Protein AF-A0A497ETI1-F1 (afdb_monomer_lite)

Foldseek 3Di:
DDDDDCVVVVVVVVVVVVVVVVVVVVVVVVVVVVVVVVVVVVVVVVVVVVVVVVVVVVVVVVVVVVVVVVVVVVVVVVVVVVVVVVVVVVVVVVVVVVVVVVVVVVVVVVVVVVVVVVVVVVVVVVVVVVVVVVVVVVVVVVVVVVVVVVVVVVVVVVVVVVVVVQQPDWFKFKAWFAPPVVRDIDIQIDTHRSVVLCVQVVPPPFDQDDLVPCVPVCQVVLVVLLPLVDPRLLSRLVVLCVSQPPNLQSSLLRLLLRLQQAAEDDDRTAGRLSNCRRVSYYHQSNLQSNSQSNSVNNVWWKKKKWWWFAQVVPDTDTGIWMFTFDPDQRCLCVVLVDAFDFDDDPNTTTTTARSHDDPVDNLPPSNDFRSGGRGDSTPDIDPIDIRTD

Radius of gyration: 80.84 Å; chains: 1; bounding box: 141×53×248 Å

Secondary structure (DSSP, 8-state):
---SSSHHHHHHHHHHHHHHHHHHHHHHHHHHHHHHHHHHHHHHHHHHHHHHHHHHHHHHHHHHHHHHHHHHHHHHHHHHHHHHHHHHHHHHHHHHHHHHHHHHHHHHHHHHHHHHHHHHHHHHHHHHHHHHHHHHHHHHHHHHHHHHHHHHHHHHHHHHHHHHHHHT-EEEEEEEEEETTTTEEEEEEEEEEHHHHHHHHT-TTPPP--TTT-TTTHHHHHHHT--TTSHHHHHHHHHHHHHHTT-HHHHHHHHHHHHTTSEE---SSPPPHHHHHHHTEE-HHHHHHHHHHHHHHTT-EEEEEEEEEESSSS--EEEEEEEEE-SS--STGGGGTPPP-EEEETTEEEEEE--S--TTS-TT-TTSTTSSTT----SEEEEEEEEE-

Structure (mmCIF, N/CA/C/O backbone):
data_AF-A0A497ETI1-F1
#
_entry.id   AF-A0A497ETI1-F1
#
loop_
_atom_site.group_PDB
_atom_site.id
_atom_site.type_symbol
_atom_site.label_atom_id
_atom_site.label_alt_id
_atom_site.label_comp_id
_atom_site.label_asym_id
_atom_site.label_entity_id
_atom_site.label_seq_id
_atom_site.pdbx_PDB_ins_code
_atom_site.Cartn_x
_atom_site.Cartn_y
_atom_site.Cartn_z
_atom_site.occupancy
_atom_site.B_iso_or_equiv
_atom_site.auth_seq_id
_atom_site.auth_comp_id
_atom_site.auth_asym_id
_atom_site.auth_atom_id
_atom_site.pdbx_PDB_model_num
ATOM 1 N N . MET A 1 1 ? 96.838 26.146 -207.374 1.00 53.94 1 MET A N 1
ATOM 2 C CA . MET A 1 1 ? 97.079 26.835 -206.078 1.00 53.94 1 MET A CA 1
ATOM 3 C C . MET A 1 1 ? 95.756 27.497 -205.669 1.00 53.94 1 MET A C 1
ATOM 5 O O . MET A 1 1 ? 95.311 28.311 -206.452 1.00 53.94 1 MET A O 1
ATOM 9 N N . LYS A 1 2 ? 94.968 27.181 -204.623 1.00 53.94 2 LYS A N 1
ATOM 10 C CA . LYS A 1 2 ? 95.153 26.681 -203.242 1.00 53.94 2 LYS A CA 1
ATOM 11 C C . LYS A 1 2 ? 94.041 25.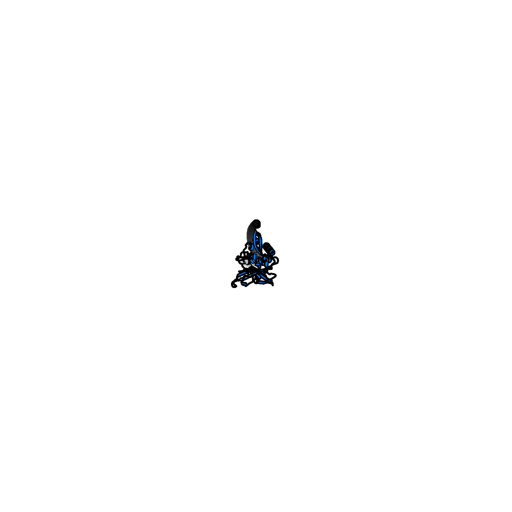649 -202.877 1.00 53.94 2 LYS A C 1
ATOM 13 O O . LYS A 1 2 ? 92.924 26.031 -202.549 1.00 53.94 2 LYS A O 1
ATOM 18 N N . LYS A 1 3 ? 94.348 24.349 -202.939 1.00 54.03 3 LYS A N 1
ATOM 19 C CA . LYS A 1 3 ? 93.546 23.179 -202.503 1.00 54.03 3 LYS A CA 1
ATOM 20 C C . LYS A 1 3 ? 94.450 22.495 -201.449 1.00 54.03 3 LYS A C 1
ATOM 22 O O . LYS A 1 3 ? 95.526 22.099 -201.876 1.00 54.03 3 LYS A O 1
ATOM 27 N N . ASN A 1 4 ? 94.130 22.516 -200.134 1.00 54.72 4 ASN A N 1
ATOM 28 C CA . ASN A 1 4 ? 94.671 21.651 -199.031 1.00 54.72 4 ASN A CA 1
ATOM 29 C C . ASN A 1 4 ? 94.733 22.239 -197.586 1.00 54.72 4 ASN A C 1
ATOM 31 O O . ASN A 1 4 ? 95.118 21.499 -196.689 1.00 54.72 4 ASN A O 1
ATOM 35 N N . THR A 1 5 ? 94.334 23.488 -197.278 1.00 56.25 5 THR A N 1
ATOM 36 C CA . THR A 1 5 ? 94.604 24.077 -195.927 1.00 56.25 5 THR A CA 1
ATOM 37 C C . THR A 1 5 ? 93.422 24.192 -194.937 1.00 56.25 5 THR A C 1
ATOM 39 O O . THR A 1 5 ? 93.689 24.288 -193.748 1.00 56.25 5 THR A O 1
ATOM 42 N N . LEU A 1 6 ? 92.135 24.148 -195.323 1.00 56.91 6 LEU A N 1
ATOM 43 C CA . LEU A 1 6 ? 91.031 24.324 -194.339 1.00 56.91 6 LEU A CA 1
ATOM 44 C C . LEU A 1 6 ? 90.234 23.052 -193.986 1.00 56.91 6 LEU A C 1
ATOM 46 O O . LEU A 1 6 ? 89.585 23.023 -192.944 1.00 56.91 6 LEU A O 1
ATOM 50 N N . LEU A 1 7 ? 90.335 21.977 -194.780 1.00 57.22 7 LEU A N 1
ATOM 51 C CA . LEU A 1 7 ? 89.771 20.658 -194.431 1.00 57.22 7 LEU A CA 1
ATOM 52 C C . LEU A 1 7 ? 90.353 20.139 -193.096 1.00 57.22 7 LEU A C 1
ATOM 54 O O . LEU A 1 7 ? 89.665 19.480 -192.323 1.00 57.22 7 LEU A O 1
ATOM 58 N N . THR A 1 8 ? 91.588 20.531 -192.776 1.00 59.62 8 THR A N 1
ATOM 59 C CA . THR A 1 8 ? 92.275 20.265 -191.505 1.00 59.62 8 THR A CA 1
ATOM 60 C C . THR A 1 8 ? 91.648 21.007 -190.319 1.00 59.62 8 THR A C 1
ATOM 62 O O . THR A 1 8 ? 91.617 20.470 -189.216 1.00 59.62 8 THR A O 1
ATOM 65 N N . ILE A 1 9 ? 91.094 22.207 -190.530 1.00 60.56 9 ILE A N 1
ATOM 66 C CA . ILE A 1 9 ? 90.444 22.994 -189.466 1.00 60.56 9 ILE A CA 1
ATOM 67 C C . ILE A 1 9 ? 89.074 22.397 -189.108 1.00 60.56 9 ILE A C 1
ATOM 69 O O . ILE A 1 9 ? 88.712 22.364 -187.934 1.00 60.56 9 ILE A O 1
ATOM 73 N N . LEU A 1 10 ? 88.351 21.836 -190.087 1.00 58.88 10 LEU A N 1
ATOM 74 C CA . LEU A 1 10 ? 87.078 21.145 -189.841 1.00 58.88 10 LEU A CA 1
ATOM 75 C C . LEU A 1 10 ? 87.246 19.862 -189.004 1.00 58.88 10 LEU A C 1
ATOM 77 O O . LEU A 1 10 ? 86.406 19.563 -188.160 1.00 58.88 10 LEU A O 1
ATOM 81 N N . ILE A 1 11 ? 88.337 19.117 -189.209 1.00 60.53 11 ILE A N 1
ATOM 82 C CA . ILE A 1 11 ? 88.600 17.856 -188.494 1.00 60.53 11 ILE A CA 1
ATOM 83 C C . ILE A 1 11 ? 89.093 18.115 -187.059 1.00 60.53 11 ILE A C 1
ATOM 85 O O . ILE A 1 11 ? 88.670 17.427 -186.130 1.00 60.53 11 ILE A O 1
ATOM 89 N N . LEU A 1 12 ? 89.922 19.144 -186.847 1.00 59.09 12 LEU A N 1
ATOM 90 C CA . LEU A 1 12 ? 90.393 19.526 -185.508 1.00 59.09 12 LEU A CA 1
ATOM 91 C C . LEU A 1 12 ? 89.276 20.095 -184.616 1.00 59.09 12 LEU A C 1
ATOM 93 O O . LEU A 1 12 ? 89.268 19.826 -183.416 1.00 59.09 12 LEU A O 1
ATOM 97 N N . ALA A 1 13 ? 88.303 20.815 -185.182 1.00 59.88 13 ALA A N 1
ATOM 98 C CA . ALA A 1 13 ? 87.166 21.331 -184.419 1.00 59.88 13 ALA A CA 1
ATOM 99 C C . ALA A 1 13 ? 86.188 20.223 -183.970 1.00 59.88 13 ALA A C 1
ATOM 101 O O . ALA A 1 13 ? 85.695 20.266 -182.842 1.00 59.88 13 ALA A O 1
ATOM 102 N N . LEU A 1 14 ? 85.944 19.202 -184.807 1.00 58.41 14 LEU A N 1
ATOM 103 C CA . LEU A 1 14 ? 85.074 18.071 -184.450 1.00 58.41 14 LEU A CA 1
ATOM 104 C C . LEU A 1 14 ? 85.681 17.196 -183.338 1.00 58.41 14 LEU A C 1
ATOM 106 O O . LEU A 1 14 ? 84.987 16.834 -182.389 1.00 58.41 14 LEU A O 1
ATOM 110 N N . LEU A 1 15 ? 86.984 16.900 -183.419 1.00 59.53 15 LEU A N 1
ATOM 111 C CA . LEU A 1 15 ? 87.689 16.101 -182.408 1.00 59.53 15 LEU A CA 1
ATOM 112 C C . LEU A 1 15 ? 87.772 16.815 -181.048 1.00 59.53 15 LEU A C 1
ATOM 114 O O . LEU A 1 15 ? 87.629 16.168 -180.011 1.00 59.53 15 LEU A O 1
ATOM 118 N N . ALA A 1 16 ? 87.935 18.142 -181.035 1.00 58.91 16 ALA A N 1
ATOM 119 C CA . ALA A 1 16 ? 87.974 18.925 -179.800 1.00 58.91 16 ALA A CA 1
ATOM 120 C C . ALA A 1 16 ? 86.613 18.974 -179.077 1.00 58.91 16 ALA A C 1
ATOM 122 O O . ALA A 1 16 ? 86.557 18.839 -177.854 1.00 58.91 16 ALA A O 1
ATOM 123 N N . ALA A 1 17 ? 85.506 19.119 -179.811 1.00 59.03 17 ALA A N 1
ATOM 124 C CA . ALA A 1 17 ? 84.175 19.165 -179.204 1.00 59.03 17 ALA A CA 1
ATOM 125 C C . ALA A 1 17 ? 83.729 17.791 -178.671 1.00 59.03 17 ALA A C 1
ATOM 127 O O . ALA A 1 17 ? 83.165 17.700 -177.578 1.00 59.03 17 ALA A O 1
ATOM 128 N N . GLN A 1 18 ? 84.039 16.710 -179.395 1.00 58.59 18 GLN A N 1
ATOM 129 C CA . GLN A 1 18 ? 83.701 15.351 -178.970 1.00 58.59 18 GLN A CA 1
ATOM 130 C C . GLN A 1 18 ? 84.441 14.966 -177.679 1.00 58.59 18 GLN A C 1
ATOM 132 O O . GLN A 1 18 ? 83.817 14.434 -176.762 1.00 58.59 18 GLN A O 1
ATOM 137 N N . PHE A 1 19 ? 85.711 15.371 -177.539 1.00 59.50 19 PHE A N 1
ATOM 138 C CA . PHE A 1 19 ? 86.482 15.202 -176.303 1.00 59.50 19 PHE A CA 1
ATOM 139 C C . PHE A 1 19 ? 85.850 15.929 -175.104 1.00 59.50 19 PHE A C 1
ATOM 141 O O . PHE A 1 19 ? 85.818 15.376 -174.002 1.00 59.50 19 PHE A O 1
ATOM 148 N N . PHE A 1 20 ? 85.290 17.128 -175.322 1.00 59.12 20 PHE A N 1
ATOM 149 C CA . PHE A 1 20 ? 84.628 17.936 -174.288 1.00 59.12 20 PHE A CA 1
ATOM 150 C C . PHE A 1 20 ? 83.324 17.298 -173.775 1.00 59.12 20 PHE A C 1
ATOM 152 O O . PHE A 1 20 ? 83.046 17.312 -172.576 1.00 59.12 20 PHE A O 1
ATOM 159 N N . THR A 1 21 ? 82.533 16.684 -174.661 1.00 61.28 21 THR A N 1
ATOM 160 C CA . THR A 1 21 ? 81.282 16.008 -174.263 1.00 61.28 21 THR A CA 1
ATOM 161 C C . THR A 1 21 ? 81.529 14.730 -173.460 1.00 61.28 21 THR A C 1
ATOM 163 O O . THR A 1 21 ? 80.862 14.496 -172.451 1.00 61.28 21 THR A O 1
ATOM 166 N N . THR A 1 22 ? 82.530 13.932 -173.845 1.00 60.25 22 THR A N 1
ATOM 167 C CA . THR A 1 22 ? 82.882 12.700 -173.126 1.00 60.25 22 THR A CA 1
ATOM 168 C C . THR A 1 22 ? 83.515 12.982 -171.769 1.00 60.25 22 THR A C 1
ATOM 170 O O . THR A 1 22 ? 83.206 12.286 -170.804 1.00 60.25 22 THR A O 1
ATOM 173 N N . THR A 1 23 ? 84.337 14.033 -171.650 1.00 60.00 23 THR A N 1
ATOM 174 C CA . THR A 1 23 ? 84.865 14.437 -170.337 1.00 60.00 23 THR A CA 1
ATOM 175 C C . THR A 1 23 ? 83.751 14.943 -169.426 1.00 60.00 23 THR A C 1
ATOM 177 O O . THR A 1 23 ? 83.694 14.512 -168.283 1.00 60.00 23 THR A O 1
ATOM 180 N N . HIS A 1 24 ? 82.804 15.753 -169.914 1.00 63.19 24 HIS A N 1
ATOM 181 C CA . HIS A 1 24 ? 81.697 16.239 -169.080 1.00 63.19 24 HIS A CA 1
ATOM 182 C C . HIS A 1 24 ? 80.802 15.109 -168.531 1.00 63.19 24 HIS A C 1
ATOM 184 O O . HIS A 1 24 ? 80.437 15.128 -167.354 1.00 63.19 24 HIS A O 1
ATOM 190 N N . ALA A 1 25 ? 80.494 14.097 -169.350 1.00 62.00 25 ALA A N 1
ATOM 191 C CA . ALA A 1 25 ? 79.672 12.960 -168.933 1.00 62.00 25 ALA A CA 1
ATOM 192 C C . ALA A 1 25 ? 80.358 12.084 -167.868 1.00 62.00 25 ALA A C 1
ATOM 194 O O . ALA A 1 25 ? 79.715 11.687 -166.895 1.00 62.00 25 ALA A O 1
ATOM 195 N N . MET A 1 26 ? 81.666 11.822 -168.000 1.00 62.19 26 MET A N 1
ATOM 196 C CA . MET A 1 26 ? 82.403 11.052 -166.989 1.00 62.19 26 MET A CA 1
ATOM 197 C C . MET A 1 26 ? 82.518 11.802 -165.656 1.00 62.19 26 MET A C 1
ATOM 199 O O . MET A 1 26 ? 82.397 11.180 -164.600 1.00 62.19 26 MET A O 1
ATOM 203 N N . THR A 1 27 ? 82.662 13.132 -165.683 1.00 62.84 27 THR A N 1
ATOM 204 C CA . THR A 1 27 ? 82.681 13.945 -164.457 1.00 62.84 27 THR A CA 1
ATOM 205 C C . THR A 1 27 ? 81.332 13.917 -163.731 1.00 62.84 27 THR A C 1
ATOM 207 O O . THR A 1 27 ? 81.305 13.801 -162.506 1.00 62.84 27 THR A O 1
ATOM 210 N N . GLN A 1 28 ? 80.207 13.954 -164.458 1.00 70.69 28 GLN A N 1
ATOM 211 C CA . GLN A 1 28 ? 78.878 13.842 -163.841 1.00 70.69 28 GLN A CA 1
ATOM 212 C C . GLN A 1 28 ? 78.607 12.448 -163.257 1.00 70.69 28 GLN A C 1
ATOM 214 O O . GLN A 1 28 ? 78.029 12.345 -162.174 1.00 70.69 28 GLN A O 1
ATOM 219 N N . LEU A 1 29 ? 79.049 11.374 -163.922 1.00 69.69 29 LEU A N 1
ATOM 220 C CA . LEU A 1 29 ? 78.860 10.008 -163.420 1.00 69.69 29 LEU A CA 1
ATOM 221 C C . LEU A 1 29 ? 79.662 9.754 -162.134 1.00 69.69 29 LEU A C 1
ATOM 223 O O . LEU A 1 29 ? 79.150 9.146 -161.194 1.00 69.69 29 LEU A O 1
ATOM 227 N N . ALA A 1 30 ? 80.890 10.276 -162.064 1.00 67.88 30 ALA A N 1
ATOM 228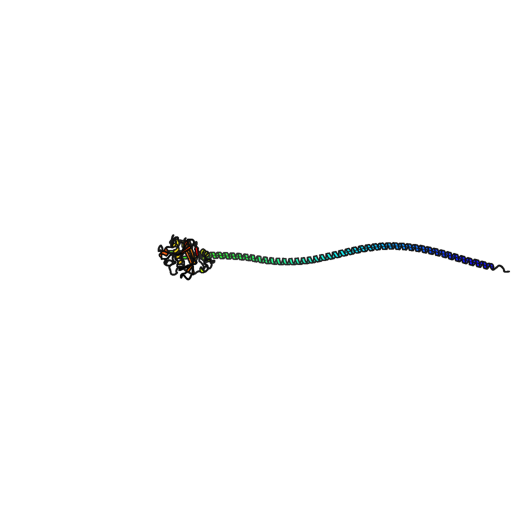 C CA . ALA A 1 30 ? 81.710 10.223 -160.856 1.00 67.88 30 ALA A CA 1
ATOM 229 C C . ALA A 1 30 ? 81.066 11.005 -159.697 1.00 67.88 30 ALA A C 1
ATOM 231 O O . ALA A 1 30 ? 81.001 10.505 -158.576 1.00 67.88 30 ALA A O 1
ATOM 232 N N . GLN A 1 31 ? 80.509 12.192 -159.967 1.00 70.94 31 GLN A N 1
ATOM 233 C CA . GLN A 1 31 ? 79.758 12.954 -158.962 1.00 70.94 31 GLN A CA 1
ATOM 234 C C . GLN A 1 31 ? 78.504 12.213 -158.474 1.00 70.94 31 GLN A C 1
ATOM 236 O O . GLN A 1 31 ? 78.186 12.270 -157.286 1.00 70.94 31 GLN A O 1
ATOM 241 N N . LEU A 1 32 ? 77.795 11.502 -159.356 1.00 74.12 32 LEU A N 1
ATOM 242 C CA . LEU A 1 32 ? 76.605 10.738 -158.981 1.00 74.12 32 LEU A CA 1
ATOM 243 C C . LEU A 1 32 ? 76.952 9.513 -158.121 1.00 74.12 32 LEU A C 1
ATOM 245 O O . LEU A 1 32 ? 76.268 9.258 -157.133 1.00 74.12 32 LEU A O 1
ATOM 249 N N . SER A 1 33 ? 78.036 8.806 -158.455 1.00 73.69 33 SER A N 1
ATOM 250 C CA . SER A 1 33 ? 78.567 7.690 -157.661 1.00 73.69 33 SER A CA 1
ATOM 251 C C . SER A 1 33 ? 78.883 8.123 -156.231 1.00 73.69 33 SER A C 1
ATOM 253 O O . SER A 1 33 ? 78.432 7.488 -155.282 1.00 73.69 33 SER A O 1
ATOM 255 N N . VAL A 1 34 ? 79.592 9.247 -156.075 1.00 77.19 34 VAL A N 1
ATOM 256 C CA . VAL A 1 34 ? 79.931 9.801 -154.756 1.00 77.19 34 VAL A CA 1
ATOM 257 C C . VAL A 1 34 ? 78.668 10.173 -153.975 1.00 77.19 34 VAL A C 1
ATOM 259 O O . VAL A 1 34 ? 78.556 9.861 -152.794 1.00 77.19 34 VAL A O 1
ATOM 262 N N . ARG A 1 35 ? 77.671 10.793 -154.621 1.00 78.81 35 ARG A N 1
ATOM 263 C CA . ARG A 1 35 ? 76.401 11.142 -153.958 1.00 78.81 35 ARG A CA 1
ATOM 264 C C . ARG A 1 35 ? 75.598 9.916 -153.525 1.00 78.81 35 ARG A C 1
ATOM 266 O O . ARG A 1 35 ? 74.951 9.968 -152.483 1.00 78.81 35 ARG A O 1
ATOM 273 N N . LEU A 1 36 ? 75.624 8.838 -154.308 1.00 79.44 36 LEU A N 1
ATOM 274 C CA . LEU A 1 36 ? 74.941 7.593 -153.963 1.00 79.44 36 LEU A CA 1
ATOM 275 C C . LEU A 1 36 ? 75.605 6.915 -152.759 1.00 79.44 36 LEU A C 1
ATOM 277 O O . LEU A 1 36 ? 74.912 6.450 -151.861 1.00 79.44 36 LEU A O 1
ATOM 281 N N . GLU A 1 37 ? 76.935 6.915 -152.711 1.00 79.44 37 GLU A N 1
ATOM 282 C CA . GLU A 1 37 ? 77.705 6.366 -151.593 1.00 79.44 37 GLU A CA 1
ATOM 283 C C . GLU A 1 37 ? 77.467 7.154 -150.292 1.00 79.44 37 GLU A C 1
ATOM 285 O O . GLU A 1 37 ? 77.243 6.557 -149.238 1.00 79.44 37 GLU A O 1
ATOM 290 N N . VAL A 1 38 ? 77.389 8.489 -150.375 1.00 81.31 38 VAL A N 1
ATOM 291 C CA . VAL A 1 38 ? 76.998 9.351 -149.244 1.00 81.31 38 VAL A CA 1
ATOM 292 C C . VAL A 1 38 ? 75.580 9.029 -148.761 1.00 81.31 38 VAL A C 1
ATOM 294 O O . VAL A 1 38 ? 75.383 8.815 -147.569 1.00 81.31 38 VAL A O 1
ATOM 297 N N . ALA A 1 39 ? 74.605 8.916 -149.668 1.00 78.38 39 ALA A N 1
ATOM 298 C CA . ALA A 1 39 ? 73.220 8.615 -149.300 1.00 78.38 39 ALA A CA 1
ATOM 299 C C . ALA A 1 39 ? 73.059 7.219 -148.667 1.00 78.38 39 ALA A C 1
ATOM 301 O O . ALA A 1 39 ? 72.267 7.039 -147.743 1.00 78.38 39 ALA A O 1
ATOM 302 N N . VAL A 1 40 ? 73.815 6.219 -149.134 1.00 80.88 40 VAL A N 1
ATOM 303 C CA . VAL A 1 40 ? 73.814 4.871 -148.541 1.00 80.88 40 VAL A CA 1
ATOM 304 C C . VAL A 1 40 ? 74.397 4.891 -147.127 1.00 80.88 40 VAL A C 1
ATOM 306 O O . VAL A 1 40 ? 73.828 4.259 -146.232 1.00 80.88 40 VAL A O 1
ATOM 309 N N . ASN A 1 41 ? 75.474 5.648 -146.903 1.00 81.00 41 ASN A N 1
ATOM 310 C CA . ASN A 1 41 ? 76.044 5.828 -145.568 1.00 81.00 41 ASN A CA 1
ATOM 311 C C . ASN A 1 41 ? 75.068 6.555 -144.628 1.00 81.00 41 ASN A C 1
ATOM 313 O O . ASN A 1 41 ? 74.830 6.075 -143.522 1.00 81.00 41 ASN A O 1
ATOM 317 N N . GLU A 1 42 ? 74.403 7.618 -145.091 1.00 84.19 42 GLU A N 1
ATOM 318 C CA . GLU A 1 42 ? 73.371 8.321 -144.313 1.00 84.19 42 GLU A CA 1
ATOM 319 C C . GLU A 1 42 ? 72.188 7.408 -143.945 1.00 84.19 42 GLU A C 1
ATOM 321 O O . GLU A 1 42 ? 71.715 7.426 -142.808 1.00 84.19 42 GLU A O 1
ATOM 326 N N . ILE A 1 43 ? 71.720 6.562 -144.871 1.00 83.06 43 ILE A N 1
ATOM 327 C CA . ILE A 1 43 ? 70.641 5.594 -144.604 1.00 83.06 43 ILE A CA 1
ATOM 328 C C . ILE A 1 43 ? 71.086 4.534 -143.586 1.00 83.06 43 ILE A C 1
ATOM 330 O O . ILE A 1 43 ? 70.296 4.136 -142.725 1.00 83.06 43 ILE A O 1
ATOM 334 N N . SER A 1 44 ? 72.336 4.076 -143.662 1.00 84.38 44 SER A N 1
ATOM 335 C CA . SER A 1 44 ? 72.903 3.135 -142.691 1.00 84.38 44 SER A CA 1
ATOM 336 C C . SER A 1 44 ? 72.974 3.751 -141.290 1.00 84.38 44 SER A C 1
ATOM 338 O O . SER A 1 44 ? 72.538 3.128 -140.316 1.00 84.38 44 SER A O 1
ATOM 340 N N . ASP A 1 45 ? 73.425 5.002 -141.189 1.00 85.25 45 ASP A N 1
ATOM 341 C CA . ASP A 1 45 ? 73.499 5.743 -139.928 1.00 85.25 45 ASP A CA 1
ATOM 342 C C . ASP A 1 45 ? 72.112 6.015 -139.337 1.00 85.25 45 ASP A C 1
ATOM 344 O O . ASP A 1 45 ? 71.894 5.800 -138.140 1.00 85.25 45 ASP A O 1
ATOM 348 N N . LEU A 1 46 ? 71.141 6.398 -140.174 1.00 85.81 46 LEU A N 1
ATOM 349 C CA . LEU A 1 46 ? 69.741 6.569 -139.777 1.00 85.81 46 LEU A CA 1
ATOM 350 C C . LEU A 1 46 ? 69.125 5.258 -139.282 1.00 85.81 46 LEU A C 1
ATOM 352 O O . LEU A 1 46 ? 68.413 5.252 -138.279 1.00 85.81 46 LEU A O 1
ATOM 356 N N . LYS A 1 47 ? 69.425 4.129 -139.932 1.00 86.44 47 LYS A N 1
ATOM 357 C CA . LYS A 1 47 ? 68.968 2.805 -139.488 1.00 86.44 47 LYS A CA 1
ATOM 358 C C . LYS A 1 47 ? 69.591 2.420 -138.144 1.00 86.44 47 LYS A C 1
ATOM 360 O O . LYS A 1 47 ? 68.894 1.896 -137.274 1.00 86.44 47 LYS A O 1
ATOM 365 N N . GLY A 1 48 ? 70.874 2.729 -137.948 1.00 86.06 48 GLY A N 1
ATOM 366 C CA . GLY A 1 48 ? 71.558 2.571 -136.664 1.00 86.06 48 GLY A CA 1
ATOM 367 C C . GLY A 1 48 ? 70.943 3.441 -135.563 1.00 86.06 48 GLY A C 1
ATOM 368 O O . GLY A 1 48 ? 70.704 2.958 -134.455 1.00 86.06 48 GLY A O 1
ATOM 369 N N . ALA A 1 49 ? 70.625 4.701 -135.867 1.00 86.31 49 ALA A N 1
ATOM 370 C CA . ALA A 1 49 ? 69.960 5.620 -134.946 1.00 86.31 49 ALA A CA 1
ATOM 371 C C . ALA A 1 49 ? 68.539 5.158 -134.584 1.00 86.31 49 ALA A C 1
ATOM 373 O O . ALA A 1 49 ? 68.192 5.128 -133.405 1.00 86.31 49 ALA A O 1
ATOM 374 N N . LEU A 1 50 ? 67.752 4.712 -135.567 1.00 88.44 50 LEU A N 1
ATOM 375 C CA . LEU A 1 50 ? 66.403 4.188 -135.349 1.00 88.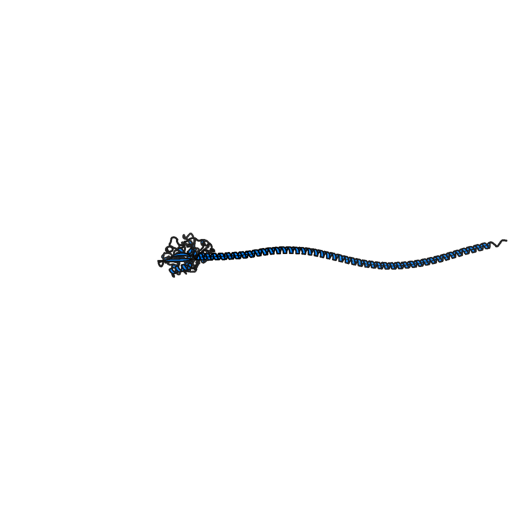44 50 LEU A CA 1
ATOM 376 C C . LEU A 1 50 ? 66.416 2.943 -134.453 1.00 88.44 50 LEU A C 1
ATOM 378 O O . LEU A 1 50 ? 65.590 2.826 -133.550 1.00 88.44 50 LEU A O 1
ATOM 382 N N . GLN A 1 51 ? 67.377 2.035 -134.651 1.00 88.88 51 GLN A N 1
ATOM 383 C CA . GLN A 1 51 ? 67.523 0.847 -133.808 1.00 88.88 51 GLN A CA 1
ATOM 384 C C . GLN A 1 51 ? 67.921 1.205 -132.368 1.00 88.88 51 GLN A C 1
ATOM 386 O O . GLN A 1 51 ? 67.410 0.598 -131.424 1.00 88.88 51 GLN A O 1
ATOM 391 N N . ARG A 1 52 ? 68.804 2.199 -132.184 1.00 87.81 52 ARG A N 1
ATOM 392 C CA . ARG A 1 52 ? 69.155 2.720 -130.852 1.00 87.81 52 ARG A CA 1
ATOM 393 C C . ARG A 1 52 ? 67.932 3.308 -130.151 1.00 87.81 52 ARG A C 1
ATOM 395 O O . ARG A 1 52 ? 67.630 2.880 -129.041 1.00 87.81 52 ARG A O 1
ATOM 402 N N . HIS A 1 53 ? 67.171 4.170 -130.825 1.00 89.75 53 HIS A N 1
ATOM 403 C CA . HIS A 1 53 ? 65.940 4.733 -130.265 1.00 89.75 53 HIS A CA 1
ATOM 404 C C . HIS A 1 53 ? 64.875 3.672 -129.966 1.00 89.75 53 HIS A C 1
ATOM 406 O O . HIS A 1 53 ? 64.231 3.737 -128.924 1.00 89.75 53 HIS A O 1
ATOM 412 N N . ALA A 1 54 ? 64.709 2.650 -130.809 1.00 88.88 54 ALA A N 1
ATOM 413 C CA . ALA A 1 54 ? 63.784 1.551 -130.525 1.00 88.88 54 ALA A CA 1
ATOM 414 C C . ALA A 1 54 ? 64.174 0.775 -129.249 1.00 88.88 54 ALA A C 1
ATOM 416 O O . ALA A 1 54 ? 63.310 0.412 -128.446 1.00 88.88 54 ALA A O 1
ATOM 417 N N . ASN A 1 55 ? 65.475 0.555 -129.032 1.00 90.00 55 ASN A N 1
ATOM 418 C CA . ASN A 1 55 ? 65.986 -0.082 -127.817 1.00 90.00 55 ASN A CA 1
ATOM 419 C C . ASN A 1 55 ? 65.816 0.818 -126.580 1.00 90.00 55 ASN A C 1
ATOM 421 O O . ASN A 1 55 ? 65.421 0.322 -125.524 1.00 90.00 55 ASN A O 1
ATOM 425 N N . GLU A 1 56 ? 66.053 2.125 -126.714 1.00 92.06 56 GLU A N 1
ATOM 426 C CA . GLU A 1 56 ? 65.810 3.116 -125.657 1.00 92.06 56 GLU A CA 1
ATOM 427 C C . GLU A 1 56 ? 64.331 3.155 -125.262 1.00 92.06 56 GLU A C 1
ATOM 429 O O . GLU A 1 56 ? 64.018 3.030 -124.081 1.00 92.06 56 GLU A O 1
ATOM 434 N N . VAL A 1 57 ? 63.410 3.220 -126.230 1.00 91.00 57 VAL A N 1
ATOM 435 C CA . VAL A 1 57 ? 61.956 3.181 -125.982 1.00 91.00 57 VAL A CA 1
ATOM 436 C C . VAL A 1 57 ? 61.553 1.895 -125.259 1.00 91.00 57 VAL A C 1
ATOM 438 O O . VAL A 1 57 ? 60.737 1.928 -124.338 1.00 91.00 57 VAL A O 1
ATOM 441 N N . LYS A 1 58 ? 62.149 0.752 -125.616 1.00 91.75 58 LYS A N 1
ATOM 442 C CA . LYS A 1 58 ? 61.897 -0.520 -124.927 1.00 91.75 58 LYS A CA 1
ATOM 443 C C . LYS A 1 58 ? 62.382 -0.495 -123.472 1.00 91.75 58 LYS A C 1
ATOM 445 O O . LYS A 1 58 ? 61.646 -0.941 -122.591 1.00 91.75 58 LYS A O 1
ATOM 450 N N . ALA A 1 59 ? 63.575 0.043 -123.213 1.00 91.06 59 ALA A N 1
ATOM 451 C CA . ALA A 1 59 ? 64.114 0.201 -121.859 1.00 91.06 59 ALA A CA 1
ATOM 452 C C . ALA A 1 59 ? 63.288 1.19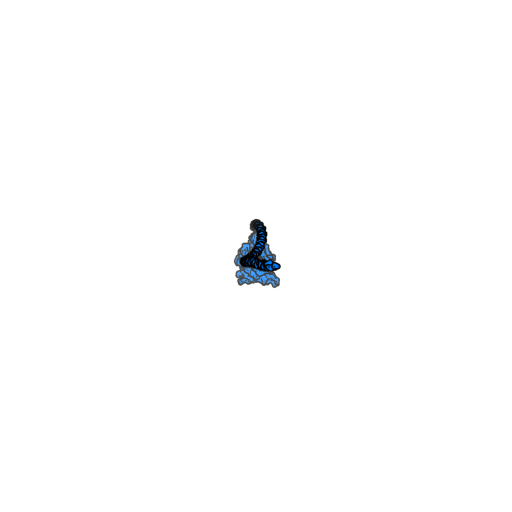5 -121.020 1.00 91.06 59 ALA A C 1
ATOM 454 O O . ALA A 1 59 ? 62.998 0.941 -119.847 1.00 91.06 59 ALA A O 1
ATOM 455 N N . LEU A 1 60 ? 62.831 2.288 -121.636 1.00 92.88 60 LEU A N 1
ATOM 456 C CA . LEU A 1 60 ? 61.899 3.243 -121.037 1.00 92.88 60 LEU A CA 1
ATOM 457 C C . LEU A 1 60 ? 60.570 2.574 -120.672 1.00 92.88 60 LEU A C 1
ATOM 459 O O . LEU A 1 60 ? 60.122 2.718 -119.540 1.00 92.88 60 LEU A O 1
ATOM 463 N N . ASN A 1 61 ? 59.980 1.769 -121.559 1.00 92.56 61 ASN A N 1
ATOM 464 C CA . ASN A 1 61 ? 58.740 1.041 -121.263 1.00 92.56 61 ASN A CA 1
ATOM 465 C C . ASN A 1 61 ? 58.891 0.042 -120.108 1.00 92.56 61 ASN A C 1
ATOM 467 O O . ASN A 1 61 ? 57.987 -0.092 -119.279 1.00 92.56 61 ASN A O 1
ATOM 471 N N . GLN A 1 62 ? 60.033 -0.644 -120.016 1.00 92.25 62 GLN A N 1
ATOM 472 C CA . GLN A 1 62 ? 60.334 -1.516 -118.876 1.00 92.25 62 GLN A CA 1
ATOM 473 C C . GLN A 1 62 ? 60.454 -0.714 -117.573 1.00 92.25 62 GLN A C 1
ATOM 475 O O . GLN A 1 62 ? 59.905 -1.115 -116.546 1.00 92.25 62 GLN A O 1
ATOM 480 N N . THR A 1 63 ? 61.107 0.448 -117.629 1.00 93.69 63 THR A N 1
ATOM 481 C CA . THR A 1 63 ? 61.242 1.359 -116.484 1.00 93.69 63 THR A CA 1
ATOM 482 C C . THR A 1 63 ? 59.884 1.898 -116.034 1.00 93.69 63 THR A C 1
ATOM 484 O O . THR A 1 63 ? 59.578 1.854 -114.846 1.00 93.69 63 THR A O 1
ATOM 487 N N . ILE A 1 64 ? 59.034 2.328 -116.972 1.00 94.12 64 ILE A N 1
ATOM 488 C CA . ILE A 1 64 ? 57.659 2.778 -116.703 1.00 94.12 64 ILE A CA 1
ATOM 489 C C . ILE A 1 64 ? 56.857 1.659 -116.035 1.00 94.12 64 ILE A C 1
ATOM 491 O O . ILE A 1 64 ? 56.212 1.900 -115.021 1.00 94.12 64 ILE A O 1
ATOM 495 N N . SER A 1 65 ? 56.954 0.427 -116.539 1.00 93.19 65 SER A N 1
ATOM 496 C CA . SER A 1 65 ? 56.242 -0.724 -115.964 1.00 93.19 65 SER A CA 1
ATOM 497 C C . SER A 1 65 ? 56.673 -1.009 -114.519 1.00 93.19 65 SER A C 1
ATOM 499 O O . SER A 1 65 ? 55.830 -1.235 -113.652 1.00 93.19 65 SER A O 1
ATOM 501 N N . SER A 1 66 ? 57.980 -0.947 -114.241 1.00 94.06 66 SER A N 1
ATOM 502 C CA . SER A 1 66 ? 58.533 -1.091 -112.886 1.00 94.06 66 SER A CA 1
ATOM 503 C C . SER A 1 66 ? 58.061 0.030 -111.953 1.00 94.06 66 SER A C 1
ATOM 505 O O . SER A 1 66 ? 57.606 -0.224 -110.837 1.00 94.06 66 SER A O 1
ATOM 507 N N . LEU A 1 67 ? 58.085 1.277 -112.429 1.00 94.81 67 LEU A N 1
ATOM 508 C CA . LEU A 1 67 ? 57.595 2.429 -111.674 1.00 94.81 67 LEU A CA 1
ATOM 509 C C . LEU A 1 67 ? 56.098 2.317 -111.369 1.00 94.81 67 LEU A C 1
ATOM 511 O O . LEU A 1 67 ? 55.700 2.567 -110.235 1.00 94.81 67 LEU A O 1
ATOM 515 N N . SER A 1 68 ? 55.274 1.882 -112.324 1.00 94.69 68 SER A N 1
ATOM 516 C CA . SER A 1 68 ? 53.844 1.643 -112.097 1.00 94.69 68 SER A CA 1
ATOM 517 C C . SER A 1 68 ? 53.597 0.563 -111.041 1.00 94.69 68 SER A C 1
ATOM 519 O O . SER A 1 68 ? 52.730 0.739 -110.184 1.00 94.69 68 SER A O 1
ATOM 521 N N . ALA A 1 69 ? 54.382 -0.519 -111.040 1.00 93.44 69 ALA A N 1
ATOM 522 C CA . ALA A 1 69 ? 54.298 -1.557 -110.011 1.00 93.44 69 ALA A CA 1
ATOM 523 C C . ALA A 1 69 ? 54.692 -1.025 -108.618 1.00 93.44 69 ALA A C 1
ATOM 525 O O . ALA A 1 69 ? 54.014 -1.300 -107.622 1.00 93.44 69 ALA A O 1
ATOM 526 N N . ASN A 1 70 ? 55.740 -0.199 -108.547 1.00 95.81 70 ASN A N 1
ATOM 527 C CA . ASN A 1 70 ? 56.157 0.453 -107.306 1.00 95.81 70 ASN A CA 1
ATOM 528 C C . ASN A 1 70 ? 55.093 1.428 -106.791 1.00 95.81 70 ASN A C 1
ATOM 530 O O . ASN A 1 70 ? 54.764 1.386 -105.608 1.00 95.81 70 ASN A O 1
ATOM 534 N N . ILE A 1 71 ? 54.506 2.254 -107.664 1.00 95.75 71 ILE A N 1
ATOM 535 C CA . ILE A 1 71 ? 53.400 3.162 -107.317 1.00 95.75 71 ILE A CA 1
ATOM 536 C C . ILE A 1 71 ? 52.212 2.365 -106.775 1.00 95.75 71 ILE A C 1
ATOM 538 O O . ILE A 1 71 ? 51.662 2.718 -105.735 1.00 95.75 71 ILE A O 1
ATOM 542 N N . SER A 1 72 ? 51.857 1.250 -107.419 1.00 94.44 72 SER A N 1
ATOM 543 C CA . SER A 1 72 ? 50.789 0.371 -106.934 1.00 94.44 72 SER A CA 1
ATOM 544 C C . SER A 1 72 ? 51.087 -0.175 -105.533 1.00 94.44 72 SER A C 1
ATOM 546 O O . SER A 1 72 ? 50.210 -0.178 -104.672 1.00 94.44 72 SER A O 1
ATOM 548 N N . THR A 1 73 ? 52.327 -0.596 -105.281 1.00 95.19 73 THR A N 1
ATOM 549 C CA . THR A 1 73 ? 52.758 -1.115 -103.971 1.00 95.19 73 THR A CA 1
ATOM 550 C C . THR A 1 73 ? 52.734 -0.025 -102.899 1.00 95.19 73 THR A C 1
ATOM 552 O O . THR A 1 73 ? 52.294 -0.256 -101.774 1.00 95.19 73 THR A O 1
ATOM 555 N N . VAL A 1 74 ? 53.190 1.183 -103.237 1.00 95.19 74 VAL A N 1
ATOM 556 C CA . VAL A 1 74 ? 53.163 2.338 -102.333 1.00 95.19 74 VAL A CA 1
ATOM 557 C C . VAL A 1 74 ? 51.726 2.713 -101.982 1.00 95.19 74 VAL A C 1
ATOM 559 O O . VAL A 1 74 ? 51.440 2.897 -100.804 1.00 95.19 74 VAL A O 1
ATOM 562 N N . ASN A 1 75 ? 50.814 2.737 -102.955 1.00 94.62 75 ASN A N 1
ATOM 563 C CA . ASN A 1 75 ? 49.401 3.029 -102.707 1.00 94.62 75 ASN A CA 1
ATOM 564 C C . ASN A 1 75 ? 48.751 1.984 -101.789 1.00 94.62 75 ASN A C 1
ATOM 566 O O . ASN A 1 75 ? 48.017 2.341 -100.876 1.00 94.62 75 ASN A O 1
ATOM 570 N N . GLN A 1 76 ? 49.071 0.697 -101.960 1.00 94.69 76 GLN A N 1
ATOM 571 C CA . GLN A 1 76 ? 48.597 -0.346 -101.043 1.00 94.69 76 GLN A CA 1
ATOM 572 C C . GLN A 1 76 ? 49.108 -0.140 -99.611 1.00 94.69 76 GLN A C 1
ATOM 574 O O . GLN A 1 76 ? 48.349 -0.280 -98.653 1.00 94.69 76 GLN A O 1
ATOM 579 N N . ARG A 1 77 ? 50.389 0.219 -99.453 1.00 95.62 77 ARG A N 1
ATOM 580 C CA . ARG A 1 77 ? 50.969 0.522 -98.136 1.00 95.62 77 ARG A CA 1
ATOM 581 C C . ARG A 1 77 ? 50.357 1.775 -97.516 1.00 95.62 77 ARG A C 1
ATOM 583 O O . ARG A 1 77 ? 50.145 1.782 -96.310 1.00 95.62 77 ARG A O 1
ATOM 590 N N . LEU A 1 78 ? 50.078 2.801 -98.319 1.00 95.94 78 LEU A N 1
ATOM 591 C CA . LEU A 1 78 ? 49.425 4.027 -97.867 1.00 95.94 78 LEU A CA 1
ATOM 592 C C . LEU A 1 78 ? 48.029 3.721 -97.320 1.00 95.94 78 LEU A C 1
ATOM 594 O O . LEU A 1 78 ? 47.764 4.056 -96.171 1.00 95.94 78 LEU A O 1
ATOM 598 N N . ASN A 1 79 ? 47.214 2.978 -98.072 1.00 94.88 79 ASN A N 1
ATOM 599 C CA . ASN A 1 79 ? 45.882 2.561 -97.624 1.00 94.88 79 ASN A CA 1
ATOM 600 C C . ASN A 1 79 ? 45.953 1.769 -96.305 1.00 94.88 79 ASN A C 1
ATOM 602 O O . ASN A 1 79 ? 45.201 2.032 -95.375 1.00 94.88 79 ASN A O 1
ATOM 606 N N . SER A 1 80 ? 46.918 0.850 -96.173 1.00 95.50 80 SER A N 1
ATOM 607 C CA . SER A 1 80 ? 47.111 0.101 -94.923 1.00 95.50 80 SER A CA 1
ATOM 608 C C . SER A 1 80 ? 47.493 0.997 -93.738 1.00 95.50 80 SER A C 1
ATOM 610 O O . SER A 1 80 ? 47.089 0.716 -92.610 1.00 95.50 80 SER A O 1
ATOM 612 N N . VAL A 1 81 ? 48.285 2.049 -93.961 1.00 95.12 81 VAL A N 1
ATOM 613 C CA . VAL A 1 81 ? 48.632 3.021 -92.914 1.00 95.12 81 VAL A CA 1
ATOM 614 C C . VAL A 1 81 ? 47.418 3.871 -92.544 1.00 95.12 81 VAL A C 1
ATOM 616 O O . VAL A 1 81 ? 47.197 4.110 -91.358 1.00 95.12 81 VAL A O 1
ATOM 619 N N . GLU A 1 82 ? 46.618 4.290 -93.524 1.00 95.12 82 GLU A N 1
ATOM 620 C CA . GLU A 1 82 ? 45.369 5.026 -93.300 1.00 95.12 82 GLU A CA 1
ATOM 621 C C . GLU A 1 82 ? 44.382 4.211 -92.451 1.00 95.12 82 GLU A C 1
ATOM 623 O O . GLU A 1 82 ? 43.850 4.733 -91.469 1.00 95.12 82 GLU A O 1
ATOM 628 N N . ASP A 1 83 ? 44.231 2.913 -92.731 1.00 94.94 83 ASP A N 1
ATOM 629 C CA . ASP A 1 83 ? 43.395 2.001 -91.939 1.00 94.94 83 ASP A CA 1
ATOM 630 C C . ASP A 1 83 ? 43.887 1.873 -90.485 1.00 94.94 83 ASP A C 1
ATOM 632 O O . ASP A 1 83 ? 43.101 1.911 -89.531 1.00 94.94 83 ASP A O 1
ATOM 636 N N . VAL A 1 84 ? 45.204 1.746 -90.280 1.00 95.62 84 VAL A N 1
ATOM 637 C CA . VAL A 1 84 ? 45.798 1.682 -88.932 1.00 95.62 84 VAL A CA 1
ATOM 638 C C . VAL A 1 84 ? 45.586 2.995 -88.177 1.00 95.62 84 VAL A C 1
ATOM 640 O O . VAL A 1 84 ? 45.218 2.970 -87.001 1.00 95.62 84 VAL A O 1
ATOM 643 N N . LEU A 1 85 ? 45.775 4.140 -88.836 1.00 95.19 85 LEU A N 1
ATOM 644 C CA . LEU A 1 85 ? 45.544 5.455 -88.236 1.00 95.19 85 LEU A CA 1
ATOM 645 C C . LEU A 1 85 ? 44.076 5.649 -87.844 1.00 95.19 85 LEU A C 1
ATOM 647 O O . LEU A 1 85 ? 43.806 6.152 -86.750 1.00 95.19 85 LEU A O 1
ATOM 651 N N . ALA A 1 86 ? 43.136 5.201 -88.680 1.00 93.69 86 ALA A N 1
ATOM 652 C CA . ALA A 1 86 ? 41.712 5.225 -88.360 1.00 93.69 86 ALA A CA 1
ATOM 653 C C . ALA A 1 86 ? 41.402 4.388 -87.104 1.00 93.69 86 ALA A C 1
ATOM 655 O O . ALA A 1 86 ? 40.751 4.876 -86.178 1.00 93.69 86 ALA A O 1
ATOM 656 N N . ASN A 1 87 ? 41.945 3.171 -87.011 1.00 95.19 87 ASN A N 1
ATOM 657 C CA . ASN A 1 87 ? 41.758 2.296 -85.847 1.00 95.19 87 ASN A CA 1
ATOM 658 C C . ASN A 1 87 ? 42.364 2.870 -84.554 1.00 95.19 87 ASN A C 1
ATOM 660 O O . ASN A 1 87 ? 41.752 2.788 -83.483 1.00 95.19 87 ASN A O 1
ATOM 664 N N . ILE A 1 88 ? 43.549 3.481 -84.640 1.00 95.25 88 ILE A N 1
ATOM 665 C CA . ILE A 1 88 ? 44.183 4.164 -83.502 1.00 95.25 88 ILE A CA 1
ATOM 666 C C . ILE A 1 88 ? 43.337 5.361 -83.063 1.00 95.25 88 ILE A C 1
ATOM 668 O O . ILE A 1 88 ? 43.129 5.545 -81.865 1.00 95.25 88 ILE A O 1
ATOM 672 N N . SER A 1 89 ? 42.812 6.146 -84.007 1.00 95.69 89 SER A N 1
ATOM 673 C CA . SER A 1 89 ? 41.938 7.286 -83.709 1.00 95.69 89 SER A CA 1
ATOM 674 C C . SER A 1 89 ? 40.673 6.852 -82.957 1.00 95.69 89 SER A C 1
ATOM 676 O O . SER A 1 89 ? 40.329 7.440 -81.928 1.00 95.69 89 SER A O 1
ATOM 678 N N . ILE A 1 90 ? 40.040 5.756 -83.392 1.00 95.31 90 ILE A N 1
ATOM 679 C CA . ILE A 1 90 ? 38.887 5.159 -82.701 1.00 95.31 90 ILE A CA 1
ATOM 680 C C . ILE A 1 90 ? 39.278 4.717 -81.284 1.00 95.31 90 ILE A C 1
ATOM 682 O O . ILE A 1 90 ? 38.614 5.092 -80.318 1.00 95.31 90 ILE A O 1
ATOM 686 N N . SER A 1 91 ? 40.385 3.986 -81.137 1.00 96.19 91 SER A N 1
ATOM 687 C CA . SER A 1 91 ? 40.859 3.495 -79.833 1.00 96.19 91 SER A CA 1
ATOM 688 C C . SER A 1 91 ? 41.185 4.638 -78.866 1.00 96.19 91 SER A C 1
ATOM 690 O O . SER A 1 91 ? 40.828 4.587 -77.690 1.00 96.19 91 SER A O 1
ATOM 692 N N . TYR A 1 92 ? 41.806 5.707 -79.370 1.00 95.81 92 TYR A N 1
ATOM 693 C CA . TYR A 1 92 ? 42.089 6.919 -78.605 1.00 95.81 92 TYR A CA 1
ATOM 694 C C . TYR A 1 92 ? 40.801 7.605 -78.135 1.00 95.81 92 TYR A C 1
ATOM 696 O O . TYR A 1 92 ? 40.697 7.992 -76.971 1.00 95.81 92 TYR A O 1
ATOM 704 N N . SER A 1 93 ? 39.797 7.713 -79.012 1.00 95.00 93 SER A N 1
ATOM 705 C CA . SER A 1 93 ? 38.500 8.295 -78.653 1.00 95.00 93 SER A CA 1
ATOM 706 C C . SER A 1 93 ? 37.794 7.494 -77.552 1.00 95.00 93 SER A C 1
ATOM 708 O O . SER A 1 93 ? 37.283 8.083 -76.599 1.00 95.00 93 SER A O 1
ATOM 710 N N . PHE A 1 94 ? 37.847 6.159 -77.621 1.00 96.62 94 PHE A N 1
ATOM 711 C CA . PHE A 1 94 ? 37.278 5.269 -76.612 1.00 96.62 94 PHE A CA 1
ATOM 712 C C . PHE A 1 94 ? 37.984 5.417 -75.258 1.00 96.62 94 PHE A C 1
ATOM 714 O O . PHE A 1 94 ? 37.327 5.627 -74.239 1.00 96.62 94 PHE A O 1
ATOM 721 N N . LEU A 1 95 ? 39.321 5.405 -75.249 1.00 96.50 95 LEU A N 1
ATOM 722 C CA . LEU A 1 95 ? 40.106 5.583 -74.026 1.00 96.50 95 LEU A CA 1
ATOM 723 C C . LEU A 1 95 ? 39.854 6.952 -73.375 1.00 96.50 95 LEU A C 1
ATOM 725 O O . LEU A 1 95 ? 39.773 7.062 -72.152 1.00 96.50 95 LEU A O 1
ATOM 729 N N . ASN A 1 96 ? 39.689 8.003 -74.181 1.00 95.81 96 ASN A N 1
ATOM 730 C CA . ASN A 1 96 ? 39.365 9.331 -73.669 1.00 95.81 96 ASN A CA 1
ATOM 731 C C . ASN A 1 96 ? 37.974 9.372 -73.006 1.00 95.81 96 ASN A C 1
ATOM 733 O O . ASN A 1 96 ? 37.813 10.009 -71.964 1.00 95.81 96 ASN A O 1
ATOM 737 N N . LEU A 1 97 ? 36.989 8.654 -73.559 1.00 96.19 97 LEU A N 1
ATOM 738 C CA . LEU A 1 97 ? 35.667 8.504 -72.940 1.00 96.19 97 LEU A CA 1
ATOM 739 C C . LEU A 1 97 ? 35.739 7.740 -71.609 1.00 96.19 97 LEU A C 1
ATOM 741 O O . LEU A 1 97 ? 35.095 8.140 -70.639 1.00 96.19 97 LEU A O 1
ATOM 745 N N . GLU A 1 98 ? 36.530 6.668 -71.526 1.00 97.31 98 GLU A N 1
ATOM 746 C CA . GLU A 1 98 ? 36.741 5.944 -70.264 1.00 97.31 98 GLU A CA 1
ATOM 747 C C . GLU A 1 98 ? 37.424 6.815 -69.206 1.00 97.31 98 GLU A C 1
ATOM 749 O O . GLU A 1 98 ? 36.996 6.839 -68.049 1.00 97.31 98 GLU A O 1
ATOM 754 N N . LEU A 1 99 ? 38.434 7.594 -69.602 1.00 96.50 99 LEU A N 1
ATOM 755 C CA . LEU A 1 99 ? 39.115 8.527 -68.708 1.00 96.50 99 LEU A CA 1
ATOM 756 C C . LEU A 1 99 ? 38.160 9.601 -68.168 1.00 96.50 99 LEU A C 1
ATOM 758 O O . LEU A 1 99 ? 38.250 9.966 -66.994 1.00 96.50 99 LEU A O 1
ATOM 762 N N . GLN A 1 100 ? 37.243 10.108 -68.997 1.00 96.44 100 GLN A N 1
ATOM 763 C CA . GLN A 1 100 ? 36.216 11.057 -68.557 1.00 96.44 100 GLN A CA 1
ATOM 764 C C . GLN A 1 100 ? 35.280 10.432 -67.518 1.00 96.44 100 GLN A C 1
ATOM 766 O O . GLN A 1 100 ? 35.127 10.995 -66.434 1.00 96.44 100 GLN A O 1
ATOM 771 N N . LYS A 1 101 ? 34.754 9.228 -67.781 1.00 96.94 101 LYS A N 1
ATOM 772 C CA . LYS A 1 101 ? 33.911 8.493 -66.819 1.00 96.94 101 LYS A CA 1
ATOM 773 C C . LYS A 1 101 ? 34.631 8.243 -65.495 1.00 96.94 101 LYS A C 1
ATOM 775 O O . LYS A 1 101 ? 34.047 8.398 -64.425 1.00 96.94 101 LYS A O 1
ATOM 780 N N . LEU A 1 102 ? 35.914 7.880 -65.546 1.00 97.06 102 LEU A N 1
ATOM 781 C CA . LEU A 1 102 ? 36.710 7.651 -64.343 1.00 97.06 102 LEU A CA 1
ATOM 782 C C . LEU A 1 102 ? 36.887 8.936 -63.520 1.00 97.06 102 LEU A C 1
ATOM 784 O O . LEU A 1 102 ? 36.772 8.895 -62.296 1.00 97.06 102 LEU A O 1
ATOM 788 N N . LYS A 1 103 ? 37.119 10.081 -64.175 1.00 96.56 103 LYS A N 1
ATOM 789 C CA . LYS A 1 103 ? 37.211 11.390 -63.505 1.00 96.56 103 LYS A CA 1
ATOM 790 C C . LYS A 1 103 ? 35.898 11.784 -62.833 1.00 96.56 103 LYS A C 1
ATOM 792 O O . LYS A 1 103 ? 35.919 12.259 -61.699 1.00 96.56 103 LYS A O 1
ATOM 797 N N . GLU A 1 104 ? 34.770 11.562 -63.503 1.00 96.56 104 GLU A N 1
ATOM 798 C CA . GLU A 1 104 ? 33.440 11.807 -62.934 1.00 96.56 104 GLU A CA 1
ATOM 799 C C . GLU A 1 104 ? 33.187 10.922 -61.708 1.00 96.56 104 GLU A C 1
ATOM 801 O O . GLU A 1 104 ? 32.811 11.422 -60.646 1.00 96.56 104 GLU A O 1
ATOM 806 N N . ASN A 1 105 ? 33.489 9.625 -61.811 1.00 97.38 105 ASN A N 1
ATOM 807 C CA . ASN A 1 105 ? 33.371 8.688 -60.695 1.00 97.38 105 ASN A CA 1
ATOM 808 C C . ASN A 1 105 ? 34.258 9.084 -59.510 1.00 97.38 105 ASN A C 1
ATOM 810 O O . ASN A 1 105 ? 33.802 9.059 -58.367 1.00 97.38 105 ASN A O 1
ATOM 814 N N . PHE A 1 106 ? 35.501 9.494 -59.769 1.00 96.62 106 PHE A N 1
ATOM 815 C CA . PHE A 1 106 ? 36.407 9.963 -58.724 1.00 96.62 106 PHE A CA 1
ATOM 816 C C . PHE A 1 106 ? 35.877 11.231 -58.042 1.00 96.62 106 PHE A C 1
ATOM 818 O O . PHE A 1 106 ? 35.876 11.313 -56.816 1.00 96.62 106 PHE A O 1
ATOM 825 N N . SER A 1 107 ? 35.349 12.190 -58.809 1.00 96.81 107 SER A N 1
ATOM 826 C CA . SER A 1 107 ? 34.720 13.392 -58.248 1.00 96.81 107 SER A CA 1
ATOM 827 C C . SER A 1 107 ? 33.525 13.053 -57.351 1.00 96.81 107 SER A C 1
ATOM 829 O O . SER A 1 107 ? 33.381 13.623 -56.270 1.00 96.81 107 SER A O 1
ATOM 831 N N . ASN A 1 108 ? 32.695 12.088 -57.756 1.00 97.19 108 ASN A N 1
ATOM 832 C CA . ASN A 1 108 ? 31.579 11.614 -56.937 1.00 97.19 108 ASN A CA 1
ATOM 833 C C . ASN A 1 108 ? 32.059 10.924 -55.653 1.00 97.19 108 ASN A C 1
ATOM 835 O O . ASN A 1 108 ? 31.496 11.165 -54.587 1.00 97.19 108 ASN A O 1
ATOM 839 N N . PHE A 1 109 ? 33.119 10.115 -55.731 1.00 97.44 109 PHE A N 1
ATOM 840 C CA . PHE A 1 109 ? 33.708 9.468 -54.559 1.00 97.44 109 PHE A CA 1
ATOM 841 C C . PHE A 1 109 ? 34.242 10.485 -53.543 1.00 97.44 109 PHE A C 1
ATOM 843 O O . PHE A 1 109 ? 33.992 10.341 -52.349 1.00 97.44 109 PHE A O 1
ATOM 850 N N . VAL A 1 110 ? 34.906 11.548 -54.009 1.00 97.69 110 VAL A N 1
ATOM 851 C CA . VAL A 1 110 ? 35.379 12.639 -53.140 1.00 97.69 110 VAL A CA 1
ATOM 852 C C . VAL A 1 110 ? 34.210 13.294 -52.398 1.00 97.69 110 VAL A C 1
ATOM 854 O O . VAL A 1 110 ? 34.266 13.420 -51.178 1.00 97.69 110 VAL A O 1
ATOM 857 N N . LYS A 1 111 ? 33.111 13.615 -53.093 1.00 97.12 111 LYS A N 1
ATOM 858 C CA . LYS A 1 111 ? 31.911 14.194 -52.458 1.00 97.12 111 LYS A CA 1
ATOM 859 C C . LYS A 1 111 ? 31.298 13.266 -51.405 1.00 97.12 111 LYS A C 1
ATOM 861 O O . LYS A 1 111 ? 30.882 13.723 -50.342 1.00 97.12 111 LYS A O 1
ATOM 866 N N . LEU A 1 112 ? 31.241 11.962 -51.687 1.00 97.94 112 LEU A N 1
ATOM 867 C CA . LEU A 1 112 ? 30.749 10.966 -50.730 1.00 97.94 112 LEU A CA 1
ATOM 868 C C . LEU A 1 112 ? 31.646 10.885 -49.491 1.00 97.94 112 LEU A C 1
ATOM 870 O O . LEU A 1 112 ? 31.136 10.831 -48.374 1.00 97.94 112 LEU A O 1
ATOM 874 N N . TYR A 1 113 ? 32.967 10.914 -49.679 1.00 97.81 113 TYR A N 1
ATOM 875 C CA . TYR A 1 113 ? 33.928 10.921 -48.579 1.00 97.81 113 TYR A CA 1
ATOM 876 C C . TYR A 1 113 ? 33.787 12.174 -47.702 1.00 97.81 113 TYR A C 1
ATOM 878 O O . TYR A 1 113 ? 33.736 12.064 -46.478 1.00 97.81 113 TYR A O 1
ATOM 886 N N . GLU A 1 114 ? 33.658 13.354 -48.311 1.00 97.75 114 GLU A N 1
ATOM 887 C CA . GLU A 1 114 ? 33.447 14.613 -47.587 1.00 97.75 114 GLU A CA 1
ATOM 888 C C . GLU A 1 114 ? 32.146 14.591 -46.772 1.00 97.75 114 GLU A C 1
ATOM 890 O O . GLU A 1 114 ? 32.148 14.953 -45.594 1.00 97.75 114 GLU A O 1
ATOM 895 N N . SER A 1 115 ? 31.051 14.099 -47.360 1.00 97.81 115 SER A N 1
ATOM 896 C CA . SER A 1 115 ? 29.772 13.946 -46.656 1.00 97.81 115 SER A CA 1
ATOM 897 C C . SER A 1 115 ? 29.869 12.957 -45.489 1.00 97.81 115 SER A C 1
ATOM 899 O O . SER A 1 115 ? 29.362 13.230 -44.399 1.00 97.81 115 SER A O 1
ATOM 901 N N . LEU A 1 116 ? 30.565 11.831 -45.674 1.00 97.81 116 LEU A N 1
ATOM 902 C CA . LEU A 1 116 ? 30.788 10.853 -44.610 1.00 97.81 116 LEU A CA 1
ATOM 903 C C . LEU A 1 116 ? 31.609 11.445 -43.456 1.00 97.81 116 LEU A C 1
ATOM 905 O O . LEU A 1 116 ? 31.267 11.232 -42.293 1.00 97.81 116 LEU A O 1
ATOM 909 N N . LEU A 1 117 ? 32.656 12.213 -43.764 1.00 98.12 117 LEU A N 1
ATOM 910 C CA . LEU A 1 117 ? 33.490 12.874 -42.761 1.00 98.12 117 LEU A CA 1
ATOM 911 C C . LEU A 1 117 ? 32.694 13.900 -41.940 1.00 98.12 117 LEU A C 1
ATOM 913 O O . LEU A 1 117 ? 32.842 13.965 -40.717 1.00 98.12 117 LEU A O 1
ATOM 917 N N . GLN A 1 118 ? 31.816 14.667 -42.592 1.00 97.62 118 GLN A N 1
ATOM 918 C CA . GLN A 1 118 ? 30.912 15.598 -41.911 1.00 97.62 118 GLN A CA 1
ATOM 919 C C . GLN A 1 118 ? 29.950 14.862 -40.972 1.00 97.62 118 GLN A C 1
ATOM 921 O O . GLN A 1 118 ? 29.852 15.218 -39.797 1.00 97.62 118 GLN A O 1
ATOM 926 N N . ASN A 1 119 ? 29.307 13.794 -41.453 1.00 98.06 119 ASN A N 1
ATOM 927 C CA . ASN A 1 119 ? 28.396 12.981 -40.644 1.00 98.06 119 ASN A CA 1
ATOM 928 C C . ASN A 1 119 ? 29.105 12.354 -39.437 1.00 98.06 119 ASN A C 1
ATOM 930 O O . ASN A 1 119 ? 28.574 12.382 -38.328 1.00 98.06 119 ASN A O 1
ATOM 934 N N . TYR A 1 120 ? 30.317 11.829 -39.630 1.00 98.00 120 TYR A N 1
ATOM 935 C CA . TYR A 1 120 ? 31.128 11.277 -38.546 1.00 98.00 120 TYR A CA 1
ATOM 936 C C . TYR A 1 120 ? 31.473 12.337 -37.493 1.00 98.00 120 TYR A C 1
ATOM 938 O O . TYR A 1 120 ? 31.370 12.082 -36.294 1.00 98.00 120 TYR A O 1
ATOM 946 N N . THR A 1 121 ? 31.838 13.543 -37.932 1.00 97.81 121 THR A N 1
ATOM 947 C CA . THR A 1 121 ? 32.180 14.650 -37.029 1.00 97.81 121 THR A CA 1
ATOM 948 C C . THR A 1 121 ? 30.972 15.080 -36.196 1.00 97.81 121 THR A C 1
ATOM 950 O O . THR A 1 121 ? 31.088 15.218 -34.978 1.00 97.81 121 THR A O 1
ATOM 953 N N . ALA A 1 122 ? 29.804 15.219 -36.830 1.00 98.00 122 ALA A N 1
ATOM 954 C CA . ALA A 1 122 ? 28.555 15.546 -36.146 1.00 98.00 122 ALA A CA 1
ATOM 955 C C . ALA A 1 122 ? 28.153 14.457 -35.137 1.00 98.00 122 ALA A C 1
ATOM 957 O O . ALA A 1 122 ? 27.837 14.763 -33.989 1.00 98.00 122 ALA A O 1
ATOM 958 N N . LEU A 1 123 ? 28.242 13.180 -35.530 1.00 98.12 123 LEU A N 1
ATOM 959 C CA . LEU A 1 123 ? 27.952 12.054 -34.642 1.00 98.12 123 LEU A CA 1
ATOM 960 C C . LEU A 1 123 ? 28.884 12.032 -33.425 1.00 98.12 123 LEU A C 1
ATOM 962 O O . LEU A 1 123 ? 28.427 11.819 -32.302 1.00 98.12 123 LEU A O 1
ATOM 966 N N . ASN A 1 124 ? 30.181 12.273 -33.631 1.00 98.12 124 ASN A N 1
ATOM 967 C CA . ASN A 1 124 ? 31.143 12.328 -32.537 1.00 98.12 124 ASN A CA 1
ATOM 968 C C . ASN A 1 124 ? 30.824 13.471 -31.563 1.00 98.12 124 ASN A C 1
ATOM 970 O O . ASN A 1 124 ? 30.915 13.273 -30.356 1.00 98.12 124 ASN A O 1
ATOM 974 N N . GLN A 1 125 ? 30.400 14.637 -32.058 1.00 98.00 125 GLN A N 1
ATOM 975 C CA . GLN A 1 125 ? 29.970 15.735 -31.192 1.00 98.00 125 GLN A CA 1
ATOM 976 C C . GLN A 1 125 ? 28.747 15.341 -30.348 1.00 98.00 125 GLN A C 1
ATOM 978 O O . GLN A 1 125 ? 28.787 15.471 -29.125 1.00 98.00 125 GLN A O 1
ATOM 983 N N . SER A 1 126 ? 27.704 14.782 -30.970 1.00 98.06 126 SER A N 1
ATOM 984 C CA . SER A 1 126 ? 26.516 14.313 -30.242 1.00 98.06 126 SER A CA 1
ATOM 985 C C . SER A 1 126 ? 26.847 13.229 -29.210 1.00 98.06 126 SER A C 1
ATOM 987 O O . SER A 1 126 ? 26.260 13.201 -28.130 1.00 98.06 126 SER A O 1
ATOM 989 N N . TYR A 1 127 ? 27.809 12.351 -29.508 1.00 98.12 127 TYR A N 1
ATOM 990 C CA . TYR A 1 127 ? 28.286 11.347 -28.558 1.00 98.12 127 TYR A CA 1
ATOM 991 C C . TYR A 1 127 ? 28.945 11.980 -27.322 1.00 98.12 127 TYR A C 1
ATOM 993 O O . TYR A 1 127 ? 28.672 11.551 -26.202 1.00 98.12 127 TYR A O 1
ATOM 1001 N N . GLN A 1 128 ? 29.773 13.015 -27.499 1.00 98.25 128 GLN A N 1
ATOM 1002 C CA . GLN A 1 128 ? 30.410 13.707 -26.372 1.00 98.25 128 GLN A CA 1
ATOM 1003 C C . GLN A 1 128 ? 29.384 14.439 -25.496 1.00 98.25 128 GLN A C 1
ATOM 1005 O O . GLN A 1 128 ? 29.439 14.331 -24.271 1.00 98.25 128 GLN A O 1
ATOM 1010 N N . GLU A 1 129 ? 28.408 15.113 -26.108 1.00 98.00 129 GLU A N 1
ATOM 1011 C CA . GLU A 1 129 ? 27.311 15.772 -25.383 1.00 98.00 129 GLU A CA 1
ATOM 1012 C C . GLU A 1 129 ? 26.485 14.759 -24.572 1.00 98.00 129 GLU A C 1
ATOM 1014 O O . GLU A 1 129 ? 26.160 14.987 -23.402 1.00 98.00 129 GLU A O 1
ATOM 1019 N N . LEU A 1 130 ? 26.190 13.595 -25.162 1.00 98.12 130 LEU A N 1
ATOM 1020 C CA . LEU A 1 130 ? 25.489 12.514 -24.473 1.00 98.12 130 LEU A CA 1
ATOM 1021 C C . LEU A 1 130 ? 26.302 11.960 -23.295 1.00 98.12 130 LEU A C 1
ATOM 1023 O O . LEU A 1 130 ? 25.738 11.717 -22.227 1.00 98.12 130 LEU A O 1
ATOM 1027 N N . LEU A 1 131 ? 27.613 11.783 -23.464 1.00 98.25 131 LEU A N 1
ATOM 1028 C CA . LEU A 1 131 ? 28.506 11.294 -22.413 1.00 98.25 131 LEU A CA 1
ATOM 1029 C C . LEU A 1 131 ? 28.574 12.263 -21.222 1.00 98.25 131 LEU A C 1
ATOM 1031 O O . LEU A 1 131 ? 28.538 11.833 -20.063 1.00 98.25 131 LEU A O 1
ATOM 1035 N N . GLU A 1 132 ? 28.628 13.568 -21.491 1.00 97.94 132 GLU A N 1
ATOM 1036 C CA . GLU A 1 132 ? 28.607 14.595 -20.448 1.00 97.94 132 GLU A CA 1
ATOM 1037 C C . GLU A 1 132 ? 27.282 14.568 -19.671 1.00 97.94 132 GLU A C 1
ATOM 1039 O O . GLU A 1 132 ? 27.277 14.524 -18.436 1.00 97.94 132 GLU A O 1
ATOM 1044 N N . ASN A 1 133 ? 26.155 14.516 -20.386 1.00 98.19 133 ASN A N 1
ATOM 1045 C CA . ASN A 1 133 ? 24.826 14.434 -19.781 1.00 98.19 133 ASN A CA 1
ATOM 1046 C C . ASN A 1 133 ? 24.647 13.158 -18.949 1.00 98.19 133 ASN A C 1
ATOM 1048 O O . ASN A 1 133 ? 24.146 13.221 -17.824 1.00 98.19 133 ASN A O 1
ATOM 1052 N N . TYR A 1 134 ? 25.109 12.012 -19.455 1.00 97.69 134 TYR A N 1
ATOM 1053 C CA . TYR A 1 134 ? 25.084 10.745 -18.724 1.00 97.69 134 TYR A CA 1
ATOM 1054 C C . TYR A 1 134 ? 25.884 10.827 -17.417 1.00 97.69 134 TYR A C 1
ATOM 1056 O O . TYR A 1 134 ? 25.416 10.395 -16.361 1.00 97.69 134 TYR A O 1
ATOM 1064 N N . THR A 1 135 ? 27.065 11.443 -17.459 1.00 97.81 135 THR A N 1
ATOM 1065 C CA . THR A 1 135 ? 27.926 11.598 -16.279 1.00 97.81 135 THR A CA 1
ATOM 1066 C C . THR A 1 135 ? 27.280 12.499 -15.222 1.00 97.81 135 THR A C 1
ATOM 1068 O O . THR A 1 135 ? 27.282 12.158 -14.034 1.00 97.81 135 THR A O 1
ATOM 1071 N N . LYS A 1 136 ? 26.661 13.612 -15.646 1.00 97.94 136 LYS A N 1
ATOM 1072 C CA . LYS A 1 136 ? 25.880 14.496 -14.763 1.00 97.94 136 LYS A CA 1
ATOM 1073 C C . LYS A 1 136 ? 24.733 13.736 -14.101 1.00 97.94 136 LYS A C 1
ATOM 1075 O O . LYS A 1 136 ? 24.651 13.726 -12.871 1.00 97.94 136 LYS A O 1
ATOM 1080 N N . LEU A 1 137 ? 23.924 13.025 -14.886 1.00 98.19 137 LEU A N 1
ATOM 1081 C CA . LEU A 1 137 ? 22.785 12.257 -14.381 1.00 98.19 137 LEU A CA 1
ATOM 1082 C C . LEU A 1 137 ? 23.211 11.182 -13.371 1.00 98.19 137 LEU A C 1
ATOM 1084 O O . LEU A 1 137 ? 22.566 11.002 -12.339 1.00 98.19 137 LEU A O 1
ATOM 1088 N N . MET A 1 138 ? 24.329 10.499 -13.622 1.00 98.06 138 MET A N 1
ATOM 1089 C CA . MET A 1 138 ? 24.878 9.505 -12.698 1.00 98.06 138 MET A CA 1
ATOM 1090 C C . MET A 1 138 ? 25.280 10.130 -11.352 1.00 98.06 138 MET A C 1
ATOM 1092 O O . MET A 1 138 ? 24.967 9.574 -10.295 1.00 98.06 138 MET A O 1
ATOM 1096 N N . SER A 1 139 ? 25.935 11.297 -11.372 1.00 97.25 139 SER A N 1
ATOM 1097 C CA . SER A 1 139 ? 26.301 12.024 -10.148 1.00 97.25 139 SER A CA 1
ATOM 1098 C C . SER A 1 139 ? 25.079 12.498 -9.357 1.00 97.25 139 SER A C 1
ATOM 1100 O O . SER A 1 139 ? 25.041 12.359 -8.132 1.00 97.25 139 SER A O 1
ATOM 1102 N N . GLU A 1 140 ? 24.046 12.979 -10.049 1.00 98.06 140 GLU A N 1
ATOM 1103 C CA . GLU A 1 140 ? 22.801 13.417 -9.429 1.00 98.06 140 GLU A CA 1
ATOM 1104 C C . GLU A 1 140 ? 22.038 12.241 -8.817 1.00 98.06 140 GLU A C 1
ATOM 1106 O O . GLU A 1 140 ? 21.598 12.323 -7.671 1.00 98.06 140 GLU A O 1
ATOM 1111 N N . ASN A 1 141 ? 21.964 11.107 -9.520 1.00 97.75 141 ASN A N 1
ATOM 1112 C CA . ASN A 1 141 ? 21.339 9.896 -8.995 1.00 97.75 141 ASN A CA 1
ATOM 1113 C C . ASN A 1 141 ? 22.029 9.412 -7.711 1.00 97.75 141 ASN A C 1
ATOM 1115 O O . ASN A 1 141 ? 21.359 9.040 -6.748 1.00 97.75 141 ASN A O 1
ATOM 1119 N N . LYS A 1 142 ? 23.366 9.473 -7.663 1.00 98.00 142 LYS A N 1
ATOM 1120 C CA . LYS A 1 142 ? 24.133 9.150 -6.453 1.00 98.00 142 LYS A CA 1
ATOM 1121 C C . LYS A 1 142 ? 23.785 10.089 -5.293 1.00 98.00 142 LYS A C 1
ATOM 1123 O O . LYS A 1 142 ? 23.562 9.605 -4.185 1.00 98.00 142 LYS A O 1
ATOM 1128 N N . ARG A 1 143 ? 23.696 11.401 -5.545 1.00 97.81 143 ARG A N 1
ATOM 1129 C CA . ARG A 1 143 ? 23.300 12.399 -4.535 1.00 97.81 143 ARG A CA 1
ATOM 1130 C C . ARG A 1 143 ? 21.891 12.127 -4.002 1.00 97.81 143 ARG A C 1
ATOM 1132 O O . ARG A 1 143 ? 21.698 12.102 -2.791 1.00 97.81 143 ARG A O 1
ATOM 1139 N N . LEU A 1 144 ? 20.930 11.872 -4.891 1.00 98.12 144 LEU A N 1
ATOM 1140 C CA . LEU A 1 144 ? 19.540 11.588 -4.519 1.00 98.12 144 LEU A CA 1
ATOM 1141 C C . LEU A 1 144 ? 19.409 10.315 -3.677 1.00 98.12 144 LEU A C 1
ATOM 1143 O O . LEU A 1 144 ? 18.633 10.290 -2.727 1.00 98.12 144 LEU A O 1
ATOM 1147 N N . ARG A 1 145 ? 20.193 9.270 -3.974 1.00 97.69 145 ARG A N 1
ATOM 1148 C CA . ARG A 1 145 ? 20.218 8.044 -3.158 1.00 97.69 145 ARG A CA 1
ATOM 1149 C C . ARG A 1 145 ? 20.701 8.306 -1.733 1.00 97.69 145 ARG A C 1
ATOM 1151 O O . ARG A 1 145 ? 20.084 7.815 -0.797 1.00 97.69 145 ARG A O 1
ATOM 1158 N N . GLN A 1 146 ? 21.756 9.104 -1.572 1.00 97.69 146 GLN A N 1
ATOM 1159 C CA . GLN A 1 146 ? 22.270 9.483 -0.250 1.00 97.69 146 GLN A CA 1
ATOM 1160 C C . GLN A 1 146 ? 21.264 10.343 0.526 1.00 97.69 146 GLN A C 1
ATOM 1162 O O . GLN A 1 146 ? 21.074 10.158 1.724 1.00 97.69 146 GLN A O 1
ATOM 1167 N N . GLU A 1 147 ? 20.592 11.269 -0.160 1.00 97.81 147 GLU A N 1
ATOM 1168 C CA . GLU A 1 147 ? 19.541 12.095 0.436 1.00 97.81 147 GLU A CA 1
ATOM 1169 C C . GLU A 1 147 ? 18.346 11.247 0.897 1.00 97.81 147 GLU A C 1
ATOM 1171 O O . GLU A 1 147 ? 17.851 11.435 2.009 1.00 97.81 147 GLU A O 1
ATOM 1176 N N . LEU A 1 148 ? 17.925 10.268 0.090 1.00 97.69 148 LEU A N 1
ATOM 1177 C CA . LEU A 1 148 ? 16.857 9.333 0.443 1.00 97.69 148 LEU A CA 1
ATOM 1178 C C . LEU A 1 148 ? 17.218 8.485 1.669 1.00 97.69 148 LEU A C 1
ATOM 1180 O O . LEU A 1 148 ? 16.391 8.327 2.562 1.00 97.69 148 LEU A O 1
ATOM 1184 N N . GLU A 1 149 ? 18.448 7.976 1.735 1.00 97.31 149 GLU A N 1
ATOM 1185 C CA . GLU A 1 149 ? 18.940 7.194 2.875 1.00 97.31 149 GLU A CA 1
ATOM 1186 C C . GLU A 1 149 ? 18.943 8.021 4.171 1.00 97.31 149 GLU A C 1
ATOM 1188 O O . GLU A 1 149 ? 18.457 7.569 5.206 1.00 97.31 149 GLU A O 1
ATOM 1193 N N . LEU A 1 150 ? 19.393 9.280 4.107 1.00 97.12 150 LEU A N 1
ATOM 1194 C CA . LEU A 1 150 ? 19.328 10.208 5.240 1.00 97.12 150 LEU A CA 1
ATOM 1195 C C . LEU A 1 150 ? 17.886 10.452 5.698 1.00 97.12 150 LEU A C 1
ATOM 1197 O O . LEU A 1 150 ? 17.613 10.452 6.899 1.00 97.12 150 LEU A O 1
ATOM 1201 N N . LYS A 1 151 ? 16.957 10.649 4.756 1.00 97.31 151 LYS A N 1
ATOM 1202 C CA . LYS A 1 151 ? 15.534 10.847 5.062 1.00 97.31 151 LYS A CA 1
ATOM 1203 C C . LYS A 1 151 ? 14.897 9.605 5.677 1.00 97.31 151 LYS A C 1
ATOM 1205 O O . LYS A 1 151 ? 14.103 9.746 6.605 1.00 97.31 151 LYS A O 1
ATOM 1210 N N . LEU A 1 152 ? 15.261 8.414 5.205 1.00 96.81 152 LEU A N 1
ATOM 1211 C CA . LEU A 1 152 ? 14.788 7.152 5.768 1.00 96.81 152 LEU A CA 1
ATOM 1212 C C . LEU A 1 152 ? 15.270 6.985 7.212 1.00 96.81 152 LEU A C 1
ATOM 1214 O O . LEU A 1 152 ? 14.447 6.802 8.104 1.00 96.81 152 LEU A O 1
ATOM 1218 N N . ASN A 1 153 ? 16.568 7.176 7.461 1.00 96.31 153 ASN A N 1
ATOM 1219 C CA . ASN A 1 153 ? 17.145 7.096 8.806 1.00 96.31 153 ASN A CA 1
ATOM 1220 C C . ASN A 1 153 ? 16.502 8.109 9.768 1.00 96.31 153 ASN A C 1
ATOM 1222 O O . ASN A 1 153 ? 16.184 7.770 10.909 1.00 96.31 153 ASN A O 1
ATOM 1226 N N . GLN A 1 154 ? 16.261 9.340 9.300 1.00 96.38 154 GLN A N 1
ATOM 1227 C CA . GLN A 1 154 ? 15.521 10.350 10.062 1.00 96.38 154 GLN A CA 1
ATOM 1228 C C . GLN A 1 154 ? 14.107 9.861 10.392 1.00 96.38 154 GLN A C 1
ATOM 1230 O O . GLN A 1 154 ? 13.695 9.919 11.548 1.00 96.38 154 GLN A O 1
ATOM 1235 N N . SER A 1 155 ? 13.370 9.346 9.404 1.00 95.31 155 SER A N 1
ATOM 1236 C CA . SER A 1 155 ? 12.018 8.815 9.606 1.00 95.31 155 SER A CA 1
ATOM 1237 C C . SER A 1 155 ? 11.990 7.661 10.611 1.00 95.31 155 SER A C 1
ATOM 1239 O O . SER A 1 155 ? 11.101 7.613 11.458 1.00 95.31 155 SER A O 1
ATOM 1241 N N . GLU A 1 156 ? 12.953 6.744 10.552 1.00 95.25 156 GLU A N 1
ATOM 1242 C CA . GLU A 1 156 ? 13.071 5.631 11.500 1.00 95.25 156 GLU A CA 1
ATOM 1243 C C . GLU A 1 156 ? 13.388 6.107 12.922 1.00 95.25 156 GLU A C 1
ATOM 1245 O O . GLU A 1 156 ? 12.890 5.544 13.898 1.00 95.25 156 GLU A O 1
ATOM 1250 N N . GLU A 1 157 ? 14.209 7.147 13.069 1.00 95.69 157 GLU A N 1
ATOM 1251 C CA . GLU A 1 157 ? 14.467 7.774 14.367 1.00 95.69 157 GLU A CA 1
ATOM 1252 C C . GLU A 1 157 ? 13.205 8.445 14.930 1.00 95.69 157 GLU A C 1
ATOM 1254 O O . GLU A 1 157 ? 12.881 8.246 16.102 1.00 95.69 157 GLU A O 1
ATOM 1259 N N . TYR A 1 158 ? 12.458 9.190 14.106 1.00 94.31 158 TYR A N 1
ATOM 1260 C CA . TYR A 1 158 ? 11.184 9.786 14.519 1.00 94.31 158 TYR A CA 1
ATOM 1261 C C . TYR A 1 158 ? 10.161 8.724 14.924 1.00 94.31 158 TYR A C 1
ATOM 1263 O O . TYR A 1 158 ? 9.526 8.869 15.967 1.00 94.31 158 TYR A O 1
ATOM 1271 N N . ASN A 1 159 ? 10.042 7.639 14.156 1.00 90.19 159 ASN A N 1
ATOM 1272 C CA . ASN A 1 159 ? 9.134 6.537 14.470 1.00 90.19 159 ASN A CA 1
ATOM 1273 C C . ASN A 1 159 ? 9.505 5.848 15.788 1.00 90.19 159 ASN A C 1
ATOM 1275 O O . ASN A 1 159 ? 8.615 5.553 16.582 1.00 90.19 159 ASN A O 1
ATOM 1279 N N . ARG A 1 160 ? 10.802 5.644 16.060 1.00 91.81 160 ARG A N 1
ATOM 1280 C CA . ARG A 1 160 ? 11.266 5.112 17.352 1.00 91.81 160 ARG A CA 1
ATOM 1281 C C . ARG A 1 160 ? 10.906 6.038 18.509 1.00 91.81 160 ARG A C 1
ATOM 1283 O O . ARG A 1 160 ? 10.269 5.588 19.451 1.00 91.81 160 ARG A O 1
ATOM 1290 N N . LYS A 1 161 ? 11.210 7.336 18.400 1.00 93.00 161 LYS A N 1
ATOM 1291 C CA . LYS A 1 161 ? 10.855 8.324 19.436 1.00 93.00 161 LYS A CA 1
ATOM 1292 C C . LYS A 1 161 ? 9.349 8.390 19.681 1.00 93.00 161 LYS A C 1
ATOM 1294 O O . LYS A 1 161 ? 8.924 8.450 20.829 1.00 93.00 161 LYS A O 1
ATOM 1299 N N . LEU A 1 162 ? 8.547 8.369 18.615 1.00 90.06 162 LEU A N 1
ATOM 1300 C CA . LEU A 1 162 ? 7.091 8.349 18.722 1.00 90.06 162 LEU A CA 1
ATOM 1301 C C . LEU A 1 162 ? 6.607 7.063 19.398 1.00 90.06 162 LEU A C 1
ATOM 1303 O O . LEU A 1 162 ? 5.756 7.127 20.276 1.00 90.06 162 LEU A O 1
ATOM 1307 N N . SER A 1 163 ? 7.159 5.909 19.021 1.00 88.44 163 SER A N 1
ATOM 1308 C CA . SER A 1 163 ? 6.859 4.630 19.665 1.00 88.44 163 SER A CA 1
ATOM 1309 C C . SER A 1 163 ? 7.166 4.690 21.162 1.00 88.44 163 SER A C 1
ATOM 1311 O O . SER A 1 163 ? 6.280 4.416 21.968 1.00 88.44 163 SER A O 1
ATOM 1313 N N . ASP A 1 164 ? 8.362 5.136 21.549 1.00 90.06 164 ASP A N 1
ATOM 1314 C CA . ASP A 1 164 ? 8.751 5.273 22.956 1.00 90.06 164 ASP A CA 1
ATOM 1315 C C . ASP A 1 164 ? 7.767 6.175 23.719 1.00 90.06 164 ASP A C 1
ATOM 1317 O O . ASP A 1 164 ? 7.232 5.768 24.748 1.00 90.06 164 ASP A O 1
ATOM 1321 N N . GLN A 1 165 ? 7.419 7.341 23.163 1.00 91.81 165 GLN A N 1
ATOM 1322 C CA . GLN A 1 165 ? 6.429 8.248 23.760 1.00 91.81 165 GLN A CA 1
ATOM 1323 C C . GLN A 1 165 ? 5.034 7.617 23.881 1.00 91.81 165 GLN A C 1
ATOM 1325 O O . GLN A 1 165 ? 4.356 7.793 24.891 1.00 91.81 165 GLN A O 1
ATOM 1330 N N . LEU A 1 166 ? 4.585 6.872 22.868 1.00 91.25 166 LEU A N 1
ATOM 1331 C CA . LEU A 1 166 ? 3.284 6.201 22.889 1.00 91.25 166 LEU A CA 1
ATOM 1332 C C . LEU A 1 166 ? 3.246 5.014 23.858 1.00 91.25 166 LEU A C 1
ATOM 1334 O O . LEU A 1 166 ? 2.161 4.655 24.311 1.00 91.25 166 LEU A O 1
ATOM 1338 N N . SER A 1 167 ? 4.394 4.414 24.188 1.00 87.88 167 SER A N 1
ATOM 1339 C CA . SER A 1 167 ? 4.473 3.291 25.135 1.00 87.88 167 SER A CA 1
ATOM 1340 C C . SER A 1 167 ? 4.083 3.690 26.565 1.00 87.88 167 SER A C 1
ATOM 1342 O O . SER A 1 167 ? 3.611 2.860 27.343 1.00 87.88 167 SER A O 1
ATOM 1344 N N . GLU A 1 168 ? 4.210 4.978 26.892 1.00 91.44 168 GLU A N 1
ATOM 1345 C CA . GLU A 1 168 ? 3.832 5.551 28.186 1.00 91.44 168 GLU A CA 1
ATOM 1346 C C . GLU A 1 168 ? 2.329 5.872 28.278 1.00 91.44 168 GLU A C 1
ATOM 1348 O O . GLU A 1 168 ? 1.805 6.114 29.367 1.00 91.44 168 GLU A O 1
ATOM 1353 N N . ILE A 1 169 ? 1.612 5.866 27.148 1.00 95.50 169 ILE A N 1
ATOM 1354 C CA . ILE A 1 169 ? 0.202 6.253 27.071 1.00 95.50 169 ILE A CA 1
ATOM 1355 C C . ILE A 1 169 ? -0.676 5.003 27.018 1.00 95.50 169 ILE A C 1
ATOM 1357 O O . ILE A 1 169 ? -0.517 4.128 26.167 1.00 95.50 169 ILE A O 1
ATOM 1361 N N . ALA A 1 170 ? -1.670 4.949 27.902 1.00 95.69 170 ALA A N 1
ATOM 1362 C CA . ALA A 1 170 ? -2.688 3.910 27.891 1.00 95.69 170 ALA A CA 1
ATOM 1363 C C . ALA A 1 170 ? -4.087 4.495 28.098 1.00 95.69 170 ALA A C 1
ATOM 1365 O O . ALA A 1 170 ? -4.288 5.428 28.879 1.00 95.69 170 ALA A O 1
ATOM 1366 N N . TYR A 1 171 ? -5.065 3.903 27.421 1.00 96.38 171 TYR A N 1
ATOM 1367 C CA . TYR A 1 171 ? -6.479 4.187 27.598 1.00 96.38 171 TYR A CA 1
ATOM 1368 C C . TYR A 1 171 ? -7.073 3.203 28.597 1.00 96.38 171 TYR A C 1
ATOM 1370 O O . TYR A 1 171 ? -7.033 1.990 28.396 1.00 96.38 171 TYR A O 1
ATOM 1378 N N . PHE A 1 172 ? -7.655 3.736 29.666 1.00 95.88 172 PHE A N 1
ATOM 1379 C CA . PHE A 1 172 ? -8.380 2.939 30.646 1.00 95.88 172 PHE A CA 1
ATOM 1380 C C . PHE A 1 172 ? -9.870 2.945 30.322 1.00 95.88 172 PHE A C 1
ATOM 1382 O O . PHE A 1 172 ? -10.471 4.008 30.133 1.00 95.88 172 PHE A O 1
ATOM 1389 N N . ARG A 1 173 ? -10.475 1.762 30.254 1.00 95.44 173 ARG A N 1
ATOM 1390 C CA . ARG A 1 173 ? -11.921 1.593 30.082 1.00 95.44 173 ARG A CA 1
ATOM 1391 C C . ARG A 1 173 ? -12.441 0.634 31.129 1.00 95.44 173 ARG A C 1
ATOM 1393 O O . ARG A 1 173 ? -11.768 -0.330 31.484 1.00 95.44 173 ARG A O 1
ATOM 1400 N N . SER A 1 174 ? -13.634 0.921 31.625 1.00 95.75 174 SER A N 1
ATOM 1401 C CA . SER A 1 174 ? -14.307 0.057 32.573 1.00 95.75 174 SER A CA 1
ATOM 1402 C C . SER A 1 174 ? -15.783 -0.062 32.232 1.00 95.75 174 SER A C 1
ATOM 1404 O O . SER A 1 174 ? -16.436 0.919 31.876 1.00 95.75 174 SER A O 1
ATOM 1406 N N . PHE A 1 175 ? -16.297 -1.283 32.328 1.00 97.12 175 PHE A N 1
ATOM 1407 C CA . PHE A 1 175 ? -17.690 -1.603 32.054 1.00 97.12 175 PHE A CA 1
ATOM 1408 C C . PHE A 1 175 ? -18.293 -2.311 33.254 1.00 97.12 175 PHE A C 1
ATOM 1410 O O . PHE A 1 175 ? -17.732 -3.276 33.776 1.00 97.12 175 PHE A O 1
ATOM 1417 N N . LYS A 1 176 ? -19.454 -1.845 33.701 1.00 97.38 176 LYS A N 1
ATOM 1418 C CA . LYS A 1 176 ? -20.183 -2.472 34.799 1.00 97.38 176 LYS A CA 1
ATOM 1419 C C . LYS A 1 176 ? -21.148 -3.504 34.234 1.00 97.38 176 LYS A C 1
ATOM 1421 O O . LYS A 1 176 ? -21.976 -3.173 33.393 1.00 97.38 176 LYS A O 1
ATOM 1426 N N . VAL A 1 177 ? -21.074 -4.733 34.729 1.00 97.69 177 VAL A N 1
ATOM 1427 C CA . VAL A 1 177 ? -21.992 -5.815 34.354 1.00 97.69 177 VAL A CA 1
ATOM 1428 C C . VAL A 1 177 ? -22.713 -6.364 35.578 1.00 97.69 177 VAL A C 1
ATOM 1430 O O . VAL A 1 177 ? -22.193 -6.346 36.697 1.00 97.69 177 VAL A O 1
ATOM 1433 N N . TYR A 1 178 ? -23.934 -6.837 35.368 1.00 97.75 178 TYR A N 1
ATOM 1434 C CA . TYR A 1 178 ? -24.830 -7.378 36.375 1.00 97.75 178 TYR A CA 1
ATOM 1435 C C . TYR A 1 178 ? -25.113 -8.853 36.090 1.00 97.75 178 TYR A C 1
ATOM 1437 O O . TYR A 1 178 ? -25.799 -9.208 35.124 1.00 97.75 178 TYR A O 1
ATOM 1445 N N . ASN A 1 179 ? -24.615 -9.720 36.971 1.00 97.12 179 ASN A N 1
ATOM 1446 C CA . ASN A 1 179 ? -24.995 -11.121 37.007 1.00 97.12 179 ASN A CA 1
ATOM 1447 C C . ASN A 1 179 ? -26.358 -11.238 37.695 1.00 97.12 179 ASN A C 1
ATOM 1449 O O . ASN A 1 179 ? -26.461 -11.385 38.914 1.00 97.12 179 ASN A O 1
ATOM 1453 N N . TYR A 1 180 ? -27.411 -11.192 36.887 1.00 95.00 180 TYR A N 1
ATOM 1454 C CA . TYR A 1 180 ? -28.797 -11.260 37.342 1.00 95.00 180 TYR A CA 1
ATOM 1455 C C . TYR A 1 180 ? -29.212 -12.630 37.895 1.00 95.00 180 TYR A C 1
ATOM 1457 O O . TYR A 1 180 ? -30.279 -12.732 38.491 1.00 95.00 180 TYR A O 1
ATOM 1465 N N . ARG A 1 181 ? -28.391 -13.678 37.731 1.00 93.88 181 ARG A N 1
ATOM 1466 C CA . ARG A 1 181 ? -28.623 -14.989 38.361 1.00 93.88 181 ARG A CA 1
ATOM 1467 C C . ARG A 1 181 ? -28.111 -15.038 39.800 1.00 93.88 181 ARG A C 1
ATOM 1469 O O . ARG A 1 181 ? -28.684 -15.745 40.619 1.00 93.88 181 ARG A O 1
ATOM 1476 N N . LEU A 1 182 ? -27.039 -14.299 40.093 1.00 95.25 182 LEU A N 1
ATOM 1477 C CA . LEU A 1 182 ? -26.415 -14.223 41.420 1.00 95.25 182 LEU A CA 1
ATOM 1478 C C . LEU A 1 182 ? -26.662 -12.884 42.130 1.00 95.25 182 LEU A C 1
ATOM 1480 O O . LEU A 1 182 ? -26.107 -12.655 43.200 1.00 95.25 182 LEU A O 1
ATOM 1484 N N . HIS A 1 183 ? -27.443 -11.986 41.525 1.00 95.12 183 HIS A N 1
ATOM 1485 C CA . HIS A 1 183 ? -27.718 -10.635 42.021 1.00 95.12 183 HIS A CA 1
ATOM 1486 C C . HIS A 1 183 ? -26.455 -9.847 42.411 1.00 95.12 183 HIS A C 1
ATOM 1488 O O . HIS A 1 183 ? -26.425 -9.151 43.424 1.00 95.12 183 HIS A O 1
ATOM 1494 N N . SER A 1 184 ? -25.400 -9.942 41.597 1.00 96.50 184 SER A N 1
ATOM 1495 C CA . SER A 1 184 ? -24.113 -9.292 41.869 1.00 96.50 184 SER A CA 1
ATOM 1496 C C . SER A 1 184 ? -23.617 -8.469 40.686 1.00 96.50 184 SER A C 1
ATOM 1498 O O . SER A 1 184 ? -23.886 -8.783 39.527 1.00 96.50 184 SER A O 1
ATOM 1500 N N . TYR A 1 185 ? -22.885 -7.398 40.989 1.00 96.75 185 TYR A N 1
ATOM 1501 C CA . TYR A 1 185 ? -22.229 -6.561 39.990 1.00 96.75 185 TYR A CA 1
ATOM 1502 C C . TYR A 1 185 ? -20.736 -6.865 39.932 1.00 96.75 185 TYR A C 1
ATOM 1504 O O . TYR A 1 185 ? -20.106 -7.137 40.957 1.00 96.75 185 TYR A O 1
ATOM 1512 N N . LYS A 1 186 ? -20.170 -6.765 38.733 1.00 97.12 186 LYS A N 1
ATOM 1513 C CA . LYS A 1 186 ? -18.735 -6.871 38.471 1.00 97.12 186 LYS A CA 1
ATOM 1514 C C . LYS A 1 186 ? -18.305 -5.723 37.564 1.00 97.12 186 LYS A C 1
ATOM 1516 O O . LYS A 1 186 ? -19.100 -5.231 36.764 1.00 97.12 186 LYS A O 1
ATOM 1521 N N . LEU A 1 187 ? -17.062 -5.288 37.727 1.00 97.25 187 LEU A N 1
ATOM 1522 C CA . LEU A 1 187 ? -16.428 -4.314 36.850 1.00 97.25 187 LEU A CA 1
ATOM 1523 C C . LEU A 1 187 ? -15.450 -5.067 35.951 1.00 97.25 187 LEU A C 1
ATOM 1525 O O . LEU A 1 187 ? -14.664 -5.865 36.453 1.00 97.25 187 LEU A O 1
ATOM 1529 N N . ILE A 1 188 ? -15.539 -4.827 34.650 1.00 97.31 188 ILE A N 1
ATOM 1530 C CA . ILE A 1 188 ? -14.596 -5.318 33.650 1.00 97.31 188 ILE A CA 1
ATOM 1531 C C . ILE A 1 188 ? -13.665 -4.163 33.334 1.00 97.31 188 ILE A C 1
ATOM 1533 O O . ILE A 1 188 ? -14.134 -3.134 32.848 1.00 97.31 188 ILE A O 1
ATOM 1537 N N . GLU A 1 189 ? -12.381 -4.306 33.638 1.00 94.38 189 GLU A N 1
ATOM 1538 C CA . GLU A 1 189 ? -11.389 -3.242 33.479 1.00 94.38 189 GLU A CA 1
ATOM 1539 C C . GLU A 1 189 ? -10.380 -3.595 32.389 1.00 94.38 189 GLU A C 1
ATOM 1541 O O . GLU A 1 189 ? -9.929 -4.735 32.268 1.00 94.38 189 GLU A O 1
ATOM 1546 N N . LEU A 1 190 ? -10.027 -2.591 31.589 1.00 95.69 190 LEU A N 1
ATOM 1547 C CA . LEU A 1 190 ? -9.111 -2.703 30.463 1.00 95.69 190 LEU A CA 1
ATOM 1548 C C . LEU A 1 190 ? -8.107 -1.567 30.500 1.00 95.69 190 LEU A C 1
ATOM 1550 O O . LEU A 1 190 ? -8.471 -0.401 30.678 1.00 95.69 190 LEU A O 1
ATOM 1554 N N . LYS A 1 191 ? -6.851 -1.920 30.246 1.00 96.31 191 LYS A N 1
ATOM 1555 C CA . LYS A 1 191 ? -5.767 -0.983 29.978 1.00 96.31 191 LYS A CA 1
ATOM 1556 C C . LYS A 1 191 ? -5.268 -1.255 28.566 1.00 96.31 191 LYS A C 1
ATOM 1558 O O . LYS A 1 191 ? -4.597 -2.254 28.350 1.00 96.31 191 LYS A O 1
ATOM 1563 N N . ILE A 1 192 ? -5.591 -0.366 27.636 1.00 96.56 192 ILE A N 1
ATOM 1564 C CA . ILE A 1 192 ? -5.255 -0.504 26.216 1.00 96.56 192 ILE A CA 1
ATOM 1565 C C . ILE A 1 192 ? -4.073 0.407 25.907 1.00 96.56 192 ILE A C 1
ATOM 1567 O O . ILE A 1 192 ? -4.163 1.617 26.123 1.00 96.56 192 ILE A O 1
ATOM 1571 N N . ALA A 1 193 ? -2.966 -0.147 25.418 1.00 95.25 193 ALA A N 1
ATOM 1572 C CA . ALA A 1 193 ? -1.819 0.652 24.997 1.00 95.25 193 ALA A CA 1
ATOM 1573 C C . ALA A 1 193 ? -2.209 1.579 23.835 1.00 95.25 193 ALA A C 1
ATOM 1575 O O . ALA A 1 193 ? -2.924 1.178 22.913 1.00 95.25 193 ALA A O 1
ATOM 1576 N N . ALA A 1 194 ? -1.730 2.827 23.851 1.00 94.94 194 ALA A N 1
ATOM 1577 C CA . ALA A 1 194 ? -2.065 3.780 22.795 1.00 94.94 194 ALA A CA 1
ATOM 1578 C C . ALA A 1 194 ? -1.572 3.322 21.419 1.00 94.94 194 ALA A C 1
ATOM 1580 O O . ALA A 1 194 ? -2.242 3.579 20.423 1.00 94.94 194 ALA A O 1
ATOM 1581 N N . GLN A 1 195 ? -0.444 2.609 21.369 1.00 92.62 195 GLN A N 1
ATOM 1582 C CA . GLN A 1 195 ? 0.089 2.023 20.140 1.00 92.62 195 GLN A CA 1
ATOM 1583 C C . GLN A 1 195 ? -0.887 1.030 19.502 1.00 92.62 195 GLN A C 1
ATOM 1585 O O . GLN A 1 195 ? -1.118 1.116 18.301 1.00 92.62 195 GLN A O 1
ATOM 1590 N N . ASP A 1 196 ? -1.514 0.154 20.291 1.00 93.12 196 ASP A N 1
ATOM 1591 C CA . ASP A 1 196 ? -2.451 -0.849 19.771 1.00 93.12 196 ASP A CA 1
ATOM 1592 C C . ASP A 1 196 ? -3.733 -0.196 19.251 1.00 93.12 196 ASP A C 1
ATOM 1594 O O . ASP A 1 196 ? -4.223 -0.525 18.172 1.00 93.12 196 ASP A O 1
ATOM 1598 N N . TYR A 1 197 ? -4.250 0.799 19.976 1.00 94.56 197 TYR A N 1
ATOM 1599 C CA . TYR A 1 197 ? -5.372 1.600 19.490 1.00 94.56 197 TYR A CA 1
ATOM 1600 C C . TYR A 1 197 ? -5.025 2.333 18.188 1.00 94.56 197 TYR A C 1
ATOM 1602 O O . TYR A 1 197 ? -5.798 2.292 17.232 1.00 94.56 197 TYR A O 1
ATOM 1610 N N . LEU A 1 198 ? -3.864 2.994 18.131 1.00 93.06 198 LEU A N 1
ATOM 1611 C CA . LEU A 1 198 ? -3.427 3.747 16.956 1.00 93.06 198 LEU A CA 1
ATOM 1612 C C . LEU A 1 198 ? -3.095 2.838 15.772 1.00 93.06 198 LEU A C 1
ATOM 1614 O O . LEU A 1 198 ? -3.325 3.252 14.639 1.00 93.06 198 LEU A O 1
ATOM 1618 N N . HIS A 1 199 ? -2.626 1.611 16.011 1.00 90.56 199 HIS A N 1
ATOM 1619 C CA . HIS A 1 199 ? -2.418 0.607 14.969 1.00 90.56 199 HIS A CA 1
ATOM 1620 C C . HIS A 1 199 ? -3.710 0.358 14.189 1.00 90.56 199 HIS A C 1
ATOM 1622 O O . HIS A 1 199 ? -3.715 0.434 12.960 1.00 90.56 199 HIS A O 1
ATOM 1628 N N . TYR A 1 200 ? -4.824 0.167 14.902 1.00 91.25 200 TYR A N 1
ATOM 1629 C CA . TYR A 1 200 ? -6.129 0.114 14.261 1.00 91.25 200 TYR A CA 1
ATOM 1630 C C . TYR A 1 200 ? -6.494 1.484 13.690 1.00 91.25 200 TYR A C 1
ATOM 1632 O O . TYR A 1 200 ? -6.679 1.612 12.480 1.00 91.25 200 TYR A O 1
ATOM 1640 N N . ARG A 1 201 ? -6.557 2.530 14.517 1.00 90.06 201 ARG A N 1
ATOM 1641 C CA . ARG A 1 201 ? -7.151 3.825 14.150 1.00 90.06 201 ARG A CA 1
ATOM 1642 C C . ARG A 1 201 ? -6.497 4.525 12.958 1.00 90.06 201 ARG A C 1
ATOM 1644 O O . ARG A 1 201 ? -7.190 5.241 12.229 1.00 90.06 201 ARG A O 1
ATOM 1651 N N . LEU A 1 202 ? -5.188 4.343 12.777 1.00 87.81 202 LEU A N 1
ATOM 1652 C CA . LEU A 1 202 ? -4.399 4.916 11.682 1.00 87.81 202 LEU A CA 1
ATOM 1653 C C . LEU A 1 202 ? -4.336 4.015 10.443 1.00 87.81 202 LEU A C 1
ATOM 1655 O O . LEU A 1 202 ? -3.701 4.386 9.457 1.00 87.81 202 LEU A O 1
ATOM 1659 N N . ASN A 1 203 ? -5.004 2.861 10.450 1.00 78.94 203 ASN A N 1
ATOM 1660 C CA . ASN A 1 203 ? -5.187 2.071 9.243 1.00 78.94 203 ASN A CA 1
ATOM 1661 C C . ASN A 1 203 ? -6.143 2.806 8.279 1.00 78.94 203 ASN A C 1
ATOM 1663 O O . ASN A 1 203 ? -7.365 2.707 8.396 1.00 78.94 203 ASN A O 1
ATOM 1667 N N . VAL A 1 204 ? -5.571 3.594 7.360 1.00 62.25 204 VAL A N 1
ATOM 1668 C CA . VAL A 1 204 ? -6.274 4.497 6.423 1.00 62.25 204 VAL A CA 1
ATOM 1669 C C . VAL A 1 204 ? -6.810 3.815 5.160 1.00 62.25 204 VAL A C 1
ATOM 1671 O O . VAL A 1 204 ? -7.384 4.489 4.311 1.00 62.25 204 VAL A O 1
ATOM 1674 N N . THR A 1 205 ? -6.650 2.498 5.006 1.00 65.25 205 THR A N 1
ATOM 1675 C CA . THR A 1 205 ? -7.178 1.764 3.838 1.00 65.25 205 THR A CA 1
ATOM 1676 C C . THR A 1 205 ? -8.683 1.498 3.921 1.00 65.25 205 THR A C 1
ATOM 1678 O O . THR A 1 205 ? -9.247 0.870 3.029 1.00 65.25 205 THR A O 1
ATOM 1681 N N . ARG A 1 206 ? -9.349 1.971 4.980 1.00 70.31 206 ARG A N 1
ATOM 1682 C CA . ARG A 1 206 ? -10.775 1.734 5.208 1.00 70.31 206 ARG A CA 1
ATOM 1683 C C . ARG A 1 206 ? -11.623 2.488 4.202 1.00 70.31 206 ARG A C 1
ATOM 1685 O O . ARG A 1 206 ? -11.555 3.714 4.099 1.00 70.31 206 ARG A O 1
ATOM 1692 N N . GLU A 1 207 ? -12.467 1.743 3.507 1.00 70.56 207 GLU A N 1
ATOM 1693 C CA . GLU A 1 207 ? -13.492 2.327 2.662 1.00 70.56 207 GLU A CA 1
ATOM 1694 C C . GLU A 1 207 ? -14.611 2.942 3.507 1.00 70.56 207 GLU A C 1
ATOM 1696 O O . GLU A 1 207 ? -14.891 2.528 4.635 1.00 70.56 207 GLU A O 1
ATOM 1701 N N . TYR A 1 208 ? -15.277 3.936 2.925 1.00 72.88 208 TYR A N 1
ATOM 1702 C CA . TYR A 1 208 ? -16.547 4.428 3.435 1.00 72.88 208 TYR A CA 1
ATOM 1703 C C . TYR A 1 208 ? -17.553 3.270 3.463 1.00 72.88 208 TYR A C 1
ATOM 1705 O O . TYR A 1 208 ? -17.881 2.705 2.417 1.00 72.88 208 TYR A O 1
ATOM 1713 N N . ALA A 1 209 ? -18.020 2.905 4.654 1.00 66.44 209 ALA A N 1
ATOM 1714 C CA . ALA A 1 209 ? -18.819 1.704 4.879 1.00 66.44 209 ALA A CA 1
ATOM 1715 C C . ALA A 1 209 ? -20.084 2.076 5.647 1.00 66.44 209 ALA A C 1
ATOM 1717 O O . ALA A 1 209 ? -20.152 1.955 6.863 1.00 66.44 209 ALA A O 1
ATOM 1718 N N . VAL A 1 210 ? -21.082 2.567 4.917 1.00 70.94 210 VAL A N 1
ATOM 1719 C CA . VAL A 1 210 ? -22.421 2.828 5.445 1.00 70.94 210 VAL A CA 1
ATOM 1720 C C . VAL A 1 210 ? -23.340 1.714 4.951 1.00 70.94 210 VAL A C 1
ATOM 1722 O O . VAL A 1 210 ? -23.397 1.448 3.749 1.00 70.94 210 VAL A O 1
ATOM 1725 N N . ILE A 1 211 ? -24.039 1.037 5.868 1.00 67.25 211 ILE A N 1
ATOM 1726 C CA . ILE A 1 211 ? -24.817 -0.182 5.563 1.00 67.25 211 ILE A CA 1
ATOM 1727 C C . ILE A 1 211 ? -25.860 0.072 4.463 1.00 67.25 211 ILE A C 1
ATOM 1729 O O . ILE A 1 211 ? -26.109 -0.808 3.639 1.00 67.25 211 ILE A O 1
ATOM 1733 N N . GLU A 1 212 ? -26.436 1.280 4.413 1.00 68.12 212 GLU A N 1
ATOM 1734 C CA . GLU A 1 212 ? -27.397 1.671 3.374 1.00 68.12 212 GLU A CA 1
ATOM 1735 C C . GLU A 1 212 ? -26.851 1.531 1.947 1.00 68.12 212 GLU A C 1
ATOM 1737 O O . GLU A 1 212 ? -27.630 1.274 1.028 1.00 68.12 212 GLU A O 1
ATOM 1742 N N . ASP A 1 213 ? -25.539 1.680 1.759 1.00 59.31 213 ASP A N 1
ATOM 1743 C CA . ASP A 1 213 ? -24.973 1.821 0.427 1.00 59.31 213 ASP A CA 1
ATOM 1744 C C . ASP A 1 213 ? -24.629 0.473 -0.226 1.00 59.31 213 ASP A C 1
ATOM 1746 O O . ASP A 1 213 ? -24.668 0.412 -1.457 1.00 59.31 213 ASP A O 1
ATOM 1750 N N . ARG A 1 214 ? -24.302 -0.608 0.519 1.00 56.16 214 ARG A N 1
ATOM 1751 C CA . ARG A 1 214 ? -23.794 -1.878 -0.077 1.00 56.16 214 ARG A CA 1
ATOM 1752 C C . ARG A 1 214 ? -23.889 -3.150 0.796 1.00 56.16 214 ARG A C 1
ATOM 1754 O O . ARG A 1 214 ? -22.863 -3.724 1.150 1.00 56.16 214 ARG A O 1
ATOM 1761 N N . VAL A 1 215 ? -25.077 -3.690 1.064 1.00 58.59 215 VAL A N 1
ATOM 1762 C CA . VAL A 1 215 ? -25.232 -4.942 1.852 1.00 58.59 215 VAL A CA 1
ATOM 1763 C C . VAL A 1 215 ? -24.439 -6.139 1.275 1.00 58.59 215 VAL A C 1
ATOM 1765 O O . VAL A 1 215 ? -23.845 -6.910 2.027 1.00 58.59 215 VAL A O 1
ATOM 1768 N N . GLU A 1 216 ? -24.362 -6.290 -0.050 1.00 58.94 216 GLU A N 1
ATOM 1769 C CA . GLU A 1 216 ? -23.667 -7.413 -0.700 1.00 58.94 216 GLU A CA 1
ATOM 1770 C C . GLU A 1 216 ? -22.148 -7.227 -0.790 1.00 58.94 216 GLU A C 1
ATOM 1772 O O . GLU A 1 216 ? -21.411 -8.200 -0.656 1.00 58.94 216 GLU A O 1
ATOM 1777 N N . ARG A 1 217 ? -21.664 -5.994 -1.006 1.00 58.72 217 ARG A N 1
ATOM 1778 C CA . ARG A 1 217 ? -20.222 -5.712 -1.157 1.00 58.72 217 ARG A CA 1
ATOM 1779 C C . ARG A 1 217 ? -19.505 -5.622 0.196 1.00 58.72 217 ARG A C 1
ATOM 1781 O O . ARG A 1 217 ? -18.299 -5.809 0.253 1.00 58.72 217 ARG A O 1
ATOM 1788 N N . LEU A 1 218 ? -20.247 -5.367 1.275 1.00 62.75 218 LEU A N 1
ATOM 1789 C CA . LEU A 1 218 ? -19.710 -5.244 2.630 1.00 62.75 218 LEU A CA 1
ATOM 1790 C C . LEU A 1 218 ? -19.568 -6.592 3.363 1.00 62.75 218 LEU A C 1
ATOM 1792 O O . LEU A 1 218 ? -19.019 -6.611 4.458 1.00 62.75 218 LEU A O 1
ATOM 1796 N N . ARG A 1 219 ? -20.032 -7.718 2.795 1.00 68.25 219 ARG A N 1
ATOM 1797 C CA . ARG A 1 219 ? -19.984 -9.034 3.468 1.00 68.25 219 ARG A CA 1
ATOM 1798 C C . ARG A 1 219 ? -18.565 -9.465 3.838 1.00 68.25 219 ARG A C 1
ATOM 1800 O O . ARG A 1 219 ? -18.332 -9.836 4.980 1.00 68.25 219 ARG A O 1
ATOM 1807 N N . GLU A 1 220 ? -17.644 -9.405 2.878 1.00 66.94 220 GLU A N 1
ATOM 1808 C CA . GLU A 1 220 ? -16.228 -9.737 3.099 1.00 66.94 220 GLU A CA 1
ATOM 1809 C C . GLU A 1 220 ? -15.570 -8.693 4.007 1.00 66.94 220 GLU A C 1
ATOM 1811 O O . GLU A 1 220 ? -14.880 -9.047 4.955 1.00 66.94 220 GLU A O 1
ATOM 1816 N N . LEU A 1 221 ? -15.898 -7.413 3.797 1.00 74.00 221 LEU A N 1
ATOM 1817 C CA . LEU A 1 221 ? -15.339 -6.308 4.567 1.00 74.00 221 LEU A CA 1
ATOM 1818 C C . LEU A 1 221 ? -15.680 -6.397 6.065 1.00 74.00 221 LEU A C 1
ATOM 1820 O O . LEU A 1 221 ? -14.799 -6.204 6.892 1.00 74.00 221 LEU A O 1
ATOM 1824 N N . PHE A 1 222 ? -16.935 -6.681 6.435 1.00 80.12 222 PHE A N 1
ATOM 1825 C CA . PHE A 1 222 ? -17.346 -6.727 7.845 1.00 80.12 222 PHE A CA 1
ATOM 1826 C C . PHE A 1 222 ? -16.662 -7.845 8.627 1.00 80.12 222 PHE A C 1
ATOM 1828 O O . PHE A 1 222 ? -16.361 -7.656 9.805 1.00 80.12 222 PHE A O 1
ATOM 1835 N N . MET A 1 223 ? -16.403 -8.985 7.983 1.00 86.19 223 MET A N 1
ATOM 1836 C CA . MET A 1 223 ? -15.751 -10.121 8.630 1.00 86.19 223 MET A CA 1
ATOM 1837 C C . MET A 1 223 ? -14.313 -9.803 9.047 1.00 86.19 223 MET A C 1
ATOM 1839 O O . MET A 1 223 ? -13.902 -10.225 10.126 1.00 86.19 223 MET A O 1
ATOM 1843 N N . ASP A 1 224 ? -13.596 -8.975 8.282 1.00 88.44 224 ASP A N 1
ATOM 1844 C CA . ASP A 1 224 ? -12.238 -8.532 8.630 1.00 88.44 224 ASP A CA 1
ATOM 1845 C C . ASP A 1 224 ? -12.192 -7.679 9.910 1.00 88.44 224 ASP A C 1
ATOM 1847 O O . ASP A 1 224 ? -11.157 -7.612 10.577 1.00 88.44 224 ASP A O 1
ATOM 1851 N N . PHE A 1 225 ? -13.304 -7.034 10.282 1.00 91.00 225 PHE A N 1
ATOM 1852 C CA . PHE A 1 225 ? -13.395 -6.254 11.518 1.00 91.00 225 PHE A CA 1
ATOM 1853 C C . PHE A 1 225 ? -13.736 -7.103 12.747 1.00 91.00 225 PHE A C 1
ATOM 1855 O O . PHE A 1 225 ? -13.590 -6.617 13.870 1.00 91.00 225 PHE A O 1
ATOM 1862 N N . VAL A 1 226 ? -14.163 -8.359 12.576 1.00 94.19 226 VAL A N 1
ATOM 1863 C CA . VAL A 1 226 ? -14.497 -9.246 13.699 1.00 94.19 226 VAL A CA 1
ATOM 1864 C C . VAL A 1 226 ? -13.226 -9.873 14.277 1.00 94.19 226 VAL A C 1
ATOM 1866 O O . VAL A 1 226 ? -12.895 -11.031 14.033 1.00 94.19 226 VAL A O 1
ATOM 1869 N N . THR A 1 227 ? -12.492 -9.098 15.074 1.00 95.69 227 THR A N 1
ATOM 1870 C CA . THR A 1 227 ? -11.198 -9.496 15.646 1.00 95.69 227 THR A CA 1
ATOM 1871 C C . THR A 1 227 ? -11.346 -10.193 17.002 1.00 95.69 227 THR A C 1
ATOM 1873 O O . THR A 1 227 ? -10.862 -9.727 18.033 1.00 95.69 227 THR A O 1
ATOM 1876 N N . TYR A 1 228 ? -11.998 -11.360 17.019 1.00 97.31 228 TYR A N 1
ATOM 1877 C CA . TYR A 1 228 ? -12.161 -12.171 18.240 1.00 97.31 228 TYR A CA 1
ATOM 1878 C C . TYR A 1 228 ? -10.832 -12.692 18.817 1.00 97.31 228 TYR A C 1
ATOM 1880 O O . TYR A 1 228 ? -10.761 -13.056 19.990 1.00 97.31 228 TYR A O 1
ATOM 1888 N N . ASP A 1 229 ? -9.774 -12.725 18.001 1.00 97.06 229 ASP A N 1
ATOM 1889 C CA . ASP A 1 229 ? -8.442 -13.161 18.415 1.00 97.06 229 ASP A CA 1
ATOM 1890 C C . ASP A 1 229 ? -7.571 -12.057 19.041 1.00 97.06 229 ASP A C 1
ATOM 1892 O O . ASP A 1 229 ? -6.494 -12.369 19.564 1.00 97.06 229 ASP A O 1
ATOM 1896 N N . ASP A 1 230 ? -8.041 -10.804 19.035 1.00 97.44 230 ASP A N 1
ATOM 1897 C CA . ASP A 1 230 ? -7.361 -9.654 19.639 1.00 97.44 230 ASP A CA 1
ATOM 1898 C C . ASP A 1 230 ? -7.213 -9.815 21.163 1.00 97.44 230 ASP A C 1
ATOM 1900 O O . ASP A 1 230 ? -8.129 -10.269 21.855 1.00 97.44 230 ASP A O 1
ATOM 1904 N N . GLN A 1 231 ? -6.053 -9.425 21.700 1.00 97.44 231 GLN A N 1
ATOM 1905 C CA . GLN A 1 231 ? -5.713 -9.614 23.114 1.00 97.44 231 GLN A CA 1
ATOM 1906 C C . GLN A 1 231 ? -6.704 -8.945 24.078 1.00 97.44 231 GLN A C 1
ATOM 1908 O O . GLN A 1 231 ? -7.043 -9.527 25.108 1.00 97.44 231 GLN A O 1
ATOM 1913 N N . TYR A 1 232 ? -7.212 -7.755 23.745 1.00 97.94 232 TYR A N 1
ATOM 1914 C CA . TYR A 1 232 ? -8.139 -7.026 24.609 1.00 97.94 232 TYR A CA 1
ATOM 1915 C C . TYR A 1 232 ? -9.535 -7.639 24.551 1.00 97.94 232 TYR A C 1
ATOM 1917 O O . TYR A 1 232 ? -10.233 -7.695 25.561 1.00 97.94 232 TYR A O 1
ATOM 1925 N N . ILE A 1 233 ? -9.928 -8.151 23.385 1.00 98.50 233 ILE A N 1
ATOM 1926 C CA . ILE A 1 233 ? -11.203 -8.848 23.206 1.00 98.50 233 ILE A CA 1
ATOM 1927 C C . ILE A 1 233 ? -11.202 -10.174 23.964 1.00 98.50 233 ILE A C 1
ATOM 1929 O O . ILE A 1 233 ? -12.155 -10.442 24.699 1.00 98.50 233 ILE A O 1
ATOM 1933 N N . LYS A 1 234 ? -10.109 -10.943 23.893 1.00 98.56 234 LYS A N 1
ATOM 1934 C CA . LYS A 1 234 ? -9.907 -12.143 24.721 1.00 98.56 234 LYS A CA 1
ATOM 1935 C C . LYS A 1 234 ? -9.959 -11.824 26.209 1.00 98.56 234 LYS A C 1
ATOM 1937 O O . LYS A 1 234 ? -10.692 -12.484 26.934 1.00 98.56 234 LYS A O 1
ATOM 1942 N N . GLN A 1 235 ? -9.282 -10.763 26.650 1.00 98.19 235 GLN A N 1
ATOM 1943 C CA . GLN A 1 235 ? -9.275 -10.362 28.059 1.00 98.19 235 GLN A CA 1
ATOM 1944 C C . GLN A 1 235 ? -10.684 -10.035 28.591 1.00 98.19 235 GLN A C 1
ATOM 1946 O O . GLN A 1 235 ? -11.020 -10.387 29.723 1.00 98.19 235 GLN A O 1
ATOM 1951 N N . ILE A 1 236 ? -11.525 -9.349 27.806 1.00 98.50 236 ILE A N 1
ATOM 1952 C CA . ILE A 1 236 ? -12.928 -9.095 28.186 1.00 98.50 236 ILE A CA 1
ATOM 1953 C C . ILE A 1 236 ? -13.705 -10.407 28.205 1.00 98.50 236 ILE A C 1
ATOM 1955 O O . ILE A 1 236 ? -14.418 -10.683 29.170 1.00 98.50 236 ILE A O 1
ATOM 1959 N N . ALA A 1 237 ? -13.580 -11.201 27.141 1.00 98.56 237 ALA A N 1
ATOM 1960 C CA . ALA A 1 237 ? -14.299 -12.456 26.990 1.00 98.56 237 ALA A CA 1
ATOM 1961 C C . ALA A 1 237 ? -14.004 -13.422 28.144 1.00 98.56 237 ALA A C 1
ATOM 1963 O O . ALA A 1 237 ? -14.933 -13.984 28.718 1.00 98.56 237 ALA A O 1
ATOM 1964 N N . GLU A 1 238 ? -12.743 -13.549 28.553 1.00 98.44 238 GLU A N 1
ATOM 1965 C CA . GLU A 1 238 ? -12.320 -14.345 29.708 1.00 98.44 238 GLU A CA 1
ATOM 1966 C C . GLU A 1 238 ? -12.990 -13.860 30.999 1.00 98.44 238 GLU A C 1
ATOM 1968 O O . GLU A 1 238 ? -13.659 -14.649 31.666 1.00 98.44 238 GLU A O 1
ATOM 1973 N N . GLN A 1 239 ? -12.936 -12.558 31.306 1.00 98.25 239 GLN A N 1
ATOM 1974 C CA . GLN A 1 239 ? -13.586 -12.002 32.503 1.00 98.25 239 GLN A CA 1
ATOM 1975 C C . GLN A 1 239 ? -15.114 -12.200 32.495 1.00 98.25 239 GLN A C 1
ATOM 1977 O O . GLN A 1 239 ? -15.721 -12.503 33.523 1.00 98.25 239 GLN A O 1
ATOM 1982 N N . LEU A 1 240 ? -15.773 -12.059 31.341 1.00 98.50 240 LEU A N 1
ATOM 1983 C CA . LEU A 1 240 ? -17.209 -12.336 31.209 1.00 98.50 240 LEU A CA 1
ATOM 1984 C C . LEU A 1 240 ? -17.520 -13.834 31.341 1.00 98.50 240 LEU A C 1
ATOM 1986 O O . LEU A 1 240 ? -18.563 -14.222 31.887 1.00 98.50 240 LEU A O 1
ATOM 1990 N N . ARG A 1 241 ? -16.617 -14.692 30.861 1.00 98.12 241 ARG A N 1
ATOM 1991 C CA . ARG A 1 241 ? -16.743 -16.145 30.949 1.00 98.12 241 ARG A CA 1
ATOM 1992 C C . ARG A 1 241 ? -16.539 -16.642 32.377 1.00 98.12 241 ARG A C 1
ATOM 1994 O O . ARG A 1 241 ? -17.277 -17.522 32.806 1.00 98.12 241 ARG A O 1
ATOM 2001 N N . GLU A 1 242 ? -15.666 -16.014 33.161 1.00 97.50 242 GLU A N 1
ATOM 2002 C CA . GLU A 1 242 ? -15.544 -16.259 34.606 1.00 97.50 242 GLU A CA 1
ATOM 2003 C C . GLU A 1 242 ? -16.854 -15.979 35.360 1.00 97.50 242 GLU A C 1
ATOM 2005 O O . GLU A 1 242 ? -17.213 -16.705 36.288 1.00 97.50 242 GLU A O 1
ATOM 2010 N N . ILE A 1 243 ? -17.607 -14.950 34.952 1.00 98.00 243 ILE A N 1
ATOM 2011 C CA . ILE A 1 243 ? -18.891 -14.593 35.579 1.00 98.00 243 ILE A CA 1
ATOM 2012 C C . ILE A 1 243 ? -20.008 -15.564 35.174 1.00 98.00 243 ILE A C 1
ATOM 2014 O O . ILE A 1 243 ? -20.879 -15.886 35.986 1.00 98.00 243 ILE A O 1
ATOM 2018 N N . SER A 1 244 ? -20.023 -15.983 33.910 1.00 97.69 244 SER A N 1
ATOM 2019 C CA . SER A 1 244 ? -21.107 -16.785 33.328 1.00 97.69 244 SER A CA 1
ATOM 2020 C C . SER A 1 244 ? -20.893 -18.297 33.423 1.00 97.69 244 SER A C 1
ATOM 2022 O O . SER A 1 244 ? -21.864 -19.057 33.364 1.00 97.69 244 SER A O 1
ATOM 2024 N N . GLY A 1 245 ? -19.649 -18.749 33.581 1.00 96.50 245 GLY A N 1
ATOM 2025 C CA . GLY A 1 245 ? -19.276 -20.155 33.485 1.00 96.50 245 GLY A CA 1
ATOM 2026 C C . GLY A 1 245 ? -19.700 -20.761 32.143 1.00 96.50 245 GLY A C 1
ATOM 2027 O O . GLY A 1 245 ? -19.588 -20.143 31.085 1.00 96.50 245 GLY A O 1
ATOM 2028 N N . LEU A 1 246 ? -20.254 -21.973 32.186 1.00 95.25 246 LEU A N 1
ATOM 2029 C CA . LEU A 1 246 ? -20.747 -22.690 31.001 1.00 95.25 246 LEU A CA 1
ATOM 2030 C C . LEU A 1 246 ? -22.119 -22.191 30.497 1.00 95.25 246 LEU A C 1
ATOM 2032 O O . LEU A 1 246 ? -22.738 -22.833 29.653 1.00 95.25 246 LEU A O 1
ATOM 2036 N N . ASN A 1 247 ? -22.647 -21.088 31.041 1.00 97.31 247 ASN A N 1
ATOM 2037 C CA . ASN A 1 247 ? -23.960 -20.572 30.664 1.00 97.31 247 ASN A CA 1
ATOM 2038 C C . ASN A 1 247 ? -23.847 -19.551 29.524 1.00 97.31 247 ASN A C 1
ATOM 2040 O O . ASN A 1 247 ? -23.695 -18.354 29.768 1.00 97.31 247 ASN A O 1
ATOM 2044 N N . ASP A 1 248 ? -23.971 -20.022 28.284 1.00 98.12 248 ASP A N 1
ATOM 2045 C CA . ASP A 1 248 ? -23.863 -19.170 27.091 1.00 98.12 248 ASP A CA 1
ATOM 2046 C C . ASP A 1 248 ? -24.968 -18.117 26.979 1.00 98.12 248 ASP A C 1
ATOM 2048 O O . ASP A 1 248 ? -24.723 -17.025 26.476 1.00 98.12 248 ASP A O 1
ATOM 2052 N N . GLU A 1 249 ? -26.169 -18.388 27.499 1.00 97.88 249 GLU A N 1
ATOM 2053 C CA . GLU A 1 249 ? -27.242 -17.390 27.534 1.00 97.88 249 GLU A CA 1
ATOM 2054 C C . GLU A 1 249 ? -26.867 -16.209 28.445 1.00 97.88 249 GLU A C 1
ATOM 2056 O O . GLU A 1 249 ? -27.027 -15.047 28.072 1.00 97.88 249 GLU A O 1
ATOM 2061 N N . LEU A 1 250 ? -26.340 -16.497 29.642 1.00 97.94 250 LEU A N 1
ATOM 2062 C CA . LEU A 1 250 ? -25.847 -15.468 30.555 1.00 97.94 250 LEU A CA 1
ATOM 2063 C C . LEU A 1 250 ? -24.641 -14.746 29.950 1.00 97.94 250 LEU A C 1
ATOM 2065 O O . LEU A 1 250 ? -24.607 -13.521 30.002 1.00 97.94 250 LEU A O 1
ATOM 2069 N N . TYR A 1 251 ? -23.690 -15.475 29.362 1.00 98.62 251 TYR A N 1
ATOM 2070 C CA . TYR A 1 251 ? -22.538 -14.876 28.688 1.00 98.62 251 TYR A CA 1
ATOM 2071 C C . TYR A 1 251 ? -22.979 -13.877 27.613 1.00 98.62 251 TYR A C 1
ATOM 2073 O O . TYR A 1 251 ? -22.561 -12.720 27.641 1.00 98.62 251 TYR A O 1
ATOM 2081 N N . ALA A 1 252 ? -23.903 -14.282 26.737 1.00 98.50 252 ALA A N 1
ATOM 2082 C CA . ALA A 1 252 ? -24.425 -13.419 25.688 1.00 98.50 252 ALA A CA 1
ATOM 2083 C C . ALA A 1 252 ? -25.102 -12.161 26.249 1.00 98.50 252 ALA A C 1
ATOM 2085 O O . ALA A 1 252 ? -24.851 -11.047 25.788 1.00 98.50 252 ALA A O 1
ATOM 2086 N N . ASN A 1 253 ? -25.897 -12.307 27.308 1.00 98.12 253 ASN A N 1
ATOM 2087 C CA . ASN A 1 253 ? -26.526 -11.161 27.962 1.00 98.12 253 ASN A CA 1
ATOM 2088 C C . ASN A 1 253 ? -25.513 -10.230 28.643 1.00 98.12 253 ASN A C 1
ATOM 2090 O O . ASN A 1 253 ? -25.731 -9.022 28.675 1.00 98.12 253 ASN A O 1
ATOM 2094 N N . LEU A 1 254 ? -24.400 -10.747 29.171 1.00 98.62 254 LEU A N 1
ATOM 2095 C CA . LEU A 1 254 ? -23.333 -9.907 29.719 1.00 98.62 254 LEU A CA 1
ATOM 2096 C C . LEU A 1 254 ? -22.589 -9.144 28.614 1.00 98.62 254 LEU A C 1
ATOM 2098 O O . LEU A 1 254 ? -22.290 -7.968 28.801 1.00 98.62 254 LEU A O 1
ATOM 2102 N N . VAL A 1 255 ? -22.347 -9.765 27.454 1.00 98.69 255 VAL A N 1
ATOM 2103 C CA . VAL A 1 255 ? -21.784 -9.071 26.281 1.00 98.69 255 VAL A CA 1
ATOM 2104 C C . VAL A 1 255 ? -22.716 -7.950 25.812 1.00 98.69 255 VAL A C 1
ATOM 2106 O O . VAL A 1 255 ? -22.247 -6.843 25.550 1.00 98.69 255 VAL A O 1
ATOM 2109 N N . LEU A 1 256 ? -24.033 -8.190 25.772 1.00 98.38 256 LEU A N 1
ATOM 2110 C CA . LEU A 1 256 ? -25.016 -7.142 25.474 1.00 98.38 256 LEU A CA 1
ATOM 2111 C C . LEU A 1 256 ? -24.901 -5.966 26.454 1.00 98.38 256 LEU A C 1
ATOM 2113 O O . LEU A 1 256 ? -24.807 -4.820 26.022 1.00 98.38 256 LEU A O 1
ATOM 2117 N N . GLN A 1 257 ? -24.776 -6.238 27.756 1.00 97.94 257 GLN A N 1
ATOM 2118 C CA . GLN A 1 257 ? -24.565 -5.185 28.755 1.00 97.94 257 GLN A CA 1
ATOM 2119 C C . GLN A 1 257 ? -23.290 -4.360 28.510 1.00 97.94 257 GLN A C 1
ATOM 2121 O O . GLN A 1 257 ? -23.292 -3.167 28.818 1.00 97.94 257 GLN A O 1
ATOM 2126 N N . ILE A 1 258 ? -22.212 -4.946 27.969 1.00 97.88 258 ILE A N 1
ATOM 2127 C CA . ILE A 1 258 ? -21.004 -4.196 27.578 1.00 97.88 258 ILE A CA 1
ATOM 2128 C C . ILE A 1 258 ? -21.333 -3.215 26.452 1.00 97.88 258 ILE A C 1
ATOM 2130 O O . ILE A 1 258 ? -21.130 -2.013 26.609 1.00 97.88 258 ILE A O 1
ATOM 2134 N N . VAL A 1 259 ? -21.872 -3.699 25.328 1.00 97.62 259 VAL A N 1
ATOM 2135 C CA . VAL A 1 259 ? -22.113 -2.838 24.156 1.00 97.62 259 VAL A CA 1
ATOM 2136 C C . VAL A 1 259 ? -23.207 -1.798 24.402 1.00 97.62 259 VAL A C 1
ATOM 2138 O O . VAL A 1 259 ? -23.136 -0.695 23.869 1.00 97.62 259 VAL A O 1
ATOM 2141 N N . HIS A 1 260 ? -24.167 -2.083 25.287 1.00 97.19 260 HIS A N 1
ATOM 2142 C CA . HIS A 1 260 ? -25.220 -1.143 25.694 1.00 97.19 260 HIS A CA 1
ATOM 2143 C C . HIS A 1 260 ? -24.710 0.031 26.546 1.00 97.19 260 HIS A C 1
ATOM 2145 O O . HIS A 1 260 ? -25.434 1.010 26.726 1.00 97.19 260 HIS A O 1
ATOM 2151 N N . GLN A 1 261 ? -23.479 -0.038 27.066 1.00 96.31 261 GLN A N 1
ATOM 2152 C CA . GLN A 1 261 ? -22.818 1.079 27.757 1.00 96.31 261 GLN A CA 1
ATOM 2153 C C . GLN A 1 261 ? -22.140 2.069 26.799 1.00 96.31 261 GLN A C 1
ATOM 2155 O O . GLN A 1 261 ? -21.754 3.160 27.223 1.00 96.31 261 GLN A O 1
ATOM 2160 N N . ILE A 1 262 ? -21.993 1.708 25.523 1.00 96.00 262 ILE A N 1
ATOM 2161 C CA . ILE A 1 262 ? -21.284 2.507 24.522 1.00 96.00 262 ILE A CA 1
ATOM 2162 C C . ILE A 1 262 ? -22.248 3.506 23.880 1.00 96.00 262 ILE A C 1
ATOM 2164 O O . ILE A 1 262 ? -23.403 3.192 23.582 1.00 96.00 262 ILE A O 1
ATOM 2168 N N . ASN A 1 263 ? -21.788 4.742 23.665 1.00 94.25 263 ASN A N 1
ATOM 2169 C CA . ASN A 1 263 ? -22.644 5.777 23.102 1.00 94.25 263 ASN A CA 1
ATOM 2170 C C . ASN A 1 263 ? -22.957 5.488 21.628 1.00 94.25 263 ASN A C 1
ATOM 2172 O O . ASN A 1 263 ? -22.059 5.425 20.791 1.00 94.25 263 ASN A O 1
ATOM 2176 N N . TYR A 1 264 ? -24.241 5.396 21.292 1.00 93.75 264 TYR A N 1
ATOM 2177 C CA . TYR A 1 264 ? -24.645 5.267 19.898 1.00 93.75 264 TYR A CA 1
ATOM 2178 C C . TYR A 1 264 ? -24.384 6.572 19.136 1.00 93.75 264 TYR A C 1
ATOM 2180 O O . TYR A 1 264 ? -24.975 7.594 19.483 1.00 93.75 264 TYR A O 1
ATOM 2188 N N . ALA A 1 265 ? -23.595 6.571 18.067 1.00 91.69 265 ALA A N 1
ATOM 2189 C CA . ALA A 1 265 ? -23.541 7.693 17.127 1.00 91.69 265 ALA A CA 1
ATOM 2190 C C . ALA A 1 265 ? -23.209 7.189 15.726 1.00 91.69 265 ALA A C 1
ATOM 2192 O O . ALA A 1 265 ? -22.339 6.340 15.586 1.00 91.69 265 ALA A O 1
ATOM 2193 N N . ARG A 1 266 ? -23.881 7.736 14.704 1.00 87.62 266 ARG A N 1
ATOM 2194 C CA . ARG A 1 266 ? -23.638 7.358 13.308 1.00 87.62 266 ARG A CA 1
ATOM 2195 C C . ARG A 1 266 ? -22.185 7.631 12.937 1.00 87.62 266 ARG A C 1
ATOM 2197 O O . ARG A 1 266 ? -21.696 8.740 13.166 1.00 87.62 266 ARG A O 1
ATOM 2204 N N . THR A 1 267 ? -21.531 6.636 12.358 1.00 86.94 267 THR A N 1
ATOM 2205 C CA . THR A 1 267 ? -20.150 6.724 11.893 1.00 86.94 267 THR A CA 1
ATOM 2206 C C . THR A 1 267 ? -20.108 6.627 10.367 1.00 86.94 267 THR A C 1
ATOM 2208 O O . THR A 1 267 ? -21.133 6.440 9.714 1.00 86.94 267 THR A O 1
ATOM 2211 N N . LEU A 1 268 ? -18.943 6.892 9.772 1.00 84.00 268 LEU A N 1
ATOM 2212 C C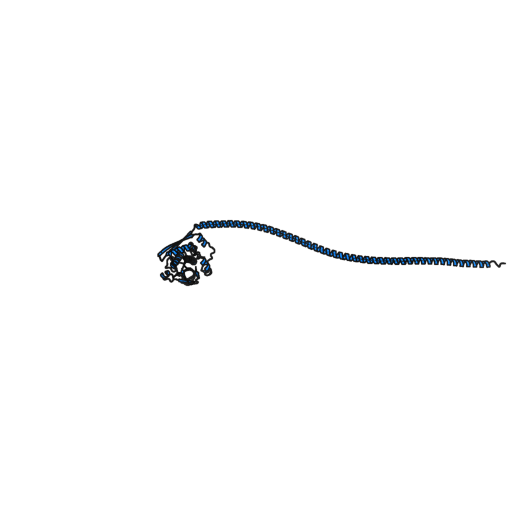A . LEU A 1 268 ? -18.761 6.852 8.311 1.00 84.00 268 LEU A CA 1
ATOM 2213 C C . LEU A 1 268 ? -18.045 5.573 7.843 1.00 84.00 268 LEU A C 1
ATOM 2215 O O . LEU A 1 268 ? -17.852 5.379 6.644 1.00 84.00 268 LEU A O 1
ATOM 2219 N N . TYR A 1 269 ? -17.591 4.740 8.780 1.00 85.12 269 TYR A N 1
ATOM 2220 C CA . TYR A 1 269 ? -16.815 3.536 8.512 1.00 85.12 269 TYR A CA 1
ATOM 2221 C C . TYR A 1 269 ? -16.953 2.543 9.667 1.00 85.12 269 TYR A C 1
ATOM 2223 O O . TYR A 1 269 ? -17.115 2.940 10.823 1.00 85.12 269 TYR A O 1
ATOM 2231 N N . CYS A 1 270 ? -16.805 1.256 9.358 1.00 86.94 270 CYS A N 1
ATOM 2232 C CA . CYS A 1 270 ? -16.763 0.216 10.374 1.00 86.94 270 CYS A CA 1
ATOM 2233 C C . CYS A 1 270 ? -15.493 0.341 11.231 1.00 86.94 270 CYS A C 1
ATOM 2235 O O . CYS A 1 270 ? -14.379 0.504 10.719 1.00 86.94 270 CYS A O 1
ATOM 2237 N N . LYS A 1 271 ? -15.656 0.267 12.551 1.00 91.00 271 LYS A N 1
ATOM 2238 C CA . LYS A 1 271 ? -14.552 0.301 13.517 1.00 91.00 271 LYS A CA 1
ATOM 2239 C C . LYS A 1 271 ? -14.142 -1.098 13.944 1.00 91.00 271 LYS A C 1
ATOM 2241 O O . LYS A 1 271 ? -14.992 -1.977 14.077 1.00 91.00 271 LYS A O 1
ATOM 2246 N N . TYR A 1 272 ? -12.856 -1.280 14.239 1.00 94.56 272 TYR A N 1
ATOM 2247 C CA . TYR A 1 272 ? -12.419 -2.459 14.974 1.00 94.56 272 TYR A CA 1
ATOM 2248 C C . TYR A 1 272 ? -12.925 -2.394 16.424 1.00 94.56 272 TYR A C 1
ATOM 2250 O O . TYR A 1 272 ? -13.025 -1.303 16.999 1.00 94.56 272 TYR A O 1
ATOM 2258 N N . PRO A 1 273 ? -13.178 -3.549 17.061 1.00 96.69 273 PRO A N 1
ATOM 2259 C CA . PRO A 1 273 ? -13.606 -3.647 18.453 1.00 96.69 273 PRO A CA 1
ATOM 2260 C C . PRO A 1 273 ? -12.808 -2.769 19.435 1.00 96.69 273 PRO A C 1
ATOM 2262 O O . PRO A 1 273 ? -13.403 -2.075 20.261 1.00 96.69 273 PRO A O 1
ATOM 2265 N N . VAL A 1 274 ? -11.473 -2.736 19.312 1.00 97.12 274 VAL A N 1
ATOM 2266 C CA . VAL A 1 274 ? -10.584 -1.923 20.167 1.00 97.12 274 VAL A CA 1
ATOM 2267 C C . VAL A 1 274 ? -10.867 -0.426 20.025 1.00 97.12 274 VAL A C 1
ATOM 2269 O O . VAL A 1 274 ? -10.894 0.292 21.024 1.00 97.12 274 VAL A O 1
ATOM 2272 N N . GLU A 1 275 ? -11.137 0.062 18.815 1.00 96.00 275 GLU A N 1
ATOM 2273 C CA . GLU A 1 275 ? -11.502 1.465 18.602 1.00 96.00 275 GLU A CA 1
ATOM 2274 C C . GLU A 1 275 ? -12.862 1.784 19.204 1.00 96.00 275 GLU A C 1
ATOM 2276 O O . GLU A 1 275 ? -12.998 2.802 19.874 1.00 96.00 275 GLU A O 1
ATOM 2281 N N . THR A 1 276 ? -13.857 0.912 19.019 1.00 96.44 276 THR A N 1
ATOM 2282 C CA . THR A 1 276 ? -15.194 1.112 19.593 1.00 96.44 276 THR A CA 1
ATOM 2283 C C . THR A 1 276 ? -15.131 1.186 21.124 1.00 96.44 276 THR A C 1
ATOM 2285 O O . THR A 1 276 ? -15.795 2.033 21.724 1.00 96.44 276 THR A O 1
ATOM 2288 N N . ILE A 1 277 ? -14.277 0.376 21.764 1.00 97.69 277 ILE A N 1
ATOM 2289 C CA . ILE A 1 277 ? -14.018 0.425 23.213 1.00 97.69 277 ILE A CA 1
ATOM 2290 C C . ILE A 1 277 ? -13.305 1.728 23.615 1.00 97.69 277 ILE A C 1
ATOM 2292 O O . ILE A 1 277 ? -13.737 2.417 24.546 1.00 97.69 277 ILE A O 1
ATOM 2296 N N . VAL A 1 278 ? -12.208 2.083 22.936 1.00 97.38 278 VAL A N 1
ATOM 2297 C CA . VAL A 1 278 ? -11.406 3.268 23.282 1.00 97.38 278 VAL A CA 1
ATOM 2298 C C . VAL A 1 278 ? -12.179 4.551 23.010 1.00 97.38 278 VAL A C 1
ATOM 2300 O O . VAL A 1 278 ? -12.269 5.400 23.888 1.00 97.38 278 VAL A O 1
ATOM 2303 N N . GLU A 1 279 ? -12.789 4.719 21.846 1.00 95.94 279 GLU A N 1
ATOM 2304 C CA . GLU A 1 279 ? -13.548 5.928 21.514 1.00 95.94 279 GLU A CA 1
ATOM 2305 C C . GLU A 1 279 ? -14.899 5.994 22.247 1.00 95.94 279 GLU A C 1
ATOM 2307 O O . GLU A 1 279 ? -15.481 7.072 22.364 1.00 95.94 279 GLU A O 1
ATOM 2312 N N . ASN A 1 280 ? -15.378 4.861 22.780 1.00 95.69 280 ASN A N 1
ATOM 2313 C CA . ASN A 1 280 ? -16.663 4.721 23.467 1.00 95.69 280 ASN A CA 1
ATOM 2314 C C . ASN A 1 280 ? -17.847 5.247 22.634 1.00 95.69 280 ASN A C 1
ATOM 2316 O O . ASN A 1 280 ? -18.791 5.852 23.155 1.00 95.69 280 ASN A O 1
ATOM 2320 N N . VAL A 1 281 ? -17.780 5.034 21.317 1.00 94.19 281 VAL A N 1
ATOM 2321 C CA . VAL A 1 281 ? -18.802 5.472 20.370 1.00 94.19 281 VAL A CA 1
ATOM 2322 C C . VAL A 1 281 ? -18.843 4.578 19.132 1.00 94.19 281 VAL A C 1
ATOM 2324 O O . VAL A 1 281 ? -17.801 4.253 18.559 1.00 94.19 281 VAL A O 1
ATOM 2327 N N . GLY A 1 282 ? -20.046 4.239 18.679 1.00 93.00 282 GLY A N 1
ATOM 2328 C CA . GLY A 1 282 ? -20.275 3.487 17.444 1.00 93.00 282 GLY A CA 1
ATOM 2329 C C . GLY A 1 282 ? -21.755 3.439 17.077 1.00 93.00 282 GLY A C 1
ATOM 2330 O O . GLY A 1 282 ? -22.614 3.748 17.900 1.00 93.00 282 GLY A O 1
ATOM 2331 N N . ASP A 1 283 ? -22.064 3.076 15.843 1.00 92.00 283 ASP A N 1
ATOM 2332 C CA . ASP A 1 283 ? -23.410 2.774 15.360 1.00 92.00 283 ASP A CA 1
ATOM 2333 C C . ASP A 1 283 ? -23.671 1.265 15.283 1.00 92.00 283 ASP A C 1
ATOM 2335 O O . ASP A 1 283 ? -22.954 0.466 15.886 1.00 92.00 283 ASP A O 1
ATOM 2339 N N . CYS A 1 284 ? -24.780 0.869 14.652 1.00 92.75 284 CYS A N 1
ATOM 2340 C CA . CYS A 1 284 ? -25.300 -0.493 14.742 1.00 92.75 284 CYS A CA 1
ATOM 2341 C C . CYS A 1 284 ? -24.292 -1.557 14.288 1.00 92.75 284 CYS A C 1
ATOM 2343 O O . CYS A 1 284 ? -24.177 -2.589 14.942 1.00 92.75 284 CYS A O 1
ATOM 2345 N N . ASP A 1 285 ? -23.504 -1.294 13.246 1.00 91.25 285 ASP A N 1
ATOM 2346 C CA . ASP A 1 285 ? -22.466 -2.209 12.772 1.00 91.25 285 ASP A CA 1
ATOM 2347 C C . ASP A 1 285 ? -21.245 -2.253 13.690 1.00 91.25 285 ASP A C 1
ATOM 2349 O O . ASP A 1 285 ? -20.789 -3.336 14.037 1.00 91.25 285 ASP A O 1
ATOM 2353 N N . ASN A 1 286 ? -20.757 -1.104 14.156 1.00 94.19 286 ASN A N 1
ATOM 2354 C CA . ASN A 1 286 ? -19.619 -0.996 15.066 1.00 94.19 286 ASN A CA 1
ATOM 2355 C C . ASN A 1 286 ? -19.893 -1.772 16.368 1.00 94.19 286 ASN A C 1
ATOM 2357 O O . ASN A 1 286 ? -19.028 -2.484 16.886 1.00 94.19 286 ASN A O 1
ATOM 2361 N N . LEU A 1 287 ? -21.112 -1.630 16.901 1.00 96.75 287 LEU A N 1
ATOM 2362 C CA . LEU A 1 287 ? -21.551 -2.322 18.112 1.00 96.75 287 LEU A CA 1
ATOM 2363 C C . LEU A 1 287 ? -21.804 -3.811 17.854 1.00 96.75 287 LEU A C 1
ATOM 2365 O O . LEU A 1 287 ? -21.459 -4.630 18.706 1.00 96.75 287 LEU A O 1
ATOM 2369 N N . ALA A 1 288 ? -22.354 -4.176 16.691 1.00 96.19 288 ALA A N 1
ATOM 2370 C CA . ALA A 1 288 ? -22.540 -5.573 16.307 1.00 96.19 288 ALA A CA 1
ATOM 2371 C C . ALA A 1 288 ? -21.203 -6.297 16.100 1.00 96.19 288 ALA A C 1
ATOM 2373 O O . ALA A 1 288 ? -21.049 -7.416 16.571 1.00 96.19 288 ALA A O 1
ATOM 2374 N N . VAL A 1 289 ? -20.213 -5.657 15.476 1.00 95.94 289 VAL A N 1
ATOM 2375 C CA . VAL A 1 289 ? -18.857 -6.197 15.290 1.00 95.94 289 VAL A CA 1
ATOM 2376 C C . VAL A 1 289 ? -18.156 -6.410 16.630 1.00 95.94 289 VAL A C 1
ATOM 2378 O O . VAL A 1 289 ? -17.590 -7.481 16.864 1.00 95.94 289 VAL A O 1
ATOM 2381 N N . LEU A 1 290 ? -18.229 -5.436 17.544 1.00 98.25 290 LEU A N 1
ATOM 2382 C CA . LEU A 1 290 ? -17.697 -5.594 18.900 1.00 98.25 290 LEU A CA 1
ATOM 2383 C C . LEU A 1 290 ? -18.394 -6.741 19.642 1.00 98.25 290 LEU A C 1
ATOM 2385 O O . LEU A 1 290 ? -17.720 -7.607 20.202 1.00 98.25 290 LEU A O 1
ATOM 2389 N N . ALA A 1 291 ? -19.730 -6.776 19.624 1.00 98.50 291 ALA A N 1
ATOM 2390 C CA . ALA A 1 291 ? -20.487 -7.853 20.247 1.00 98.50 291 ALA A CA 1
ATOM 2391 C C . ALA A 1 291 ? -20.112 -9.207 19.638 1.00 98.50 291 ALA A C 1
ATOM 2393 O O . ALA A 1 291 ? -19.787 -10.123 20.381 1.00 98.50 291 ALA A O 1
ATOM 2394 N N . ALA A 1 292 ? -20.076 -9.335 18.312 1.00 98.38 292 ALA A N 1
ATOM 2395 C CA . ALA A 1 292 ? -19.741 -10.583 17.639 1.00 98.38 292 ALA A CA 1
ATOM 2396 C C . ALA A 1 292 ? -18.329 -11.071 17.992 1.00 98.38 292 ALA A C 1
ATOM 2398 O O . ALA A 1 292 ? -18.145 -12.251 18.290 1.00 98.38 292 ALA A O 1
ATOM 2399 N N . SER A 1 293 ? -17.359 -10.153 18.048 1.00 98.62 293 SER A N 1
ATOM 2400 C CA . SER A 1 293 ? -15.979 -10.459 18.441 1.00 98.62 293 SER A CA 1
ATOM 2401 C C . SER A 1 293 ? -15.913 -10.996 19.872 1.00 98.62 293 SER A C 1
ATOM 2403 O O . SER A 1 293 ? -15.276 -12.016 20.120 1.00 98.62 293 SER A O 1
ATOM 2405 N N . LEU A 1 294 ? -16.631 -10.363 20.808 1.00 98.81 294 LEU A N 1
ATOM 2406 C CA . LEU A 1 294 ? -16.725 -10.816 22.199 1.00 98.81 294 LEU A CA 1
ATOM 2407 C C . LEU A 1 294 ? -17.466 -12.153 22.332 1.00 98.81 294 LEU A C 1
ATOM 2409 O O . LEU A 1 294 ? -17.036 -13.024 23.088 1.00 98.81 294 LEU A O 1
ATOM 2413 N N . MET A 1 295 ? -18.569 -12.339 21.602 1.00 98.62 295 MET A N 1
ATOM 2414 C CA . MET A 1 295 ? -19.343 -13.584 21.612 1.00 98.62 295 MET A CA 1
ATOM 2415 C C . MET A 1 295 ? -18.484 -14.766 21.153 1.00 98.62 295 MET A C 1
ATOM 2417 O O . MET A 1 295 ? -18.367 -15.768 21.865 1.00 98.62 295 MET A O 1
ATOM 2421 N N . LYS A 1 296 ? -17.816 -14.599 20.006 1.00 98.44 296 LYS A N 1
ATOM 2422 C CA . LYS A 1 296 ? -16.931 -15.601 19.415 1.00 98.44 296 LYS A CA 1
ATOM 2423 C C . LYS A 1 296 ? -15.712 -15.887 20.291 1.00 98.44 296 LYS A C 1
ATOM 2425 O O . LYS A 1 296 ? -15.416 -17.056 20.526 1.00 98.44 296 LYS A O 1
ATOM 2430 N N . ALA A 1 297 ? -15.052 -14.856 20.825 1.00 98.62 297 ALA A N 1
ATOM 2431 C CA . ALA A 1 297 ? -13.912 -15.012 21.736 1.00 98.62 297 ALA A CA 1
ATOM 2432 C C . ALA A 1 297 ? -14.288 -15.787 23.009 1.00 98.62 297 ALA A C 1
ATOM 2434 O O . ALA A 1 297 ? -13.491 -16.554 23.539 1.00 98.62 297 ALA A O 1
ATOM 2435 N N . GLY A 1 298 ? -15.534 -15.643 23.467 1.00 97.94 298 GLY A N 1
ATOM 2436 C CA . GLY A 1 298 ? -16.073 -16.419 24.579 1.00 97.94 298 GLY A CA 1
ATOM 2437 C C . GLY A 1 298 ? -16.419 -17.865 24.247 1.00 97.94 298 GLY A C 1
ATOM 2438 O O . GLY A 1 298 ? -16.838 -18.583 25.151 1.00 97.94 298 GLY A O 1
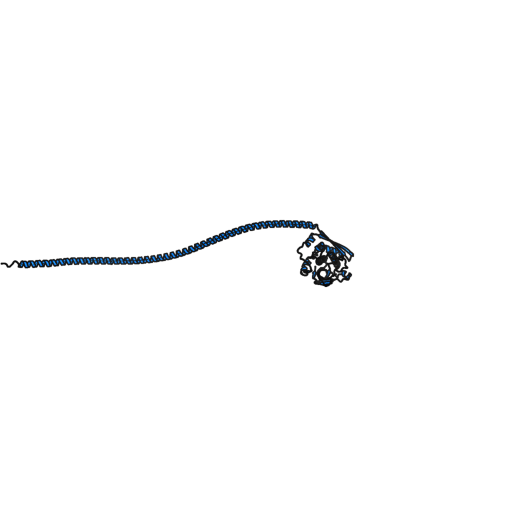ATOM 2439 N N . GLY A 1 299 ? -16.312 -18.291 22.988 1.00 97.69 299 GLY A N 1
ATOM 2440 C CA . GLY A 1 299 ? -16.687 -19.631 22.536 1.00 97.69 299 GLY A CA 1
ATOM 2441 C C . GLY A 1 299 ? -18.170 -19.805 22.195 1.00 97.69 299 GLY A C 1
ATOM 2442 O O . GLY A 1 299 ? -18.622 -20.942 22.079 1.00 97.69 299 GLY A O 1
ATOM 2443 N N . VAL A 1 300 ? -18.936 -18.718 22.034 1.00 97.94 300 VAL A N 1
ATOM 2444 C CA . VAL A 1 300 ? -20.331 -18.795 21.568 1.00 97.94 300 VAL A CA 1
ATOM 2445 C C . VAL A 1 300 ? -20.367 -18.760 20.042 1.00 97.94 300 VAL A C 1
ATOM 2447 O O . VAL A 1 300 ? -19.777 -17.881 19.413 1.00 97.94 300 VAL A O 1
ATOM 2450 N N . ASP A 1 301 ? -21.076 -19.710 19.434 1.00 97.19 301 ASP A N 1
ATOM 2451 C CA . ASP A 1 301 ? -21.305 -19.739 17.987 1.00 97.19 301 ASP A CA 1
ATOM 2452 C C . ASP A 1 301 ? -22.159 -18.533 17.573 1.00 97.19 301 ASP A C 1
ATOM 2454 O O . ASP A 1 301 ? -23.253 -18.312 18.098 1.00 97.19 301 ASP A O 1
ATOM 2458 N N . THR A 1 302 ? -21.618 -17.715 16.675 1.00 97.69 302 THR A N 1
ATOM 2459 C CA . THR A 1 302 ? -22.041 -16.331 16.468 1.00 97.69 302 THR A CA 1
ATOM 2460 C C . THR A 1 302 ? -22.152 -16.026 14.982 1.00 97.69 302 THR A C 1
ATOM 2462 O O . THR A 1 302 ? -21.363 -16.514 14.181 1.00 97.69 302 THR A O 1
ATOM 2465 N N . ALA A 1 303 ? -23.109 -15.182 14.614 1.00 96.50 303 ALA A N 1
ATOM 2466 C CA . ALA A 1 303 ? -23.220 -14.615 13.281 1.00 96.50 303 ALA A CA 1
ATOM 2467 C C . ALA A 1 303 ? -23.497 -13.111 13.360 1.00 96.50 303 ALA A C 1
ATOM 2469 O O . ALA A 1 303 ? -24.288 -12.660 14.193 1.00 96.50 303 ALA A O 1
ATOM 2470 N N . LEU A 1 304 ? -22.899 -12.334 12.461 1.00 94.88 304 LEU A N 1
ATOM 2471 C CA . LEU A 1 304 ? -23.364 -10.981 12.179 1.00 94.88 304 LEU A CA 1
ATOM 2472 C C . LEU A 1 304 ? -24.633 -11.053 11.328 1.00 94.88 304 LEU A C 1
ATOM 2474 O O . LEU A 1 304 ? -24.733 -11.845 10.389 1.00 94.88 304 LEU A O 1
ATOM 2478 N N . ILE A 1 305 ? -25.609 -10.213 11.658 1.00 93.88 305 ILE A N 1
ATOM 2479 C CA . ILE A 1 305 ? -26.882 -10.123 10.948 1.00 93.88 305 ILE A CA 1
ATOM 2480 C C . ILE A 1 305 ? -27.016 -8.706 10.407 1.00 93.88 305 ILE A C 1
ATOM 2482 O O . ILE A 1 305 ? -27.214 -7.760 11.169 1.00 93.88 305 ILE A O 1
ATOM 2486 N N . LEU A 1 306 ? -26.948 -8.577 9.085 1.00 91.44 306 LEU A N 1
ATOM 2487 C CA . LEU A 1 306 ? -27.209 -7.331 8.369 1.00 91.44 306 LEU A CA 1
ATOM 2488 C C . LEU A 1 306 ? -28.613 -7.411 7.780 1.00 91.44 306 LEU A C 1
ATOM 2490 O O . LEU A 1 306 ? -28.970 -8.404 7.149 1.00 91.44 306 LEU A O 1
ATOM 2494 N N . CYS A 1 307 ? -29.444 -6.403 8.010 1.00 90.75 307 CYS A N 1
ATOM 2495 C CA . CYS A 1 307 ? -30.833 -6.443 7.561 1.00 90.75 307 CYS A CA 1
ATOM 2496 C C . CYS A 1 307 ? -31.432 -5.044 7.430 1.00 90.75 307 CYS A C 1
ATOM 2498 O O . CYS A 1 307 ? -30.805 -4.036 7.758 1.00 90.75 307 CYS A O 1
ATOM 2500 N N . ARG A 1 308 ? -32.684 -4.983 6.970 1.00 91.25 308 ARG A N 1
ATOM 2501 C CA . ARG A 1 308 ? -33.512 -3.782 7.084 1.00 91.25 308 ARG A CA 1
ATOM 2502 C C . ARG A 1 308 ? -34.581 -3.983 8.143 1.00 91.25 308 ARG A C 1
ATOM 2504 O O . ARG A 1 308 ? -35.335 -4.956 8.083 1.00 91.25 308 ARG A O 1
ATOM 2511 N N . VAL A 1 309 ? -34.691 -3.034 9.065 1.00 92.62 309 VAL A N 1
ATOM 2512 C CA . VAL A 1 309 ? -35.623 -3.091 10.202 1.00 92.62 309 VAL A CA 1
ATOM 2513 C C . VAL A 1 309 ? -36.624 -1.945 10.158 1.00 92.62 309 VAL A C 1
ATOM 2515 O O . VAL A 1 309 ? -36.368 -0.904 9.555 1.00 92.62 309 VAL A O 1
ATOM 2518 N N . SER A 1 310 ? -37.776 -2.145 10.797 1.00 93.50 310 SER A N 1
ATOM 2519 C CA . SER A 1 310 ? -38.819 -1.131 10.928 1.00 93.50 310 SER A CA 1
ATOM 2520 C C . SER A 1 310 ? -39.400 -1.103 12.339 1.00 93.50 310 SER A C 1
ATOM 2522 O O . SER A 1 310 ? -39.801 -2.139 12.878 1.00 93.50 310 SER A O 1
ATOM 2524 N N . SER A 1 311 ? -39.493 0.094 12.922 1.00 90.00 311 SER A N 1
ATOM 2525 C CA . SER A 1 311 ? -40.135 0.321 14.226 1.00 90.00 311 SER A CA 1
ATOM 2526 C C . SER A 1 311 ? -41.654 0.491 14.119 1.00 90.00 311 SER A C 1
ATOM 2528 O O . SER A 1 311 ? -42.385 0.111 15.030 1.00 90.00 311 SER A O 1
ATOM 2530 N N . ASP A 1 312 ? -42.147 1.050 13.011 1.00 90.00 312 ASP A N 1
ATOM 2531 C CA . ASP A 1 312 ? -43.570 1.338 12.769 1.00 90.00 312 ASP A CA 1
ATOM 2532 C C . ASP A 1 312 ? -44.249 0.306 11.845 1.00 90.00 312 ASP A C 1
ATOM 2534 O O . ASP A 1 312 ? -45.479 0.188 11.827 1.00 90.00 312 ASP A O 1
ATOM 2538 N N . GLY A 1 313 ? -43.457 -0.528 11.167 1.00 89.50 313 GLY A N 1
ATOM 2539 C CA . GLY A 1 313 ? -43.891 -1.509 10.172 1.00 89.50 313 GLY A CA 1
ATOM 2540 C C . GLY A 1 313 ? -44.025 -0.930 8.760 1.00 89.50 313 GLY A C 1
ATOM 2541 O O . GLY A 1 313 ? -44.479 -1.641 7.867 1.00 89.50 313 GLY A O 1
ATOM 2542 N N . VAL A 1 314 ? -43.657 0.338 8.561 1.00 88.06 314 VAL A N 1
ATOM 2543 C CA . VAL A 1 314 ? -43.808 1.074 7.299 1.00 88.06 314 VAL A CA 1
ATOM 2544 C C . VAL A 1 314 ? -42.447 1.539 6.783 1.00 88.06 314 VAL A C 1
ATOM 2546 O O . VAL A 1 314 ? -42.089 1.251 5.642 1.00 88.06 314 VAL A O 1
ATOM 2549 N N . ASN A 1 315 ? -41.661 2.214 7.623 1.00 91.38 315 ASN A N 1
ATOM 2550 C CA . ASN A 1 315 ? -40.371 2.786 7.251 1.00 91.38 315 ASN A CA 1
ATOM 2551 C C . ASN A 1 315 ? -39.233 1.821 7.587 1.00 91.38 315 ASN A C 1
ATOM 2553 O O . ASN A 1 315 ? -39.135 1.355 8.723 1.00 91.38 315 ASN A O 1
ATOM 2557 N N . PHE A 1 316 ? -38.374 1.535 6.604 1.00 90.12 316 PHE A N 1
ATOM 2558 C CA . PHE A 1 316 ? -37.261 0.593 6.739 1.00 90.12 316 PHE A CA 1
ATOM 2559 C C . PHE A 1 316 ? -35.905 1.275 6.572 1.00 90.12 316 PHE A C 1
ATOM 2561 O O . PHE A 1 316 ? -35.633 1.868 5.523 1.00 90.12 316 PHE A O 1
ATOM 2568 N N . PHE A 1 317 ? -35.022 1.082 7.543 1.00 89.50 317 PHE A N 1
ATOM 2569 C CA . PHE A 1 317 ? -33.629 1.533 7.514 1.00 89.50 317 PHE A CA 1
ATOM 2570 C C . PHE A 1 317 ? -32.682 0.346 7.678 1.00 89.50 317 PHE A C 1
ATOM 2572 O O . PHE A 1 317 ? -33.111 -0.739 8.079 1.00 89.50 317 PHE A O 1
ATOM 2579 N N . ALA A 1 318 ? -31.427 0.530 7.277 1.00 89.62 318 ALA A N 1
ATOM 2580 C CA . ALA A 1 318 ? -30.418 -0.506 7.405 1.00 89.62 318 ALA A CA 1
ATOM 2581 C C . ALA A 1 318 ? -30.007 -0.662 8.872 1.00 89.62 318 ALA A C 1
ATOM 2583 O O . ALA A 1 318 ? -30.015 0.302 9.635 1.00 89.62 318 ALA A O 1
ATOM 2584 N N . HIS A 1 319 ? -29.694 -1.888 9.271 1.00 92.62 319 HIS A N 1
ATOM 2585 C CA . HIS A 1 319 ? -29.347 -2.208 10.646 1.00 92.62 319 HIS A CA 1
ATOM 2586 C C . HIS A 1 319 ? -28.423 -3.415 10.704 1.00 92.62 319 HIS A C 1
ATOM 2588 O O . HIS A 1 319 ? -28.515 -4.327 9.876 1.00 92.62 319 HIS A O 1
ATOM 2594 N N . ALA A 1 320 ? -27.575 -3.430 11.723 1.00 92.69 320 ALA A N 1
ATOM 2595 C CA . ALA A 1 320 ? -26.729 -4.555 12.062 1.00 92.69 320 ALA A CA 1
ATOM 2596 C C . ALA A 1 320 ? -26.983 -4.982 13.506 1.00 92.69 320 ALA A C 1
ATOM 2598 O O . ALA A 1 320 ? -27.144 -4.162 14.409 1.00 92.69 320 ALA A O 1
ATOM 2599 N N . MET A 1 321 ? -27.023 -6.291 13.707 1.00 95.56 321 MET A N 1
ATOM 2600 C CA . MET A 1 321 ? -27.156 -6.925 15.011 1.00 95.56 321 MET A CA 1
ATOM 2601 C C . MET A 1 321 ? -26.362 -8.231 15.016 1.00 95.56 321 MET A C 1
ATOM 2603 O O . MET A 1 321 ? -25.762 -8.616 14.010 1.00 95.56 321 MET A O 1
ATOM 2607 N N . VAL A 1 322 ? -26.375 -8.934 16.142 1.00 97.50 322 VAL A N 1
ATOM 2608 C CA . VAL A 1 322 ? -25.727 -10.242 16.263 1.00 97.50 322 VAL A CA 1
ATOM 2609 C C . VAL A 1 322 ? -26.787 -11.325 16.398 1.00 97.50 322 VAL A C 1
ATOM 2611 O O . VAL A 1 322 ? -27.873 -11.092 16.921 1.00 97.50 322 VAL A O 1
ATOM 2614 N N . GLY A 1 323 ? -26.481 -12.521 15.922 1.00 98.00 323 GLY A N 1
ATOM 2615 C CA . GLY A 1 323 ? -27.199 -13.738 16.250 1.00 98.00 323 GLY A CA 1
ATOM 2616 C C . GLY A 1 323 ? -26.274 -14.712 16.964 1.00 98.00 323 GLY A C 1
ATOM 2617 O O . GLY A 1 323 ? -25.124 -14.857 16.560 1.00 98.00 323 GLY A O 1
ATOM 2618 N N . VAL A 1 324 ? -26.760 -15.405 17.992 1.00 98.25 324 VAL A N 1
ATOM 2619 C CA . VAL A 1 324 ? -25.986 -16.457 18.674 1.00 98.25 324 VAL A CA 1
ATOM 2620 C C . VAL A 1 324 ? -26.725 -17.787 18.662 1.00 98.25 324 VAL A C 1
ATOM 2622 O O . VAL A 1 324 ? -27.927 -17.852 18.930 1.00 98.25 324 VAL A O 1
ATOM 2625 N N . ALA A 1 325 ? -26.009 -18.859 18.340 1.00 97.62 325 ALA A N 1
ATOM 2626 C CA . ALA A 1 325 ? -26.527 -20.212 18.413 1.00 97.62 325 ALA A CA 1
ATOM 2627 C C . ALA A 1 325 ? -26.271 -20.771 19.816 1.00 97.62 325 ALA A C 1
ATOM 2629 O O . ALA A 1 325 ? -25.135 -20.959 20.247 1.00 97.62 325 ALA A O 1
ATOM 2630 N N . LEU A 1 326 ? -27.361 -21.019 20.539 1.00 95.88 326 LEU A N 1
ATOM 2631 C CA . LEU A 1 326 ? -27.337 -21.576 21.888 1.00 95.88 326 LEU A CA 1
ATOM 2632 C C . LEU A 1 326 ? -27.702 -23.062 21.847 1.00 95.88 326 LEU A C 1
ATOM 2634 O O . LEU A 1 326 ? -28.502 -23.494 21.016 1.00 95.88 326 LEU A O 1
ATOM 2638 N N . SER A 1 327 ? -27.180 -23.835 22.800 1.00 92.50 327 SER A N 1
ATOM 2639 C CA . SER A 1 327 ? -27.499 -25.264 22.955 1.00 92.50 327 SER A CA 1
ATOM 2640 C C . SER A 1 327 ? -28.973 -25.532 23.285 1.00 92.50 327 SER A C 1
ATOM 2642 O O . SER A 1 327 ? -29.482 -26.628 23.057 1.00 92.50 327 SER A O 1
ATOM 2644 N N . SER A 1 328 ? -29.673 -24.531 23.820 1.00 91.94 328 SER A N 1
ATOM 2645 C CA . SER A 1 328 ? -31.103 -24.579 24.109 1.00 91.94 328 SER A CA 1
ATOM 2646 C C . SER A 1 328 ? -31.740 -23.205 23.908 1.00 91.94 328 SER A C 1
ATOM 2648 O O . SER A 1 328 ? -31.058 -22.183 23.852 1.00 91.94 328 SER A O 1
ATOM 2650 N N . LYS A 1 329 ? -33.069 -23.179 23.773 1.00 94.75 329 LYS A N 1
ATOM 2651 C CA . LYS A 1 329 ? -33.835 -21.935 23.646 1.00 94.75 329 LYS A CA 1
ATOM 2652 C C . LYS A 1 329 ? -33.609 -21.042 24.878 1.00 94.75 329 LYS A C 1
ATOM 2654 O O . LYS A 1 329 ? -33.773 -21.550 25.988 1.00 94.75 329 LYS A O 1
ATOM 2659 N N . PRO A 1 330 ? -33.309 -19.737 24.712 1.00 95.50 330 PRO A N 1
ATOM 2660 C CA . PRO A 1 330 ? -33.057 -18.854 25.842 1.00 95.50 330 PRO A CA 1
ATOM 2661 C C . PRO A 1 330 ? -34.316 -18.715 26.701 1.00 95.50 330 PRO A C 1
ATOM 2663 O O . PRO A 1 330 ? -35.428 -18.526 26.192 1.00 95.50 330 PRO A O 1
ATOM 2666 N N . LEU A 1 331 ? -34.135 -18.836 28.015 1.00 94.50 331 LEU A N 1
ATOM 2667 C CA . LEU A 1 331 ? -35.229 -18.879 28.987 1.00 94.50 331 LEU A CA 1
ATOM 2668 C C . LEU A 1 331 ? -35.473 -17.524 29.653 1.00 94.50 331 LEU A C 1
ATOM 2670 O O . LEU A 1 331 ? -36.594 -17.239 30.073 1.00 94.50 331 LEU A O 1
ATOM 2674 N N . THR A 1 332 ? -34.451 -16.671 29.733 1.00 93.56 332 THR A N 1
ATOM 2675 C CA . THR A 1 332 ? -34.531 -15.363 30.394 1.00 93.56 332 THR A CA 1
ATOM 2676 C C . THR A 1 332 ? -35.597 -14.469 29.752 1.00 93.56 332 THR A C 1
ATOM 2678 O O . THR A 1 332 ? -36.390 -13.919 30.510 1.00 93.56 332 THR A O 1
ATOM 2681 N N . PRO A 1 333 ? -35.738 -14.360 28.411 1.00 94.25 333 PRO A N 1
ATOM 2682 C CA . PRO A 1 333 ? -36.818 -13.562 27.816 1.00 94.25 333 PRO A CA 1
ATOM 2683 C C . PRO A 1 333 ? -38.226 -14.041 28.207 1.00 94.25 333 PRO A C 1
ATOM 2685 O O . PRO A 1 333 ? -39.117 -13.216 28.436 1.00 94.25 333 PRO A O 1
ATOM 2688 N N . LEU A 1 334 ? -38.421 -15.360 28.356 1.00 92.62 334 LEU A N 1
ATOM 2689 C CA . LEU A 1 334 ? -39.712 -15.956 28.730 1.00 92.62 334 LEU A CA 1
ATOM 2690 C C . LEU A 1 334 ? -40.161 -15.508 30.126 1.00 92.62 334 LEU A C 1
ATOM 2692 O O . LEU A 1 334 ? -41.352 -15.282 30.333 1.00 92.62 334 LEU A O 1
ATOM 2696 N N . ALA A 1 335 ? -39.219 -15.308 31.056 1.00 91.75 335 ALA A N 1
ATOM 2697 C CA . ALA A 1 335 ? -39.505 -14.800 32.401 1.00 91.75 335 ALA A CA 1
ATOM 2698 C C . ALA A 1 335 ? -40.111 -13.382 32.400 1.00 91.75 335 ALA A C 1
ATOM 2700 O O . ALA A 1 335 ? -40.711 -12.965 33.386 1.00 91.75 335 ALA A O 1
ATOM 2701 N N . TYR A 1 336 ? -40.002 -12.664 31.279 1.00 93.31 336 TYR A N 1
ATOM 2702 C CA . TYR A 1 336 ? -40.596 -11.345 31.058 1.00 93.31 336 TYR A CA 1
ATOM 2703 C C . TYR A 1 336 ? -41.740 -11.381 30.030 1.00 93.31 336 TYR A C 1
ATOM 2705 O O . TYR A 1 336 ? -42.087 -10.353 29.454 1.00 93.31 336 TYR A O 1
ATOM 2713 N N . GLY A 1 337 ? -42.297 -12.562 29.740 1.00 94.25 337 GLY A N 1
ATOM 2714 C CA . GLY A 1 337 ? -43.400 -12.720 28.787 1.00 94.25 337 GLY A CA 1
ATOM 2715 C C . GLY A 1 337 ? -43.018 -12.477 27.322 1.00 94.25 337 GLY A C 1
ATOM 2716 O O . GLY A 1 337 ? -43.894 -12.241 26.491 1.00 94.25 337 GLY A O 1
ATOM 2717 N N . ARG A 1 338 ? -41.723 -12.519 26.980 1.00 95.00 338 ARG A N 1
ATOM 2718 C CA . ARG A 1 338 ? -41.223 -12.320 25.611 1.00 95.00 338 ARG A CA 1
ATOM 2719 C C . ARG A 1 338 ? -40.929 -13.663 24.956 1.00 95.00 338 ARG A C 1
ATOM 2721 O O . ARG A 1 338 ? -40.388 -14.563 25.587 1.00 95.00 338 ARG A O 1
ATOM 2728 N N . THR A 1 339 ? -41.272 -13.799 23.676 1.00 95.50 339 THR A N 1
ATOM 2729 C CA . THR A 1 339 ? -40.939 -14.994 22.887 1.00 95.50 339 THR A CA 1
ATOM 2730 C C . THR A 1 339 ? -39.604 -14.778 22.176 1.00 95.50 339 THR A C 1
ATOM 2732 O O . THR A 1 339 ? -39.536 -13.858 21.358 1.00 95.50 339 THR A O 1
ATOM 2735 N N . PRO A 1 340 ? -38.577 -15.612 22.439 1.00 96.44 340 PRO A N 1
ATOM 2736 C CA . PRO A 1 340 ? -37.302 -15.528 21.742 1.00 96.44 340 PRO A CA 1
ATOM 2737 C C . PRO A 1 340 ? -37.454 -15.630 20.225 1.00 96.44 340 PRO A C 1
ATOM 2739 O O . PRO A 1 340 ? -38.118 -16.543 19.729 1.00 96.44 340 PRO A O 1
ATOM 2742 N N . GLN A 1 341 ? -36.807 -14.721 19.505 1.00 96.56 341 GLN A N 1
ATOM 2743 C CA . GLN A 1 341 ? -36.735 -14.690 18.051 1.00 96.56 341 GLN A CA 1
ATOM 2744 C C . GLN A 1 341 ? -35.342 -15.084 17.567 1.00 96.56 341 GLN A C 1
ATOM 2746 O O . GLN A 1 341 ? -34.339 -14.846 18.241 1.00 96.56 341 GLN A O 1
ATOM 2751 N N . TYR A 1 342 ? -35.293 -15.702 16.391 1.00 97.06 342 TYR A N 1
ATOM 2752 C CA . TYR A 1 342 ? -34.069 -16.196 15.776 1.00 97.06 342 TYR A CA 1
ATOM 2753 C C . TYR A 1 342 ? -34.168 -16.151 14.252 1.00 97.06 342 TYR A C 1
ATOM 2755 O O . TYR A 1 342 ? -35.263 -16.120 13.686 1.00 97.06 342 TYR A O 1
ATOM 2763 N N . VAL A 1 343 ? -33.013 -16.214 13.597 1.00 96.31 343 VAL A N 1
ATOM 2764 C CA . VAL A 1 343 ? -32.885 -16.509 12.165 1.00 96.31 343 VAL A CA 1
ATOM 2765 C C . VAL A 1 343 ? -32.254 -17.887 11.989 1.00 96.31 343 VAL A C 1
ATOM 2767 O O . VAL A 1 343 ? -31.464 -18.329 12.822 1.00 96.31 343 VAL A O 1
ATOM 2770 N N . SER A 1 344 ? -32.643 -18.607 10.935 1.00 95.81 344 SER A N 1
ATOM 2771 C CA . SER A 1 344 ? -32.105 -19.943 10.653 1.00 95.81 344 SER A CA 1
ATOM 2772 C C . SER A 1 344 ? -31.066 -19.884 9.544 1.00 95.81 344 SER A C 1
ATOM 2774 O O . SER A 1 344 ? -31.330 -19.309 8.490 1.00 95.81 344 SER A O 1
ATOM 2776 N N . HIS A 1 345 ? -29.913 -20.506 9.770 1.00 94.12 345 HIS A N 1
ATOM 2777 C CA . HIS A 1 345 ? -28.839 -20.616 8.787 1.00 94.12 345 HIS A CA 1
ATOM 2778 C C . HIS A 1 345 ? -28.132 -21.959 8.969 1.00 94.12 345 HIS A C 1
ATOM 2780 O O . HIS A 1 345 ? -27.805 -22.319 10.096 1.00 94.12 345 HIS A O 1
ATOM 2786 N N . GLU A 1 346 ? -27.971 -22.722 7.884 1.00 92.50 346 GLU A N 1
ATOM 2787 C CA . GLU A 1 346 ? -27.271 -24.022 7.876 1.00 92.50 346 GLU A CA 1
ATOM 2788 C C . GLU A 1 346 ? -27.692 -24.991 9.003 1.00 92.50 346 GLU A C 1
ATOM 2790 O O . GLU A 1 346 ? -26.878 -25.654 9.638 1.00 92.50 346 GLU A O 1
ATOM 2795 N N . GLY A 1 347 ? -28.998 -25.064 9.284 1.00 91.50 347 GLY A N 1
ATOM 2796 C CA . GLY A 1 347 ? -29.551 -25.956 10.312 1.00 91.50 347 GLY A CA 1
ATOM 2797 C C . GLY A 1 347 ? -29.392 -25.467 11.758 1.00 91.50 347 GLY A C 1
ATOM 2798 O O . GLY A 1 347 ? -29.850 -26.149 12.672 1.00 91.50 347 GLY A O 1
ATOM 2799 N N . LYS A 1 348 ? -28.807 -24.284 11.980 1.00 95.06 348 LYS A N 1
ATOM 2800 C CA . LYS A 1 348 ? -28.699 -23.637 13.295 1.00 95.06 348 LYS A CA 1
ATOM 2801 C C . LYS A 1 348 ? -29.736 -22.531 13.464 1.00 95.06 348 LYS A C 1
ATOM 2803 O O . LYS A 1 348 ? -30.174 -21.906 12.495 1.00 95.06 348 LYS A O 1
ATOM 2808 N N . HIS A 1 349 ? -30.115 -22.275 14.714 1.00 96.50 349 HIS A N 1
ATOM 2809 C CA . HIS A 1 349 ? -30.961 -21.149 15.103 1.00 96.50 349 HIS A CA 1
ATOM 2810 C C . HIS A 1 349 ? -30.114 -20.101 15.819 1.00 96.50 349 HIS A C 1
ATOM 2812 O O . HIS A 1 349 ? -29.679 -20.319 16.947 1.00 96.50 349 HIS A O 1
ATOM 2818 N N . TYR A 1 350 ? -29.906 -18.968 15.155 1.00 98.06 350 TYR A N 1
ATOM 2819 C CA . TYR A 1 350 ? -29.190 -17.823 15.698 1.00 98.06 350 TYR A CA 1
ATOM 2820 C C . TYR A 1 350 ? -30.192 -16.870 16.355 1.00 98.06 350 TYR A C 1
ATOM 2822 O O . TYR A 1 350 ? -30.918 -16.151 15.663 1.00 98.06 350 TYR A O 1
ATOM 2830 N N . TYR A 1 351 ? -30.270 -16.895 17.686 1.00 98.38 351 TYR A N 1
ATOM 2831 C CA . TYR A 1 351 ? -31.136 -16.016 18.473 1.00 98.38 351 TYR A CA 1
ATOM 2832 C C . TYR A 1 351 ? -30.651 -14.573 18.394 1.00 98.38 351 TYR A C 1
ATOM 2834 O O . TYR A 1 351 ? -29.461 -14.316 18.559 1.00 98.38 351 TYR A O 1
ATOM 2842 N N . LEU A 1 352 ? -31.578 -13.648 18.139 1.00 97.88 352 LEU A N 1
ATOM 2843 C CA . LEU A 1 352 ? -31.263 -12.246 17.865 1.00 97.88 352 LEU A CA 1
ATOM 2844 C C . LEU A 1 352 ? -30.747 -11.525 19.114 1.00 97.88 352 LEU A C 1
ATOM 2846 O O . LEU A 1 352 ? -31.308 -11.660 20.196 1.00 97.88 352 LEU A O 1
ATOM 2850 N N . CYS A 1 353 ? -29.699 -10.733 18.948 1.00 97.81 353 CYS A N 1
ATOM 2851 C CA . CYS A 1 353 ? -29.054 -9.940 19.984 1.00 97.81 353 CYS A CA 1
ATOM 2852 C C . CYS A 1 353 ? -29.004 -8.489 19.507 1.00 97.81 353 CYS A C 1
ATOM 2854 O O . CYS A 1 353 ? -28.165 -8.136 18.677 1.00 97.81 353 CYS A O 1
ATOM 2856 N N . GLU A 1 354 ? -29.901 -7.648 20.023 1.00 96.00 354 GLU A N 1
ATOM 2857 C CA . GLU A 1 354 ? -29.905 -6.226 19.688 1.00 96.00 354 GLU A CA 1
ATOM 2858 C C . GLU A 1 354 ? -28.747 -5.502 20.387 1.00 96.00 354 GLU A C 1
ATOM 2860 O O . GLU A 1 354 ? -28.697 -5.418 21.613 1.00 96.00 354 GLU A O 1
ATOM 2865 N N . CYS A 1 355 ? -27.827 -4.941 19.605 1.00 95.69 355 CYS A N 1
ATOM 2866 C CA . CYS A 1 355 ? -26.659 -4.233 20.128 1.00 95.69 355 CYS A CA 1
ATOM 2867 C C . CYS A 1 355 ? -26.927 -2.740 20.364 1.00 95.69 355 CYS A C 1
ATOM 2869 O O . CYS A 1 355 ? -26.209 -2.105 21.136 1.00 95.69 355 CYS A O 1
ATOM 2871 N N . THR A 1 356 ? -27.957 -2.172 19.731 1.00 90.06 356 THR A N 1
ATOM 2872 C CA . THR A 1 356 ? -28.365 -0.776 19.912 1.00 90.06 356 THR A CA 1
ATOM 2873 C C . THR A 1 356 ? -29.416 -0.671 21.012 1.00 90.06 356 THR A C 1
ATOM 2875 O O . THR A 1 356 ? -30.528 -1.186 20.919 1.00 90.06 356 THR A O 1
ATOM 2878 N N . TYR A 1 357 ? -29.052 -0.012 22.108 1.00 82.06 357 TYR A N 1
ATOM 2879 C CA . TYR A 1 357 ? -29.884 0.027 23.306 1.00 82.06 357 TYR A CA 1
ATOM 2880 C C . TYR A 1 357 ? -30.558 1.375 23.523 1.00 82.06 357 TYR A C 1
ATOM 2882 O O . TYR A 1 357 ? -30.111 2.423 23.048 1.00 82.06 357 TYR A O 1
ATOM 2890 N N . SER A 1 358 ? -31.650 1.362 24.287 1.00 77.38 358 SER A N 1
ATOM 2891 C CA . SER A 1 358 ? -32.342 2.588 24.668 1.00 77.38 358 SER A CA 1
ATOM 2892 C C . SER A 1 358 ? -31.445 3.452 25.552 1.00 77.38 358 SER A C 1
ATOM 2894 O O . SER A 1 358 ? -31.148 3.094 26.688 1.00 77.38 358 SER A O 1
ATOM 2896 N N . ARG A 1 359 ? -31.119 4.666 25.089 1.00 74.81 359 ARG A N 1
ATOM 2897 C CA . ARG A 1 359 ? -30.361 5.664 25.876 1.00 74.81 359 ARG A CA 1
ATOM 2898 C C . ARG A 1 359 ? -31.037 6.080 27.189 1.00 74.81 359 ARG A C 1
ATOM 2900 O O . ARG A 1 359 ? -30.428 6.771 27.997 1.00 74.81 359 ARG A O 1
ATOM 2907 N N . LYS A 1 360 ? -32.316 5.742 27.372 1.00 83.06 360 LYS A N 1
ATOM 2908 C CA . LYS A 1 360 ? -33.102 6.081 28.568 1.00 83.06 360 LYS A CA 1
ATOM 2909 C C . LYS A 1 360 ? -33.127 4.956 29.601 1.00 83.06 360 LYS A C 1
ATOM 2911 O O . LYS A 1 360 ? -33.653 5.166 30.689 1.00 83.06 360 LYS A O 1
ATOM 2916 N N . ALA A 1 361 ? -32.616 3.779 29.251 1.00 87.31 361 ALA A N 1
ATOM 2917 C CA . ALA A 1 361 ? -32.620 2.608 30.105 1.00 87.31 361 ALA A CA 1
ATOM 2918 C C . ALA A 1 361 ? -31.216 2.303 30.616 1.00 87.31 361 ALA A C 1
ATOM 2920 O O . ALA A 1 361 ? -30.213 2.603 29.970 1.00 87.31 361 ALA A O 1
ATOM 2921 N N . SER A 1 362 ? -31.151 1.671 31.782 1.00 90.50 362 SER A N 1
ATOM 2922 C CA . SER A 1 362 ? -29.891 1.131 32.267 1.00 90.50 362 SER A CA 1
ATOM 2923 C C . SER A 1 362 ? -29.507 -0.119 31.460 1.00 90.50 362 SER A C 1
ATOM 2925 O O . SER A 1 362 ? -30.400 -0.918 31.169 1.00 90.50 362 SER A O 1
ATOM 2927 N N . PRO A 1 363 ? -28.220 -0.340 31.130 1.00 92.38 363 PRO A N 1
ATOM 2928 C CA . PRO A 1 363 ? -27.762 -1.536 30.408 1.00 92.38 363 PRO A CA 1
ATOM 2929 C C . PRO A 1 363 ? -28.168 -2.862 31.065 1.00 92.38 363 PRO A C 1
ATOM 2931 O O . PRO A 1 363 ? -28.324 -3.870 30.391 1.00 92.38 363 PRO A O 1
ATOM 2934 N N . TRP A 1 364 ? -28.372 -2.867 32.384 1.00 92.75 364 TRP A N 1
ATOM 2935 C CA . TRP A 1 364 ? -28.818 -4.032 33.154 1.00 92.75 364 TRP A CA 1
ATOM 2936 C C . TRP A 1 364 ? -30.321 -4.016 33.487 1.00 92.75 364 TRP A C 1
ATOM 2938 O O . TRP A 1 364 ? -30.781 -4.833 34.286 1.00 92.75 364 TRP A O 1
ATOM 2948 N N . ASP A 1 365 ? -31.101 -3.108 32.893 1.00 93.44 365 ASP A N 1
ATOM 2949 C CA . ASP A 1 365 ? -32.564 -3.143 32.969 1.00 93.44 365 ASP A CA 1
ATOM 2950 C C . ASP A 1 365 ? -33.113 -4.213 32.025 1.00 93.44 365 ASP A C 1
ATOM 2952 O O . ASP A 1 365 ? -33.459 -3.971 30.869 1.00 93.44 365 ASP A O 1
ATOM 2956 N N . LEU A 1 366 ? -33.211 -5.426 32.555 1.00 92.75 366 LEU A N 1
ATOM 2957 C CA . LEU A 1 366 ? -33.658 -6.576 31.787 1.00 92.75 366 LEU A CA 1
ATOM 2958 C C . LEU A 1 366 ? -35.128 -6.492 31.371 1.00 92.75 366 LEU A C 1
ATOM 2960 O O . LEU A 1 366 ? -35.555 -7.343 30.603 1.00 92.75 366 LEU A O 1
ATOM 2964 N N . SER A 1 367 ? -35.923 -5.533 31.860 1.00 91.19 367 SER A N 1
ATOM 2965 C CA . SER A 1 367 ? -37.330 -5.391 31.457 1.00 91.19 367 SER A CA 1
ATOM 2966 C C . SER A 1 367 ? -37.492 -4.778 30.061 1.00 91.19 367 SER A C 1
ATOM 2968 O O . SER A 1 367 ? -38.543 -4.924 29.431 1.00 91.19 367 SER A O 1
ATOM 2970 N N . VAL A 1 368 ? -36.445 -4.127 29.549 1.00 92.94 368 VAL A N 1
ATOM 2971 C CA . VAL A 1 368 ? -36.464 -3.437 28.261 1.00 92.94 368 VAL A CA 1
ATOM 2972 C C . VAL A 1 368 ? -36.297 -4.436 27.126 1.00 92.94 368 VAL A C 1
ATOM 2974 O O . VAL A 1 368 ? -35.350 -5.215 27.082 1.00 92.94 368 VAL A O 1
ATOM 2977 N N . LYS A 1 369 ? -37.215 -4.409 26.158 1.00 92.25 369 LYS A N 1
ATOM 2978 C CA . LYS A 1 369 ? -37.117 -5.263 24.972 1.00 92.25 369 LYS A CA 1
ATOM 2979 C C . LYS A 1 369 ? -35.859 -4.907 24.172 1.00 92.25 369 LYS A C 1
ATOM 2981 O O . LYS A 1 369 ? -35.702 -3.759 23.770 1.00 92.25 369 LYS A O 1
ATOM 2986 N N . GLY A 1 370 ? -35.001 -5.898 23.940 1.00 93.00 370 GLY A N 1
ATOM 2987 C CA . GLY A 1 370 ? -33.681 -5.738 23.319 1.00 93.00 370 GLY A CA 1
ATOM 2988 C C . GLY A 1 370 ? -32.523 -5.912 24.308 1.00 93.00 370 GLY A C 1
ATOM 2989 O O . GLY A 1 370 ? -31.379 -5.997 23.884 1.00 93.00 370 GLY A O 1
ATOM 2990 N N . SER A 1 371 ? -32.799 -6.005 25.616 1.00 94.50 371 SER A N 1
ATOM 2991 C CA . SER A 1 371 ? -31.775 -6.215 26.650 1.00 94.50 371 SER A CA 1
ATOM 2992 C C . SER A 1 371 ? -31.253 -7.657 26.724 1.00 94.50 371 SER A C 1
ATOM 2994 O O . SER A 1 371 ? -30.268 -7.913 27.412 1.00 94.50 371 SER A O 1
ATOM 2996 N N . LEU A 1 372 ? -31.956 -8.621 26.117 1.00 96.38 372 LEU A N 1
ATOM 2997 C CA . LEU A 1 372 ? -31.674 -10.052 26.242 1.00 96.38 372 LEU A CA 1
ATOM 2998 C C . LEU A 1 372 ? -31.501 -10.720 24.876 1.00 96.38 372 LEU A C 1
ATOM 3000 O O . LEU A 1 372 ? -32.180 -10.374 23.912 1.00 96.38 372 LEU A O 1
ATOM 3004 N N . VAL A 1 373 ? -30.667 -11.756 24.820 1.00 97.56 373 VAL A N 1
ATOM 3005 C CA . VAL A 1 373 ? -30.596 -12.687 23.691 1.00 97.56 373 VAL A CA 1
ATOM 3006 C C . VAL A 1 373 ? -31.971 -13.286 23.396 1.00 97.56 373 VAL A C 1
ATOM 3008 O O . VAL A 1 373 ? -32.683 -13.756 24.284 1.00 97.56 373 VAL A O 1
ATOM 3011 N N . GLY A 1 374 ? -32.339 -13.282 22.123 1.00 96.44 374 GLY A N 1
ATOM 3012 C CA . GLY A 1 374 ? -33.656 -13.653 21.627 1.00 96.44 374 GLY A CA 1
ATOM 3013 C C . GLY A 1 374 ? -34.661 -12.501 21.608 1.00 96.44 374 GLY A C 1
ATOM 3014 O O . GLY A 1 374 ? -35.752 -12.683 21.068 1.00 96.44 374 GLY A O 1
ATOM 3015 N N . ASP A 1 375 ? -34.348 -11.323 22.145 1.00 94.69 375 ASP A N 1
ATOM 3016 C CA . ASP A 1 375 ? -35.229 -10.174 21.975 1.00 94.69 375 ASP A CA 1
ATOM 3017 C C . ASP A 1 375 ? -35.096 -9.550 20.587 1.00 94.69 375 ASP A C 1
ATOM 3019 O O . ASP A 1 375 ? -34.009 -9.391 20.042 1.00 94.69 375 ASP A O 1
ATOM 3023 N N . ASN A 1 376 ? -36.231 -9.095 20.060 1.00 91.44 376 ASN A N 1
ATOM 3024 C CA . ASN A 1 376 ? -36.278 -8.269 18.862 1.00 91.44 376 ASN A CA 1
ATOM 3025 C C . ASN A 1 376 ? -37.141 -7.025 19.113 1.00 91.44 376 ASN A C 1
ATOM 3027 O O . ASN A 1 376 ? -38.372 -7.151 19.176 1.00 91.44 376 ASN A O 1
ATOM 3031 N N . PRO A 1 377 ? -36.556 -5.830 19.294 1.00 91.62 377 PRO A N 1
ATOM 3032 C CA . PRO A 1 377 ? -37.337 -4.612 19.489 1.00 91.62 377 PRO A CA 1
ATOM 3033 C C . PRO A 1 377 ? -38.027 -4.128 18.208 1.00 91.62 377 PRO A C 1
ATOM 3035 O O . PRO A 1 377 ? -38.970 -3.342 18.298 1.00 91.62 377 PRO A O 1
ATOM 3038 N N . TRP A 1 378 ? -37.622 -4.620 17.037 1.00 93.31 378 TRP A N 1
ATOM 3039 C CA . TRP A 1 378 ? -38.179 -4.215 15.752 1.00 93.31 378 TRP A CA 1
ATOM 3040 C C . TRP A 1 378 ? -39.532 -4.875 15.485 1.00 93.31 378 TRP A C 1
ATOM 3042 O O . TRP A 1 378 ? -39.784 -6.026 15.851 1.00 93.31 378 TRP A O 1
ATOM 3052 N N . LYS A 1 379 ? -40.429 -4.137 14.827 1.00 92.44 379 LYS A N 1
ATOM 3053 C CA . LYS A 1 379 ? -41.763 -4.626 14.454 1.00 92.44 379 LYS A CA 1
ATOM 3054 C C . LYS A 1 379 ? -41.713 -5.511 13.210 1.00 92.44 379 LYS A C 1
ATOM 3056 O O . LYS A 1 379 ? -42.496 -6.451 13.105 1.00 92.44 379 LYS A O 1
ATOM 3061 N N . ALA A 1 380 ? -40.808 -5.208 12.281 1.00 93.44 380 ALA A N 1
ATOM 3062 C CA . ALA A 1 380 ? -40.575 -5.999 11.079 1.00 93.44 380 ALA A CA 1
ATOM 3063 C C . ALA A 1 380 ? -39.092 -5.988 10.685 1.00 93.44 380 ALA A C 1
ATOM 3065 O O . ALA A 1 380 ? -38.390 -5.003 10.916 1.00 93.44 380 ALA A O 1
ATOM 3066 N N . MET A 1 381 ? -38.649 -7.076 10.053 1.00 93.69 381 MET A N 1
ATOM 3067 C CA . MET A 1 381 ? -37.310 -7.255 9.490 1.00 93.69 381 MET A CA 1
ATOM 3068 C C . MET A 1 381 ? -37.426 -7.847 8.083 1.00 93.69 381 MET A C 1
ATOM 3070 O O . MET A 1 381 ? -38.306 -8.673 7.839 1.00 93.69 381 MET A O 1
ATOM 3074 N N . LYS A 1 382 ? -36.544 -7.447 7.167 1.00 91.44 382 LYS A N 1
ATOM 3075 C CA . LYS A 1 382 ? -36.425 -8.025 5.818 1.00 91.44 382 LYS A CA 1
ATOM 3076 C C . LYS A 1 382 ? -34.992 -7.906 5.294 1.00 91.44 382 LYS A C 1
ATOM 3078 O O . LYS A 1 382 ? -34.151 -7.303 5.958 1.00 91.44 382 LYS A O 1
ATOM 3083 N N . ASP A 1 383 ? -34.741 -8.468 4.112 1.00 89.75 383 ASP A N 1
ATOM 3084 C CA . ASP A 1 383 ? -33.442 -8.420 3.422 1.00 89.75 383 ASP A CA 1
ATOM 3085 C C . ASP A 1 383 ? -32.295 -8.919 4.323 1.00 89.75 383 ASP A C 1
ATOM 3087 O O . ASP A 1 383 ? -31.248 -8.291 4.444 1.00 89.75 383 ASP A O 1
ATOM 3091 N N . ILE A 1 384 ? -32.545 -10.025 5.035 1.00 91.19 384 ILE A N 1
ATOM 3092 C CA . ILE A 1 384 ? -31.647 -10.552 6.065 1.00 91.19 384 ILE A CA 1
ATOM 3093 C C . ILE A 1 384 ? -30.455 -11.250 5.409 1.00 91.19 384 ILE A C 1
ATOM 3095 O O . ILE A 1 384 ? -30.612 -12.220 4.666 1.00 91.19 384 ILE A O 1
ATOM 3099 N N . VAL A 1 385 ? -29.262 -10.792 5.763 1.00 90.31 385 VAL A N 1
ATOM 3100 C CA . VAL A 1 385 ? -27.973 -11.394 5.438 1.00 90.31 385 VAL A CA 1
ATOM 3101 C C . VAL A 1 385 ? -27.331 -11.879 6.729 1.00 90.31 385 VAL A C 1
ATOM 3103 O O . VAL A 1 385 ? -27.224 -11.133 7.699 1.00 90.31 385 VAL A O 1
ATOM 3106 N N . ILE A 1 386 ? -26.913 -13.141 6.729 1.00 92.50 386 ILE A N 1
ATOM 3107 C CA . ILE A 1 386 ? -26.311 -13.815 7.880 1.00 92.50 386 ILE A CA 1
ATOM 3108 C C . ILE A 1 386 ? -24.863 -14.124 7.516 1.00 92.50 386 ILE A C 1
ATOM 3110 O O . ILE A 1 386 ? -24.617 -14.743 6.480 1.00 92.50 386 ILE A O 1
ATOM 3114 N N . LEU A 1 387 ? -23.931 -13.676 8.352 1.00 92.12 387 LEU A N 1
ATOM 3115 C CA . LEU A 1 387 ? -22.491 -13.865 8.194 1.00 92.12 387 LEU A CA 1
ATOM 3116 C C . LEU A 1 387 ? -21.967 -14.623 9.424 1.00 92.12 387 LEU A C 1
ATOM 3118 O O . LEU A 1 387 ? -21.754 -14.000 10.467 1.00 92.12 387 LEU A O 1
ATOM 3122 N N . PRO A 1 388 ? -21.842 -15.960 9.359 1.00 93.12 388 PRO A N 1
ATOM 3123 C CA . PRO A 1 388 ? -21.256 -16.747 10.443 1.00 93.12 388 PRO A CA 1
ATOM 3124 C C . PRO A 1 388 ? -19.813 -16.312 10.739 1.00 93.12 388 PRO A C 1
ATOM 3126 O O . PRO A 1 388 ? -19.041 -16.077 9.809 1.00 93.12 388 PRO A O 1
ATOM 3129 N N . VAL A 1 389 ? -19.470 -16.219 12.027 1.00 89.56 389 VAL A N 1
ATOM 3130 C CA . VAL A 1 389 ? -18.158 -15.799 12.554 1.00 89.56 389 VAL A CA 1
ATOM 3131 C C . VAL A 1 389 ? -17.371 -16.990 13.065 1.00 89.56 389 VAL A C 1
ATOM 3133 O O . VAL A 1 389 ? -17.969 -17.855 13.748 1.00 89.56 389 VAL A O 1
#

Organism: NCBI:txid2056631

Sequence (389 aa):
MKKNTLLTILILALLAAQFFTTTHAMTQLAQLSVRLEVAVNEISDLKGALQRHANEVKALNQTISSLSANISTVNQRLNSVEDVLANISISYSFLNLELQKLKENFSNFVKLYESLLQNYTALNQSYQELLENYTKLMSENKRLRQELELKLNQSEEYNRKLSDQLSEIAYFRSFKVYNYRLHSYKLIELKIAAQDYLHYRLNVTREYAVIEDRVERLRELFMDFVTYDDQYIKQIAEQLREISGLNDELYANLVLQIVHQINYARTLYCKYPVETIVENVGDCDNLAVLAASLMKAGGVDTALILCRVSSDGVNFFAHAMVGVALSSKPLTPLAYGRTPQYVSHEGKHYYLCECTYSRKASPWDLSVKGSLVGDNPWKAMKDIVILPV

pLDDT: mean 89.99, std 11.61, range [53.94, 98.81]